Protein AF-A0AAN5BWT9-F1 (afdb_monomer)

Organism: Aspergillus oryzae (NCBI:txid5062)

Secondary structure (DSSP, 8-state):
-----------HHHHHHHHHHHHHHHHHHHHHHTT-EEEEEESS--HHHHTT-SEEEEEETTEEEEEEESTTHHHHHHHTT-PPPTTS-HHHHHHHHHS-----TT-SS-HHHHHHHHHHHHHHHHHHHGGG-PPPP---------TTS-------HHHHHHHHHHHHHHHHHH-HHHHHHHHHHHHHHHHHHHHHTTT--SSHHHHHHHHHHHHHHHHHHHHHHHHHHHHHHHHHHHHHHHHHHTT-S-HHHHHHHHHHHHIIIIITHHHHHHHHHHHHHHT----SSHHHHHHHHHHHHHHHHHHHHHHHHHH-SSHHHHHHHHHHHHHHHHHTSTTTS----SSTT---SPBPTTT--B-S-HHHHHHHHTT--TTTTHHHHHHHHHHHHHHHHHHHHHHHSPPTTS--------------------------S-PPP--EEEEEEEEEEEEPPTT-SS-PPEEEEEEEEEEEEEPTT-EEEEE-STTSSHHHHHHHHTT---TTEEEEEEEEETTB---HHHHHHHEEEE-SS----TTSBHHHHHHHHHHHHS-TTS-HHHHHHHHHHHHHHTT-GGGTTSB---SSS--S-HHHHHHHHHHHHHTT--SEEEEESTTTTT--

Solvent-accessible surface area (backbone atoms only — not comparable to full-atom values): 34954 Å² total; per-residue (Å²): 143,80,82,83,83,83,76,85,76,76,55,77,61,47,60,52,28,40,52,39,34,42,51,53,52,49,53,46,37,53,51,4,62,76,32,18,17,28,42,34,31,42,65,67,62,54,65,83,50,52,74,65,40,49,31,36,38,34,29,38,82,14,36,63,52,46,75,46,49,53,86,55,46,55,67,49,35,38,76,73,75,52,69,68,58,91,91,50,52,64,46,52,56,51,36,63,63,55,35,75,70,86,82,65,96,81,66,97,65,54,52,67,58,55,44,52,50,45,40,50,55,32,56,54,53,45,64,73,50,44,76,78,56,67,73,63,73,81,67,82,64,64,69,72,73,60,83,80,72,50,60,67,70,69,59,50,62,68,55,44,25,55,48,46,17,52,50,48,37,49,41,39,75,61,26,70,71,51,50,54,48,56,40,52,52,32,42,52,46,16,47,55,58,13,58,77,42,52,57,55,52,91,47,77,66,22,52,54,52,51,54,50,47,56,52,47,47,57,56,63,55,27,49,58,52,20,55,53,46,33,57,56,44,41,60,55,49,58,40,47,54,52,39,36,76,71,60,52,51,53,70,66,34,56,60,50,15,52,53,64,34,33,39,81,70,44,60,47,52,27,40,46,54,16,42,55,48,22,43,62,39,25,55,58,77,92,55,85,63,54,59,57,52,50,39,51,51,46,37,50,47,44,48,35,26,47,22,41,18,48,30,20,44,46,75,30,65,49,50,70,63,15,47,53,48,33,49,51,54,51,50,54,55,59,63,70,34,68,85,77,55,76,76,85,62,75,76,77,80,65,75,91,45,71,53,43,87,92,73,70,47,70,60,66,72,60,70,60,55,44,40,47,38,67,70,46,63,96,77,66,64,59,59,61,52,54,51,49,50,49,52,30,51,48,31,43,49,53,21,48,54,50,60,65,44,62,53,101,53,42,61,72,90,66,83,80,67,97,68,92,73,87,75,82,78,81,85,85,83,79,82,77,86,73,96,58,99,70,75,83,52,47,32,40,35,36,42,51,29,24,33,31,38,52,47,77,55,92,88,41,94,84,60,84,71,50,76,45,77,46,30,45,67,36,70,52,71,50,48,40,43,34,29,32,38,38,33,33,44,92,83,15,36,63,69,61,49,53,29,50,74,49,55,50,50,27,77,51,48,50,79,41,64,46,64,29,49,71,76,27,60,71,55,56,70,51,46,48,55,38,39,30,77,40,64,67,71,78,75,69,67,32,60,34,25,46,48,53,51,42,50,51,48,43,62,40,68,48,56,86,87,60,48,71,68,56,50,52,51,53,46,53,51,42,34,55,76,56,70,34,67,92,47,30,83,40,34,38,30,76,82,86,44,89,45,56,52,73,57,53,47,46,40,49,52,49,42,56,48,51,70,73,68,45,45,29,44,36,34,36,36,82,40,71,92,24,73,105

Mean predicted aligned error: 11.62 Å

Foldseek 3Di:
DDDDPPDPCPDPQLVVLLVLLLLVLVLLLVLLQLFFFEEEAAAFDDQSSLVSFQWEFEFALQATLDTGGSVCVQVLVVVVVQHDDPPDRPRVSSQVLRDQDPDDPDDPDHSVRSNVSSRVSVVVVVVVVVVVCPQLPPPVPQDDPPCPLPQQPFDDLVLLLVLLLVVLLLLQVLVCCRQCVLQVQLQVLLQVLLQVQFAQDPDPVSVLSVVVSLLCSLLVLLLVLLLSLLVVCLQVVVVVLVCVLLVLDALVSNVVSNCNNCVVRRLQPSLLNSLVSNCVRNVHDPDDVVSVLSSLVSSLSNLLSNLLSLLLCLVPSDSVSSSVSSVVVSVVVSCPDCSNVQDFDDDQQDQPADQDVPPRDRDDPSVVVNCVRSVHDPPPSVVVVVVSVVSSCVSNVSSSVSVVPSPQQFDDPDPPDDDDDPPPDPDDDDDDDDPDPRDHFKKKWFFQKWKWFWDDDPPDPPDDIDIDTQHGGDTHMRGRSGHYYYYYHPSSCSVVVLCVQLVGGGPRMDIDGAMDIVSHGDDSSSSSSQEFEQEPDLSFSQSAFLLSRLLSLLSSRPHPPQDSVNSSVLSVVLCVSLVNPVRRRWGCHDVVDDTDDPSSSLSSSVSSRCSSVHSHYYYYNSSVPSND

Radius of gyration: 32.23 Å; Cα contacts (8 Å, |Δi|>4): 867; chains: 1; bounding box: 92×81×97 Å

InterPro domains:
  IPR003439 ABC transporter-like, ATP-binding domain [PF00005] (471-624)
  IPR013525 ABC-2 type transporter, transmembrane domain [PF01061] (159-344)
  IPR017871 ABC transporter-like, conserved site [PS00211] (596-610)
  IPR027417 P-loop containing nucleoside triphosphate hydrolase [G3DSA:3.40.50.300] (10-96)
  IPR027417 P-loop containing nucleoside triphosphate hydrolase [G3DSA:3.40.50.300] (453-628)
  IPR027417 P-loop containing nucleoside triphosphate hydrolase [SSF52540] (12-86)
  IPR027417 P-loop containing nucleoside triphosphate hydrolase [SSF52540] (449-628)
  IPR050352 ATP-binding cassette subfamily G transporters [PTHR48041] (447-627)

pLDDT: mean 79.35, std 19.19, range [21.7, 97.19]

Nearest PDB structures (foldseek):
  8bht-assembly1_A  TM=7.676E-01  e=1.285E-12  Homo sapiens
  6hco-assembly1_A  TM=7.602E-01  e=4.049E-12  Homo sapiens
  7r8b-assembly1_B  TM=8.237E-01  e=5.290E-11  Homo sapiens
  7oj8-assembly1_A  TM=7.650E-01  e=1.463E-11  Homo sapiens
  5njg-assembly1_B  TM=8.476E-01  e=8.961E-08  Homo sapiens

Structure (mmCIF, N/CA/C/O backbone):
data_AF-A0AAN5BWT9-F1
#
_entry.id   AF-A0AAN5BWT9-F1
#
loop_
_atom_site.group_PDB
_atom_site.id
_atom_site.type_symbol
_atom_site.label_atom_id
_atom_site.label_alt_id
_atom_site.label_comp_id
_atom_site.label_asym_id
_atom_site.label_entity_id
_atom_site.label_seq_id
_atom_site.pdbx_PDB_ins_code
_atom_site.Cartn_x
_atom_site.Cartn_y
_atom_site.Cartn_z
_atom_site.occupancy
_atom_site.B_iso_or_equiv
_atom_site.auth_seq_id
_atom_site.auth_comp_id
_atom_site.auth_asym_id
_atom_site.auth_atom_id
_atom_site.pdbx_PDB_model_num
ATOM 1 N N . MET A 1 1 ? 8.743 43.867 40.076 1.00 33.56 1 MET A N 1
ATOM 2 C CA . MET A 1 1 ? 7.552 43.634 39.231 1.00 33.56 1 MET A CA 1
ATOM 3 C C . MET A 1 1 ? 7.987 42.878 37.981 1.00 33.56 1 MET A C 1
ATOM 5 O O . MET A 1 1 ? 8.521 43.485 37.066 1.00 33.56 1 MET A O 1
ATOM 9 N N . ARG A 1 2 ? 7.869 41.547 37.976 1.00 27.92 2 ARG A N 1
ATOM 10 C CA . ARG A 1 2 ? 8.066 40.711 36.782 1.00 27.92 2 ARG A CA 1
ATOM 11 C C . ARG A 1 2 ? 6.755 39.970 36.554 1.00 27.92 2 ARG A C 1
ATOM 13 O O . ARG A 1 2 ? 6.377 39.143 37.373 1.00 27.92 2 ARG A O 1
ATOM 20 N N . ILE A 1 3 ? 6.051 40.350 35.499 1.00 26.86 3 ILE A N 1
ATOM 21 C CA . ILE A 1 3 ? 4.854 39.666 35.010 1.00 26.86 3 ILE A CA 1
ATOM 22 C C . ILE A 1 3 ? 5.344 38.429 34.242 1.00 26.86 3 ILE A C 1
ATOM 24 O O . ILE A 1 3 ? 6.186 38.598 33.356 1.00 26.86 3 ILE A O 1
ATOM 28 N N . PRO A 1 4 ? 4.879 37.204 34.538 1.00 32.72 4 PRO A N 1
ATOM 29 C CA . PRO A 1 4 ? 5.143 36.068 33.673 1.00 32.72 4 PRO A CA 1
ATOM 30 C C . PRO A 1 4 ? 4.146 36.092 32.507 1.00 32.72 4 PRO A C 1
ATOM 32 O O . PRO A 1 4 ? 2.936 35.977 32.689 1.00 32.72 4 PRO A O 1
ATOM 35 N N . LEU A 1 5 ? 4.673 36.262 31.297 1.00 28.33 5 LEU A N 1
ATOM 36 C CA . LEU A 1 5 ? 3.964 36.017 30.044 1.00 28.33 5 LEU A CA 1
ATOM 37 C C . LEU A 1 5 ? 3.773 34.503 29.880 1.00 28.33 5 LEU A C 1
ATOM 39 O O . LEU A 1 5 ? 4.679 33.804 29.434 1.00 28.33 5 LEU A O 1
ATOM 43 N N . VAL A 1 6 ? 2.592 33.998 30.237 1.00 30.28 6 VAL A N 1
ATOM 44 C CA . VAL A 1 6 ? 2.121 32.677 29.802 1.00 30.28 6 VAL A CA 1
ATOM 45 C C . VAL A 1 6 ? 1.559 32.843 28.391 1.00 30.28 6 VAL A C 1
ATOM 47 O O . VAL A 1 6 ? 0.384 33.144 28.209 1.00 30.28 6 VAL A O 1
ATOM 50 N N . TYR A 1 7 ? 2.412 32.688 27.381 1.00 28.83 7 TYR A N 1
ATOM 51 C CA . TYR A 1 7 ? 1.963 32.405 26.019 1.00 28.83 7 TYR A CA 1
ATOM 52 C C . TYR A 1 7 ? 1.895 30.883 25.864 1.00 28.83 7 TYR A C 1
ATOM 54 O O . TYR A 1 7 ? 2.902 30.231 25.594 1.00 28.83 7 TYR A O 1
ATOM 62 N N . SER A 1 8 ? 0.704 30.310 26.054 1.00 30.12 8 SER A N 1
ATOM 63 C CA . SER A 1 8 ? 0.393 28.984 25.515 1.00 30.12 8 SER A CA 1
ATOM 64 C C . SER A 1 8 ? 0.243 29.135 24.003 1.00 30.12 8 SER A C 1
ATOM 66 O O . SER A 1 8 ? -0.807 29.528 23.501 1.00 30.12 8 SER A O 1
ATOM 68 N N . ALA A 1 9 ? 1.334 28.917 23.275 1.00 32.78 9 ALA A N 1
ATOM 69 C CA . ALA A 1 9 ? 1.323 28.800 21.826 1.00 32.78 9 ALA A CA 1
ATOM 70 C C . ALA A 1 9 ? 1.115 27.324 21.454 1.00 32.78 9 ALA A C 1
ATOM 72 O O . ALA A 1 9 ? 2.050 26.644 21.040 1.00 32.78 9 ALA A O 1
ATOM 73 N N . THR A 1 10 ? -0.108 26.808 21.600 1.00 37.56 10 THR A N 1
ATOM 74 C CA . THR A 1 10 ? -0.513 25.642 20.803 1.00 37.56 10 THR A CA 1
ATOM 75 C C . THR A 1 10 ? -0.574 26.116 19.356 1.00 37.56 10 THR A C 1
ATOM 77 O O . THR A 1 10 ? -1.352 27.013 19.027 1.00 37.56 10 THR A O 1
ATOM 80 N N . SER A 1 11 ? 0.314 25.605 18.508 1.00 37.47 11 SER A N 1
ATOM 81 C CA . SER A 1 11 ? 0.383 25.980 17.098 1.00 37.47 11 SER A CA 1
ATOM 82 C C . SER A 1 11 ? -0.997 25.818 16.433 1.00 37.47 11 SER A C 1
ATOM 84 O O . SER A 1 11 ? -1.694 24.846 16.706 1.00 37.47 11 SER A O 1
ATOM 86 N N . PRO A 1 12 ? -1.421 26.716 15.524 1.00 46.03 12 PRO A N 1
ATOM 87 C CA . PRO A 1 12 ? -2.726 26.612 14.851 1.00 46.03 12 PRO A CA 1
ATOM 88 C C . PRO A 1 12 ? -2.928 25.286 14.090 1.00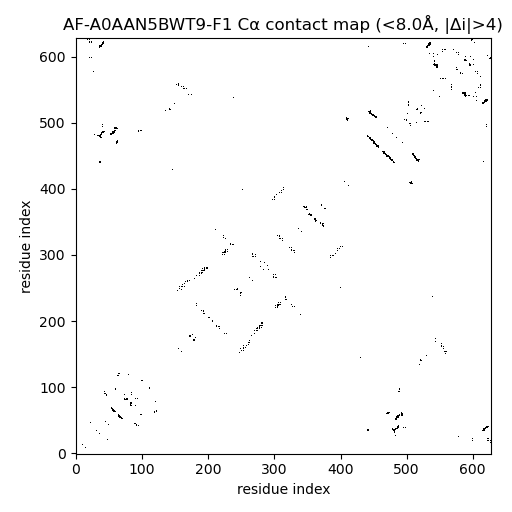 46.03 12 PRO A C 1
ATOM 90 O O . PRO A 1 12 ? -4.054 24.925 13.759 1.00 46.03 12 PRO A O 1
ATOM 93 N N . GLN A 1 13 ? -1.845 24.543 13.841 1.00 51.53 13 GLN A N 1
ATOM 94 C CA . GLN A 1 13 ? -1.867 23.203 13.262 1.00 51.53 13 GLN A CA 1
ATOM 95 C C . GLN A 1 13 ? -2.448 22.151 14.224 1.00 51.53 13 GLN A C 1
ATOM 97 O O . GLN A 1 13 ? -3.268 21.356 13.782 1.00 51.53 13 GLN A O 1
ATOM 102 N N . THR A 1 14 ? -2.155 22.191 15.532 1.00 55.03 14 THR A N 1
ATOM 103 C CA . THR A 1 14 ? -2.670 21.178 16.479 1.00 55.03 14 THR A CA 1
ATOM 104 C C . THR A 1 14 ? -4.180 21.284 16.686 1.00 55.03 14 THR A C 1
ATOM 106 O O . THR A 1 14 ? -4.860 20.271 16.828 1.00 55.03 14 THR A O 1
ATOM 109 N N . GLY A 1 15 ? -4.735 22.501 16.642 1.00 58.69 15 GLY A N 1
ATOM 110 C CA . GLY A 1 15 ? -6.187 22.714 16.676 1.00 58.69 15 GLY A CA 1
ATOM 111 C C . GLY A 1 15 ? -6.896 22.205 15.414 1.00 58.69 15 GLY A C 1
ATOM 112 O O . GLY A 1 15 ? -7.984 21.637 15.497 1.00 58.69 15 GLY A O 1
ATOM 113 N N . LEU A 1 16 ? -6.265 22.356 14.245 1.00 65.31 16 LEU A N 1
ATOM 114 C CA . LEU A 1 16 ? -6.791 21.849 12.976 1.00 65.31 16 LEU A CA 1
ATOM 115 C C . LEU A 1 16 ? -6.715 20.316 12.894 1.00 65.31 16 LEU A C 1
ATOM 117 O O . LEU A 1 16 ? -7.634 19.674 12.383 1.00 65.31 16 LEU A O 1
ATOM 121 N N . ASP A 1 17 ? -5.637 19.728 13.405 1.00 72.38 17 ASP A N 1
ATOM 122 C CA . ASP A 1 17 ? -5.434 18.281 13.436 1.00 72.38 17 ASP A CA 1
ATOM 123 C C . ASP A 1 17 ? -6.424 17.597 14.392 1.00 72.38 17 ASP A C 1
ATOM 125 O O . ASP A 1 17 ? -7.071 16.620 14.004 1.00 72.38 17 ASP A O 1
ATOM 129 N N . ALA A 1 18 ? -6.681 18.198 15.558 1.00 74.19 18 ALA A N 1
ATOM 130 C CA . ALA A 1 18 ? -7.713 17.751 16.493 1.00 74.19 18 ALA A CA 1
ATOM 131 C C . ALA A 1 18 ? -9.121 17.771 15.875 1.00 74.19 18 ALA A C 1
ATOM 133 O O . ALA A 1 18 ? -9.859 16.786 15.952 1.00 74.19 18 ALA A O 1
ATOM 134 N N . ALA A 1 19 ? -9.477 18.867 15.194 1.00 81.44 19 ALA A N 1
ATOM 135 C CA . ALA A 1 19 ? -10.759 18.984 14.501 1.00 81.44 19 ALA A CA 1
ATOM 136 C C . ALA A 1 19 ? -10.901 17.939 13.378 1.00 81.44 19 ALA A C 1
ATOM 138 O O . ALA A 1 19 ? -11.972 17.359 13.182 1.00 81.44 19 ALA A O 1
ATOM 139 N N . ASN A 1 20 ? -9.813 17.650 12.656 1.00 84.88 20 ASN A N 1
ATOM 140 C CA . ASN A 1 20 ? -9.789 16.601 11.639 1.00 84.88 20 ASN A CA 1
ATOM 141 C C . ASN A 1 20 ? -9.977 15.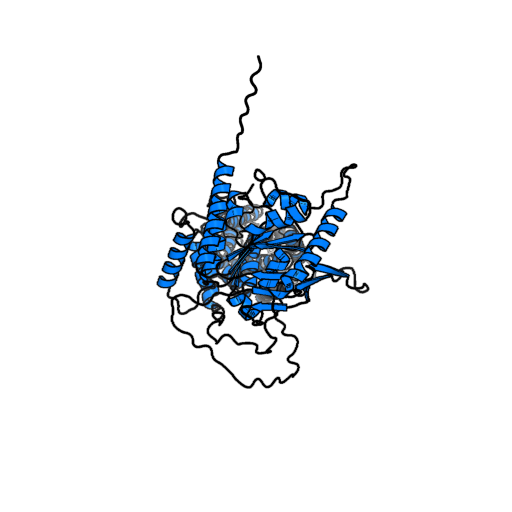201 12.236 1.00 84.88 20 ASN A C 1
ATOM 143 O O . ASN A 1 20 ? -10.707 14.397 11.652 1.00 84.88 20 ASN A O 1
ATOM 147 N N . ALA A 1 21 ? -9.341 14.904 13.371 1.00 86.75 21 ALA A N 1
ATOM 148 C CA . ALA A 1 21 ? -9.493 13.628 14.062 1.00 86.75 21 ALA A CA 1
ATOM 149 C C . ALA A 1 21 ? -10.931 13.418 14.555 1.00 86.75 21 ALA A C 1
ATOM 151 O O . ALA A 1 21 ? -11.524 12.373 14.276 1.00 86.75 21 ALA A O 1
ATOM 152 N N . HIS A 1 22 ? -11.524 14.435 15.188 1.00 90.62 22 HIS A N 1
ATOM 153 C CA . HIS A 1 22 ? -12.923 14.402 15.613 1.00 90.62 22 HIS A CA 1
ATOM 154 C C . HIS A 1 22 ? -13.865 14.159 14.426 1.00 90.62 22 HIS A C 1
ATOM 156 O O . HIS A 1 22 ? -14.687 13.245 14.465 1.00 90.62 22 HIS A O 1
ATOM 162 N N . HIS A 1 23 ? -13.683 14.888 13.321 1.00 90.12 23 HIS A N 1
ATOM 163 C CA . HIS A 1 23 ? -14.482 14.700 12.110 1.00 90.12 23 HIS A CA 1
ATOM 164 C C . HIS A 1 23 ? -14.353 13.276 11.536 1.00 90.12 23 HIS A C 1
ATOM 166 O O . HIS A 1 23 ? -15.349 12.684 11.128 1.00 90.12 23 HIS A O 1
ATOM 172 N N . ILE A 1 24 ? -13.156 12.680 11.532 1.00 92.00 24 ILE A N 1
ATOM 173 C CA . ILE A 1 24 ? -12.979 11.288 11.086 1.00 92.00 24 ILE A CA 1
ATOM 174 C C . ILE A 1 24 ? -13.796 10.331 11.956 1.00 92.00 24 ILE A C 1
ATOM 176 O O . ILE A 1 24 ? -14.477 9.463 11.414 1.00 92.00 24 ILE A O 1
ATOM 180 N N . VAL A 1 25 ? -13.746 10.470 13.281 1.00 94.06 25 VAL A N 1
ATOM 181 C CA . VAL A 1 25 ? -14.483 9.574 14.184 1.00 94.06 25 VAL A CA 1
ATOM 182 C C . VAL A 1 25 ? -15.992 9.813 14.102 1.00 94.06 25 VAL A C 1
ATOM 184 O O . VAL A 1 25 ? -16.747 8.843 14.107 1.00 94.06 25 VAL A O 1
ATOM 187 N N . GLN A 1 26 ? -16.435 11.057 13.908 1.00 94.38 26 GLN A N 1
ATOM 188 C CA . GLN A 1 26 ? -17.839 11.372 13.643 1.00 94.38 26 GLN A CA 1
ATOM 189 C C . GLN A 1 26 ? -18.343 10.674 12.371 1.00 94.38 26 GLN A C 1
ATOM 191 O O . GLN A 1 26 ? -19.369 10.004 12.404 1.00 94.38 26 GLN A O 1
ATOM 196 N N . LEU A 1 27 ? -17.575 10.711 11.277 1.00 93.06 27 LEU A N 1
ATOM 197 C CA . LEU A 1 27 ? -17.919 9.972 10.055 1.00 93.06 27 LEU A CA 1
ATOM 198 C C . LEU A 1 27 ? -18.018 8.460 10.307 1.00 93.06 27 LEU A C 1
ATOM 200 O O . LEU A 1 27 ? -18.882 7.787 9.752 1.00 93.06 27 LEU A O 1
ATOM 204 N N . LEU A 1 28 ? -17.140 7.901 11.145 1.00 94.81 28 LEU A N 1
ATOM 205 C CA . LEU A 1 28 ? -17.207 6.488 11.528 1.00 94.81 28 LEU A CA 1
ATOM 206 C C . LEU A 1 28 ? -18.451 6.171 12.365 1.00 94.81 28 LEU A C 1
ATOM 208 O O . LEU A 1 28 ? -19.023 5.093 12.194 1.00 94.81 28 LEU A O 1
ATOM 212 N N . LYS A 1 29 ? -18.877 7.098 13.230 1.00 95.50 29 LYS A N 1
ATOM 213 C CA . LYS A 1 29 ? -20.121 6.997 13.997 1.00 95.50 29 LYS A CA 1
ATOM 214 C C . LYS A 1 29 ? -21.339 7.004 13.079 1.00 95.50 29 LYS A C 1
ATOM 216 O O . LYS A 1 29 ? -22.192 6.130 13.210 1.00 95.50 29 LYS A O 1
ATOM 221 N N . ASP A 1 30 ? -21.379 7.911 12.109 1.00 93.62 30 ASP A N 1
ATOM 222 C CA . ASP A 1 30 ? -22.467 7.995 11.130 1.00 93.62 30 ASP A CA 1
ATOM 223 C C . ASP A 1 30 ? -22.537 6.712 10.280 1.00 93.62 30 ASP A C 1
ATOM 225 O O . ASP A 1 30 ? -23.599 6.110 10.113 1.00 93.62 30 ASP A O 1
ATOM 229 N N . LEU A 1 31 ? -21.380 6.206 9.828 1.00 91.38 31 LEU A N 1
ATOM 230 C CA . LEU A 1 31 ? -21.284 4.940 9.094 1.00 91.38 31 LEU A CA 1
ATOM 231 C C . LEU A 1 31 ? -21.726 3.729 9.922 1.00 91.38 31 LEU A C 1
ATOM 233 O O . LEU A 1 31 ? -22.259 2.779 9.338 1.00 91.38 31 LEU A O 1
ATOM 237 N N . ALA A 1 32 ? -21.482 3.739 11.238 1.00 92.50 32 ALA A N 1
ATOM 238 C CA . ALA A 1 32 ? -22.005 2.737 12.161 1.00 92.50 32 ALA A CA 1
ATOM 239 C C . ALA A 1 32 ? -23.532 2.855 12.262 1.00 92.50 32 ALA A C 1
ATOM 241 O O . ALA A 1 32 ? -24.213 1.852 12.066 1.00 92.50 32 ALA A O 1
ATOM 242 N N . GLY A 1 33 ? -24.065 4.071 12.437 1.00 90.50 33 GLY A N 1
ATOM 243 C CA . GLY A 1 33 ? -25.504 4.366 12.501 1.00 90.50 33 GLY A CA 1
ATOM 244 C C . GLY A 1 33 ? -26.302 3.929 11.265 1.00 90.50 33 GLY A C 1
ATOM 245 O O . GLY A 1 33 ? -27.462 3.545 11.382 1.00 90.50 33 GLY A O 1
ATOM 246 N N . GLU A 1 34 ? -25.668 3.865 10.092 1.00 88.31 34 GLU A N 1
ATOM 247 C CA . GLU A 1 34 ? -26.236 3.257 8.875 1.00 88.31 34 GLU A CA 1
ATOM 248 C C . GLU A 1 34 ? -26.379 1.713 8.939 1.00 88.31 34 GLU A C 1
ATOM 250 O O . GLU A 1 34 ? -26.817 1.085 7.972 1.00 88.31 34 GLU A O 1
ATOM 255 N N . GLY A 1 35 ? -26.013 1.076 10.056 1.00 83.88 35 GLY A N 1
ATOM 256 C CA . GLY A 1 35 ? -26.151 -0.365 10.297 1.00 83.88 35 GLY A CA 1
ATOM 257 C C . GLY A 1 35 ? -24.879 -1.185 10.052 1.00 83.88 35 GLY A C 1
ATOM 258 O O . GLY A 1 35 ? -24.954 -2.412 9.934 1.00 83.88 35 GLY A O 1
ATOM 259 N N . ARG A 1 36 ? -23.706 -0.542 9.962 1.00 88.69 36 ARG A N 1
ATOM 260 C CA . ARG A 1 36 ? -22.410 -1.237 9.839 1.00 88.69 36 ARG A CA 1
ATOM 261 C C . ARG A 1 36 ? -21.825 -1.553 11.207 1.00 88.69 36 ARG A C 1
ATOM 263 O O . ARG A 1 36 ? -22.110 -0.888 12.196 1.00 88.69 36 ARG A O 1
ATOM 270 N N . THR A 1 37 ? -20.939 -2.538 11.236 1.00 93.12 37 THR A N 1
ATOM 271 C CA . THR A 1 37 ? -20.122 -2.844 12.415 1.00 93.12 37 THR A CA 1
ATOM 272 C C . THR A 1 37 ? -18.783 -2.150 12.264 1.00 93.12 37 THR A C 1
ATOM 274 O O . THR A 1 37 ? -18.013 -2.497 11.361 1.00 93.12 37 THR A O 1
ATOM 277 N N . VAL A 1 38 ? -18.506 -1.163 13.116 1.00 95.94 38 VAL A N 1
ATOM 278 C CA . VAL A 1 38 ? -17.289 -0.350 13.031 1.00 95.94 38 VAL A CA 1
ATOM 279 C C . VAL A 1 38 ? -16.423 -0.586 14.261 1.00 95.94 38 VAL A C 1
ATOM 281 O O . VAL A 1 38 ? -16.838 -0.329 15.389 1.00 95.94 38 VAL A O 1
ATOM 284 N N . ILE A 1 39 ? -15.208 -1.093 14.040 1.00 96.56 39 ILE A N 1
ATOM 285 C CA . ILE A 1 39 ? -14.243 -1.381 15.105 1.00 96.56 39 ILE A CA 1
ATOM 286 C C . ILE A 1 39 ? -12.982 -0.569 14.857 1.00 96.56 39 ILE A C 1
ATOM 288 O O . ILE A 1 39 ? -12.365 -0.659 13.793 1.00 96.56 39 ILE A O 1
ATOM 292 N N . VAL A 1 40 ? -12.573 0.180 15.868 1.00 95.50 40 VAL A N 1
ATOM 293 C CA . VAL A 1 40 ? -11.410 1.053 15.814 1.00 95.50 40 VAL A CA 1
ATOM 294 C C . VAL A 1 40 ? -10.417 0.653 16.896 1.00 95.50 40 VAL A C 1
ATOM 296 O O . VAL A 1 40 ? -10.807 0.471 18.040 1.00 95.50 40 VAL A O 1
ATOM 299 N N . ALA A 1 41 ? -9.133 0.526 16.572 1.00 94.75 41 ALA A N 1
ATOM 300 C CA . ALA A 1 41 ? -8.081 0.501 17.589 1.00 94.75 41 ALA A CA 1
ATOM 301 C C . ALA A 1 41 ? -7.473 1.899 17.731 1.00 94.75 41 ALA A C 1
ATOM 303 O O . ALA A 1 41 ? -7.041 2.458 16.728 1.00 94.75 41 ALA A O 1
ATOM 304 N N . ILE A 1 42 ? -7.444 2.447 18.948 1.00 90.62 42 ILE A N 1
ATOM 305 C CA . ILE A 1 42 ? -6.788 3.729 19.262 1.00 90.62 42 ILE A CA 1
ATOM 306 C C . ILE A 1 42 ? -5.928 3.541 20.510 1.00 90.62 42 ILE A C 1
ATOM 308 O O . ILE A 1 42 ? -6.341 2.855 21.451 1.00 90.62 42 ILE A O 1
ATOM 312 N N . HIS A 1 43 ? -4.739 4.143 20.531 1.00 85.62 43 HIS A N 1
ATOM 313 C CA . HIS A 1 43 ? -3.903 4.187 21.727 1.00 85.62 43 HIS A CA 1
ATOM 314 C C . HIS A 1 43 ? -4.541 5.034 22.837 1.00 85.62 43 HIS A C 1
ATOM 316 O O . HIS A 1 43 ? -4.933 4.474 23.856 1.00 85.62 43 HIS A O 1
ATOM 322 N N . THR A 1 44 ? -4.691 6.346 22.624 1.00 86.75 44 THR A N 1
ATOM 323 C CA . THR A 1 44 ? -5.273 7.282 23.602 1.00 86.75 44 THR A CA 1
ATOM 324 C C . THR A 1 44 ? -6.132 8.333 22.881 1.00 86.75 44 THR A C 1
ATOM 326 O O . THR A 1 44 ? -5.573 9.279 22.334 1.00 86.75 44 THR A O 1
ATOM 329 N N . PRO A 1 45 ? -7.469 8.189 22.822 1.00 88.38 45 PRO A N 1
ATOM 330 C CA . PRO A 1 45 ? -8.344 9.205 22.241 1.00 88.38 45 PRO A CA 1
ATOM 331 C C . PRO A 1 45 ? -8.446 10.463 23.116 1.00 88.38 45 PRO A C 1
ATOM 333 O O . PRO A 1 45 ? -8.353 10.410 24.347 1.00 88.38 45 PRO A O 1
ATOM 336 N N . ARG A 1 46 ? -8.719 11.595 22.461 1.00 86.94 46 ARG A N 1
ATOM 337 C CA . ARG A 1 46 ? -9.064 12.864 23.119 1.00 86.94 46 ARG A CA 1
ATOM 338 C C . ARG A 1 46 ? -10.452 12.800 23.781 1.00 86.94 46 ARG A C 1
ATOM 340 O O . ARG A 1 46 ? -11.287 12.020 23.319 1.00 86.94 46 ARG A O 1
ATOM 347 N N . PRO A 1 47 ? -10.744 13.648 24.787 1.00 88.00 47 PRO A N 1
ATOM 348 C CA . PRO A 1 47 ? -12.040 13.655 25.476 1.00 88.00 47 PRO A CA 1
ATOM 349 C C . PRO A 1 47 ? -13.247 13.791 24.535 1.00 88.00 47 PRO A C 1
ATOM 351 O O . PRO A 1 47 ? -14.194 13.022 24.634 1.00 88.00 47 PRO A O 1
ATOM 354 N N . GLU A 1 48 ? -13.177 14.691 23.553 1.00 87.12 48 GLU A N 1
ATOM 355 C CA . GLU A 1 48 ? -14.253 14.908 22.568 1.00 87.12 48 GLU A CA 1
ATOM 356 C C . GLU A 1 48 ? -14.495 13.687 21.664 1.00 87.12 48 GLU A C 1
ATOM 358 O O . GLU A 1 48 ? -15.599 13.454 21.184 1.00 87.12 48 GLU A O 1
ATOM 363 N N . ILE A 1 49 ? -13.446 12.903 21.402 1.00 91.06 49 ILE A N 1
ATOM 364 C CA . ILE A 1 49 ? -13.509 11.682 20.590 1.00 91.06 49 ILE A CA 1
ATOM 365 C C . ILE A 1 49 ? -14.013 10.505 21.434 1.00 91.06 49 ILE A C 1
ATOM 367 O O . ILE A 1 49 ? -14.722 9.634 20.931 1.00 91.06 49 ILE A O 1
ATOM 371 N N . TRP A 1 50 ? -13.657 10.476 22.719 1.00 91.00 50 TRP A N 1
ATOM 372 C CA . TRP A 1 50 ? -14.071 9.447 23.668 1.00 91.00 50 TRP A CA 1
ATOM 373 C C . TRP A 1 50 ? -15.597 9.326 23.770 1.00 91.00 50 TRP A C 1
ATOM 375 O O . TRP A 1 50 ? -16.121 8.212 23.797 1.00 91.00 50 TRP A O 1
ATOM 385 N N . GLU A 1 51 ? -16.306 10.455 23.763 1.00 90.94 51 GLU A N 1
ATOM 386 C CA . GLU A 1 51 ? -17.769 10.509 23.889 1.00 90.94 51 GLU A CA 1
ATOM 387 C C . GLU A 1 51 ? -18.523 9.872 22.708 1.00 90.94 51 GLU A C 1
ATOM 389 O O . GLU A 1 51 ? -19.690 9.511 22.846 1.00 90.94 51 GLU A O 1
ATOM 394 N N . LEU A 1 52 ? -17.866 9.675 21.559 1.00 94.12 52 LEU A N 1
ATOM 395 C CA . LEU A 1 52 ? -18.492 9.098 20.365 1.00 94.12 52 LEU A CA 1
ATOM 396 C C . LEU A 1 52 ? -18.609 7.564 20.416 1.00 94.12 52 LEU A C 1
ATOM 398 O O . LEU A 1 52 ? -19.408 6.980 19.673 1.00 94.12 52 LEU A O 1
ATOM 402 N N . PHE A 1 53 ? -17.821 6.897 21.265 1.00 95.44 53 PHE A N 1
ATOM 403 C CA . PHE A 1 53 ? -17.759 5.436 21.337 1.00 95.44 53 PHE A CA 1
ATOM 404 C C . PHE A 1 53 ? -18.863 4.845 22.215 1.00 95.44 53 PHE A C 1
ATOM 406 O O . PHE A 1 53 ? -19.076 5.279 23.344 1.00 95.44 53 PHE A O 1
ATOM 413 N N . ASP A 1 54 ? -19.508 3.783 21.729 1.00 94.75 54 ASP A N 1
ATOM 414 C CA . ASP A 1 54 ? -20.566 3.073 22.464 1.00 94.75 54 ASP A CA 1
ATOM 415 C C . ASP A 1 54 ? -19.995 1.942 23.327 1.00 94.75 54 ASP A C 1
ATOM 417 O O . ASP A 1 54 ? -20.439 1.694 24.448 1.00 94.75 54 ASP A O 1
ATOM 421 N N . HIS A 1 55 ? -18.977 1.253 22.808 1.00 94.44 55 HIS A N 1
ATOM 422 C CA . HIS A 1 55 ? -18.432 0.038 23.403 1.00 94.44 55 HIS A CA 1
ATOM 423 C C . HIS A 1 55 ? -16.901 0.054 23.403 1.00 94.44 55 HIS A C 1
ATOM 425 O O . HIS A 1 55 ? -16.273 0.436 22.416 1.00 94.44 55 HIS A O 1
ATOM 431 N N . ILE A 1 56 ? -16.285 -0.417 24.490 1.00 94.44 56 ILE A N 1
ATOM 432 C CA . ILE A 1 56 ? -14.829 -0.460 24.670 1.00 94.44 56 ILE A CA 1
ATOM 433 C C . ILE A 1 56 ? -14.334 -1.849 25.065 1.00 94.44 56 ILE A C 1
ATOM 435 O O . ILE A 1 56 ? -14.862 -2.492 25.972 1.00 94.44 56 ILE A O 1
ATOM 439 N N . LEU A 1 57 ? -13.244 -2.265 24.420 1.00 94.75 57 LEU A N 1
ATOM 440 C CA . LEU A 1 57 ? -12.415 -3.402 24.799 1.00 94.75 57 LEU A CA 1
ATOM 441 C C . LEU A 1 57 ? -11.031 -2.903 25.238 1.00 94.75 57 LEU A C 1
ATOM 443 O O . LEU A 1 57 ? -10.217 -2.500 24.406 1.00 94.75 57 LEU A O 1
ATOM 447 N N . LEU A 1 58 ? -10.743 -2.967 26.538 1.00 94.56 58 LEU A N 1
ATOM 448 C CA . LEU A 1 58 ? -9.461 -2.547 27.107 1.00 94.56 58 LEU A CA 1
ATOM 449 C C . LEU A 1 58 ? -8.511 -3.743 27.250 1.00 94.56 58 LEU A C 1
ATOM 451 O O . LEU A 1 58 ? -8.828 -4.728 27.927 1.00 94.56 58 LEU A O 1
ATOM 455 N N . LEU A 1 59 ? -7.334 -3.651 26.628 1.00 92.75 59 LEU A N 1
ATOM 456 C CA . LEU A 1 59 ? -6.327 -4.711 26.572 1.00 92.75 59 LEU A CA 1
ATOM 457 C C . LEU A 1 59 ? -5.012 -4.291 27.235 1.00 92.75 59 LEU A C 1
ATOM 459 O O . LEU A 1 59 ? -4.472 -3.234 26.933 1.00 92.75 59 LEU A O 1
ATOM 463 N N . SER A 1 60 ? -4.408 -5.179 28.028 1.00 91.44 60 SER A N 1
ATOM 464 C CA . SER A 1 60 ? -3.018 -5.033 28.492 1.00 91.44 60 SER A CA 1
ATOM 465 C C . SER A 1 60 ? -2.298 -6.379 28.516 1.00 91.44 60 SER A C 1
ATOM 467 O O . SER A 1 60 ? -2.823 -7.380 29.011 1.00 91.44 60 SER A O 1
ATOM 469 N N . GLN A 1 61 ? -1.091 -6.428 27.939 1.00 87.75 61 GLN A N 1
ATOM 470 C CA . GLN A 1 61 ? -0.289 -7.653 27.781 1.00 87.75 61 GLN A CA 1
ATOM 471 C C . GLN A 1 61 ? -1.087 -8.865 27.242 1.00 87.75 61 GLN A C 1
ATOM 473 O O . GLN A 1 61 ? -0.931 -9.996 27.720 1.00 87.75 61 GLN A O 1
ATOM 478 N N . GLY A 1 62 ? -1.989 -8.631 26.285 1.00 87.56 62 GLY A N 1
ATOM 479 C CA . GLY A 1 62 ? -2.834 -9.665 25.690 1.00 87.56 62 GLY A CA 1
ATOM 480 C C . GLY A 1 62 ? -4.010 -10.143 26.545 1.00 87.56 62 GLY A C 1
ATOM 481 O O . GLY A 1 62 ? -4.705 -11.065 26.123 1.00 87.56 62 GLY A O 1
ATOM 482 N N . HIS A 1 63 ? -4.243 -9.570 27.728 1.00 90.81 63 HIS A N 1
ATOM 483 C CA . HIS A 1 63 ? -5.427 -9.837 28.552 1.00 90.81 63 HIS A CA 1
ATOM 484 C C . HIS A 1 63 ? -6.470 -8.737 28.394 1.00 90.81 63 HIS A C 1
ATOM 486 O O . HIS A 1 63 ? -6.118 -7.573 28.224 1.00 90.81 63 HIS A O 1
ATOM 492 N N . VAL A 1 64 ? -7.739 -9.114 28.533 1.00 92.00 64 VAL A N 1
ATOM 493 C CA . VAL A 1 64 ? -8.847 -8.168 28.688 1.00 92.00 64 VAL A CA 1
ATOM 494 C C . VAL A 1 64 ? -8.881 -7.677 30.129 1.00 92.00 64 VAL A C 1
ATOM 496 O O . VAL A 1 64 ? -8.810 -8.492 31.049 1.00 92.00 64 VAL A O 1
ATOM 499 N N . LEU A 1 65 ? -8.987 -6.363 30.302 1.00 92.00 65 LEU A N 1
ATOM 500 C CA . LEU A 1 65 ? -9.170 -5.714 31.603 1.00 92.00 65 LEU A CA 1
ATOM 501 C C . LEU A 1 65 ? -10.576 -5.139 31.773 1.00 92.00 65 LEU A C 1
ATOM 503 O O . LEU A 1 65 ? -11.057 -5.022 32.895 1.00 92.00 65 LEU A O 1
ATOM 507 N N . TYR A 1 66 ? -11.228 -4.797 30.663 1.00 92.81 66 TYR A N 1
ATOM 508 C CA . TYR A 1 66 ? -12.615 -4.356 30.627 1.00 92.81 66 TYR A CA 1
ATOM 509 C C . TYR A 1 66 ? -13.212 -4.611 29.239 1.00 92.81 66 TYR A C 1
ATOM 511 O O . TYR A 1 66 ? -12.512 -4.499 28.229 1.00 92.81 66 TYR A O 1
ATOM 519 N N . ASN A 1 67 ? -14.493 -4.967 29.192 1.00 92.00 67 ASN A N 1
ATOM 520 C CA . ASN A 1 67 ? -15.263 -5.138 27.963 1.00 92.00 67 ASN A CA 1
ATOM 521 C C . ASN A 1 67 ? -16.734 -4.793 28.220 1.00 92.00 67 ASN A C 1
ATOM 523 O O . ASN A 1 67 ? -17.418 -5.534 28.929 1.00 92.00 67 ASN A O 1
ATOM 527 N N . GLY A 1 68 ? -17.224 -3.697 27.651 1.00 90.75 68 GLY A N 1
ATOM 528 C CA . GLY A 1 68 ? -18.607 -3.267 27.846 1.00 90.75 68 GLY A CA 1
ATOM 529 C C . GLY A 1 68 ? -18.869 -1.852 27.348 1.00 90.75 68 GLY A C 1
ATOM 530 O O . GLY A 1 68 ? -18.074 -1.292 26.596 1.00 90.75 68 GLY A O 1
ATOM 531 N N . SER A 1 69 ? -19.988 -1.272 27.786 1.00 91.75 69 SER A N 1
ATOM 532 C CA . SER A 1 69 ? -20.361 0.106 27.444 1.00 91.75 69 SER A CA 1
ATOM 533 C C . SER A 1 69 ? -19.342 1.115 27.977 1.00 91.75 69 SER A C 1
ATOM 535 O O . SER A 1 69 ? -18.832 0.961 29.097 1.00 91.75 69 SER A O 1
ATOM 537 N N . THR A 1 70 ? -19.092 2.176 27.211 1.00 90.31 70 THR A N 1
ATOM 538 C CA . THR A 1 70 ? -18.296 3.336 27.645 1.00 90.31 70 THR A CA 1
ATOM 539 C C . THR A 1 70 ? -18.940 4.069 28.822 1.00 90.31 70 THR A C 1
ATOM 541 O O . THR A 1 70 ? -18.229 4.566 29.690 1.00 90.31 70 THR A O 1
ATOM 544 N N . SER A 1 71 ? -20.271 4.056 28.943 1.00 89.44 71 SER A N 1
ATOM 545 C CA . SER A 1 71 ? -20.981 4.702 30.058 1.00 89.44 71 SER A CA 1
ATOM 546 C C . SER A 1 71 ? -20.757 4.015 31.411 1.00 89.44 71 SER A C 1
ATOM 548 O O . SER A 1 71 ? -20.749 4.668 32.452 1.00 89.44 71 SER A O 1
ATOM 550 N N . SER A 1 72 ? -20.540 2.696 31.422 1.00 90.19 72 SER A N 1
ATOM 551 C CA . SER A 1 72 ? -20.407 1.904 32.656 1.00 90.19 72 SER A CA 1
ATOM 552 C C . SER A 1 72 ? -18.970 1.794 33.176 1.00 90.19 72 SER A C 1
ATOM 554 O O . SER A 1 72 ? -18.746 1.259 34.264 1.00 90.19 72 SER A O 1
ATOM 556 N N . ILE A 1 73 ? -17.986 2.293 32.422 1.00 90.38 73 ILE A N 1
ATOM 557 C CA . ILE A 1 73 ? -16.569 2.071 32.724 1.00 90.38 73 ILE A CA 1
ATOM 558 C C . ILE A 1 73 ? -16.107 2.797 33.990 1.00 90.38 73 ILE A C 1
ATOM 560 O O . ILE A 1 73 ? -15.382 2.207 34.788 1.00 90.38 73 ILE A O 1
ATOM 564 N N . ARG A 1 74 ? -16.580 4.032 34.226 1.00 90.69 74 ARG A N 1
ATOM 565 C CA . ARG A 1 74 ? -16.225 4.824 35.418 1.00 90.69 74 ARG A CA 1
ATOM 566 C C . ARG A 1 74 ? -16.607 4.074 36.698 1.00 90.69 74 ARG A C 1
ATOM 568 O O . ARG A 1 74 ? -15.751 3.834 37.540 1.00 90.69 74 ARG A O 1
ATOM 575 N N . GLY A 1 75 ? -17.848 3.587 36.777 1.00 89.88 75 GLY A N 1
ATOM 576 C CA . GLY A 1 75 ? -18.324 2.808 37.925 1.00 89.88 75 GLY A CA 1
ATOM 577 C C . GLY A 1 75 ? -17.677 1.421 38.058 1.00 89.88 75 GLY A C 1
ATOM 578 O O . GLY A 1 75 ? -17.677 0.834 39.139 1.00 89.88 75 GLY A O 1
ATOM 579 N N . TYR A 1 76 ? -17.115 0.850 36.985 1.00 91.06 76 TYR A N 1
ATOM 580 C CA . TYR A 1 76 ? -16.305 -0.366 37.096 1.00 91.06 76 TYR A CA 1
ATOM 581 C C . TYR A 1 76 ? -14.961 -0.074 37.770 1.00 91.06 76 TYR A C 1
ATOM 583 O O . TYR A 1 76 ? -14.666 -0.693 38.788 1.00 91.06 76 TYR A O 1
ATOM 591 N N . PHE A 1 77 ? -14.191 0.890 37.262 1.00 91.31 77 PHE A N 1
ATOM 592 C CA . PHE A 1 77 ? -12.868 1.195 37.815 1.00 91.31 77 PHE A CA 1
ATOM 593 C C . PHE A 1 77 ? -12.929 1.827 39.211 1.00 91.31 77 PHE A C 1
ATOM 595 O O . PHE A 1 77 ? -12.069 1.537 40.039 1.00 91.31 77 PHE A O 1
ATOM 602 N N . GLU A 1 78 ? -13.994 2.560 39.537 1.00 91.62 78 GLU A N 1
ATOM 603 C CA . GLU A 1 78 ? -14.257 3.024 40.903 1.00 91.62 78 GLU A CA 1
ATOM 604 C C . GLU A 1 78 ? -14.398 1.851 41.891 1.00 91.62 78 GLU A C 1
ATOM 606 O O . GLU A 1 78 ? -13.752 1.842 42.937 1.00 91.62 78 GLU A O 1
ATOM 611 N N . ARG A 1 79 ? -15.136 0.791 41.522 1.00 89.75 79 ARG A N 1
ATOM 612 C CA . ARG A 1 79 ? -15.233 -0.447 42.327 1.00 89.75 79 ARG A CA 1
ATOM 613 C C . ARG A 1 79 ? -13.913 -1.209 42.423 1.00 89.75 79 ARG A C 1
ATOM 615 O O . ARG A 1 79 ? -13.692 -1.918 43.400 1.00 89.75 79 ARG A O 1
ATOM 622 N N . CYS A 1 80 ? -13.044 -1.065 41.427 1.00 87.50 80 CYS A N 1
ATOM 623 C CA . CYS A 1 80 ? -11.696 -1.627 41.434 1.00 87.50 80 CYS A CA 1
ATOM 624 C C . CYS A 1 80 ? -10.720 -0.856 42.345 1.00 87.50 80 CYS A C 1
ATOM 626 O O . CYS A 1 80 ? -9.591 -1.311 42.517 1.00 87.50 80 CYS A O 1
ATOM 628 N N . GLY A 1 81 ? -11.129 0.286 42.917 1.00 87.38 81 GLY A N 1
ATOM 629 C CA . GLY A 1 81 ? -10.273 1.165 43.724 1.00 87.38 81 GLY A CA 1
ATOM 630 C C . GLY A 1 81 ? -9.515 2.224 42.913 1.00 87.38 81 GLY A C 1
ATOM 631 O O . GLY A 1 81 ? -8.597 2.851 43.433 1.00 87.38 81 GLY A O 1
ATOM 632 N N . HIS A 1 82 ? -9.890 2.428 41.649 1.00 87.50 82 HIS A N 1
ATOM 633 C CA . HIS A 1 82 ? -9.273 3.373 40.717 1.00 87.50 82 HIS A CA 1
ATOM 634 C C . HIS A 1 82 ? -10.334 4.342 40.175 1.00 87.50 82 HIS A C 1
ATOM 636 O O . HIS A 1 82 ? -10.813 4.211 39.050 1.00 87.50 82 HIS A O 1
ATOM 642 N N . ALA A 1 83 ? -10.760 5.290 41.011 1.00 87.19 83 ALA A N 1
ATOM 643 C CA . ALA A 1 83 ? -11.757 6.282 40.622 1.00 87.19 83 ALA A CA 1
ATOM 644 C C . ALA A 1 83 ? -11.184 7.262 39.585 1.00 87.19 83 ALA A C 1
ATOM 646 O O . ALA A 1 83 ? -10.144 7.876 39.808 1.00 87.19 83 ALA A O 1
ATOM 647 N N . ILE A 1 84 ? -11.896 7.427 38.469 1.00 87.56 84 ILE A N 1
ATOM 648 C CA . ILE A 1 84 ? -11.542 8.372 37.404 1.00 87.56 84 ILE A CA 1
ATOM 649 C C . ILE A 1 84 ? -12.194 9.715 37.732 1.00 87.56 84 ILE A C 1
ATOM 651 O O . ILE A 1 84 ? -13.428 9.799 37.770 1.00 87.56 84 ILE A O 1
ATOM 655 N N . SER A 1 85 ? -11.392 10.765 37.929 1.00 85.69 85 SER A N 1
ATOM 656 C CA . SER A 1 85 ? -11.918 12.104 38.215 1.00 85.69 85 SER A CA 1
ATOM 657 C C . SER A 1 85 ? -12.842 12.595 37.092 1.00 85.69 85 SER A C 1
ATOM 659 O O . SER A 1 85 ? -12.677 12.264 35.914 1.00 85.69 85 SER A O 1
ATOM 661 N N . ALA A 1 86 ? -13.847 13.402 37.435 1.00 80.38 86 ALA A N 1
ATOM 662 C CA . ALA A 1 86 ? -14.752 13.990 36.447 1.00 80.38 86 ALA A CA 1
ATOM 663 C C . ALA A 1 86 ? -14.027 14.961 35.496 1.00 80.38 86 ALA A C 1
ATOM 665 O O . ALA A 1 86 ? -14.418 15.078 34.340 1.00 80.38 86 ALA A O 1
ATOM 666 N N . SER A 1 87 ? -12.962 15.616 35.972 1.00 81.69 87 SER A N 1
ATOM 667 C CA . SER A 1 87 ? -12.171 16.596 35.216 1.00 81.69 87 SER A CA 1
ATOM 668 C C . SER A 1 87 ? -11.044 15.985 34.379 1.00 81.69 87 SER A C 1
ATOM 670 O O . SER A 1 87 ? -10.348 16.712 33.678 1.00 81.69 87 SER A O 1
ATOM 672 N N . GLU A 1 88 ? -10.810 14.680 34.500 1.00 85.25 88 GLU A N 1
ATOM 673 C CA . GLU A 1 88 ? -9.703 13.980 33.852 1.00 85.25 88 GLU A CA 1
ATOM 674 C C . GLU A 1 88 ? -10.189 13.244 32.603 1.00 85.25 88 GLU A C 1
ATOM 676 O O . GLU A 1 88 ? -11.317 12.739 32.567 1.00 85.25 88 GLU A O 1
ATOM 681 N N . ASN A 1 89 ? -9.333 13.164 31.580 1.00 87.81 89 ASN A N 1
ATOM 682 C CA . ASN A 1 89 ? -9.602 12.361 30.395 1.00 87.81 89 ASN A CA 1
ATOM 683 C C . ASN A 1 89 ? -9.634 10.870 30.784 1.00 87.81 89 ASN A C 1
ATOM 685 O O . ASN A 1 89 ? -8.587 10.315 31.129 1.00 87.81 89 ASN A O 1
ATOM 689 N N . PRO A 1 90 ? -10.788 10.179 30.680 1.00 89.81 90 PRO A N 1
A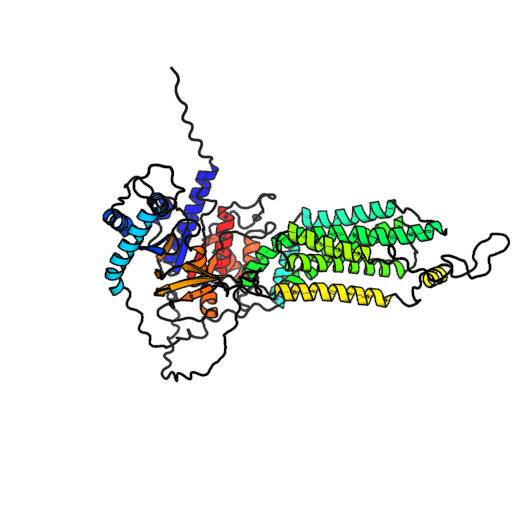TOM 690 C CA . PRO A 1 90 ? -10.874 8.774 31.064 1.00 89.81 90 PRO A CA 1
ATOM 691 C C . PRO A 1 90 ? -9.917 7.890 30.274 1.00 89.81 90 PRO A C 1
ATOM 693 O O . PRO A 1 90 ? -9.373 6.938 30.820 1.00 89.81 90 PRO A O 1
ATOM 696 N N . ALA A 1 91 ? -9.701 8.192 28.994 1.00 89.56 91 ALA A N 1
ATOM 697 C CA . ALA A 1 91 ? -8.840 7.389 28.142 1.00 89.56 91 ALA A CA 1
ATOM 698 C C . ALA A 1 91 ? -7.372 7.433 28.585 1.00 89.56 91 ALA A C 1
ATOM 700 O O . ALA A 1 91 ? -6.708 6.400 28.609 1.00 89.56 91 ALA A O 1
ATOM 701 N N . GLU A 1 92 ? -6.885 8.617 28.949 1.00 89.00 92 GLU A N 1
ATOM 702 C CA . GLU A 1 92 ? -5.514 8.839 29.410 1.00 89.00 92 GLU A CA 1
ATOM 703 C C . GLU A 1 92 ? -5.282 8.149 30.754 1.00 89.00 92 GLU A C 1
ATOM 705 O O . GLU A 1 92 ? -4.420 7.276 30.849 1.00 89.00 92 GLU A O 1
ATOM 710 N N . HIS A 1 93 ? -6.179 8.386 31.717 1.00 90.44 93 HIS A N 1
ATOM 711 C CA . HIS A 1 93 ? -6.155 7.717 33.017 1.00 90.44 93 HIS A CA 1
ATOM 712 C C . HIS A 1 93 ? -6.131 6.187 32.890 1.00 90.44 93 HIS A C 1
ATOM 714 O O . HIS A 1 93 ? -5.380 5.491 33.575 1.00 90.44 93 HIS A O 1
ATOM 720 N N . LEU A 1 94 ? -6.961 5.631 32.000 1.00 91.06 94 LEU A N 1
ATOM 721 C CA . LEU A 1 94 ? -7.019 4.189 31.776 1.00 91.06 94 LEU A CA 1
ATOM 722 C C . LEU A 1 94 ? -5.727 3.656 31.165 1.00 91.06 94 LEU A C 1
ATOM 724 O O . LEU A 1 94 ? -5.274 2.587 31.568 1.00 91.06 94 LEU A O 1
ATOM 728 N N . ILE A 1 95 ? -5.135 4.363 30.203 1.00 89.50 95 ILE A N 1
ATOM 729 C CA . ILE A 1 95 ? -3.869 3.952 29.597 1.00 89.50 95 ILE A CA 1
ATOM 730 C C . ILE A 1 95 ? -2.741 3.962 30.624 1.00 89.50 95 ILE A C 1
ATOM 732 O O . ILE A 1 95 ? -2.017 2.968 30.694 1.00 89.50 95 ILE A O 1
ATOM 736 N N . ASP A 1 96 ? -2.647 4.991 31.461 1.00 87.31 96 ASP A N 1
ATOM 737 C CA . ASP A 1 96 ? -1.646 5.081 32.530 1.00 87.31 96 ASP A CA 1
ATOM 738 C C . ASP A 1 96 ? -1.845 3.984 33.581 1.00 87.31 96 ASP A C 1
ATOM 740 O O . ASP A 1 96 ? -0.903 3.317 34.021 1.00 87.31 96 ASP A O 1
ATOM 744 N N . LEU A 1 97 ? -3.102 3.684 33.912 1.00 87.81 97 LEU A N 1
ATOM 745 C CA . LEU A 1 97 ? -3.433 2.602 34.828 1.00 87.81 97 LEU A CA 1
ATOM 746 C C . LEU A 1 97 ? -2.969 1.234 34.298 1.00 87.81 97 LEU A C 1
ATOM 748 O O . LEU A 1 97 ? -2.501 0.393 35.081 1.00 87.81 97 LEU A O 1
ATOM 752 N N . VAL A 1 98 ? -3.089 1.001 32.985 1.00 87.56 98 VAL A N 1
ATOM 753 C CA . VAL A 1 98 ? -2.834 -0.304 32.348 1.00 87.56 98 VAL A CA 1
ATOM 754 C C . VAL A 1 98 ? -1.465 -0.441 31.675 1.00 87.56 98 VAL A C 1
ATOM 756 O O . VAL A 1 98 ? -1.146 -1.529 31.166 1.00 87.56 98 VAL A O 1
ATOM 759 N N . SER A 1 99 ? -0.670 0.629 31.662 1.00 85.81 99 SER A N 1
ATOM 760 C CA . SER A 1 99 ? 0.703 0.663 31.166 1.00 85.81 99 SER A CA 1
ATOM 761 C C . SER A 1 99 ? 1.689 0.142 32.221 1.00 85.81 99 SER A C 1
ATOM 763 O O . SER A 1 99 ? 1.412 0.092 33.421 1.00 85.81 99 SER A O 1
ATOM 765 N N . ILE A 1 100 ? 2.845 -0.329 31.753 1.00 77.31 100 ILE A N 1
ATOM 766 C CA . ILE A 1 100 ? 3.952 -0.746 32.617 1.00 77.31 100 ILE A CA 1
ATOM 767 C C . ILE A 1 100 ? 5.044 0.288 32.440 1.00 77.31 100 ILE A C 1
ATOM 769 O O . ILE A 1 100 ? 5.721 0.298 31.413 1.00 77.31 100 ILE A O 1
ATOM 773 N N . GLU A 1 101 ? 5.194 1.150 33.431 1.00 64.81 101 GLU A N 1
ATOM 774 C CA . GLU A 1 101 ? 6.317 2.076 33.508 1.00 64.81 101 GLU A CA 1
ATOM 775 C C . GLU A 1 101 ? 7.580 1.339 33.969 1.00 64.81 101 GLU A C 1
ATOM 777 O O . GLU A 1 101 ? 7.506 0.375 34.739 1.00 64.81 101 GLU A O 1
ATOM 782 N N . ALA A 1 102 ? 8.743 1.776 33.478 1.00 49.56 102 ALA A N 1
ATOM 783 C CA . ALA A 1 102 ? 10.020 1.378 34.054 1.00 49.56 102 ALA A CA 1
ATOM 784 C C . ALA A 1 102 ? 10.095 1.997 35.456 1.00 49.56 102 ALA A C 1
ATOM 786 O O . ALA A 1 102 ? 10.064 3.216 35.586 1.00 49.56 102 ALA A O 1
ATOM 787 N N . GLU A 1 103 ? 10.094 1.152 36.485 1.00 49.59 103 GLU A N 1
ATOM 788 C CA . GLU A 1 103 ? 9.947 1.573 37.879 1.00 49.59 103 GLU A CA 1
ATOM 789 C C . GLU A 1 103 ? 11.010 2.613 38.271 1.00 49.59 103 GLU A C 1
ATOM 791 O O . GLU A 1 103 ? 12.210 2.354 38.178 1.00 49.59 103 GLU A O 1
ATOM 796 N N . ALA A 1 104 ? 10.563 3.780 38.738 1.00 45.66 104 ALA A N 1
ATOM 797 C CA . ALA A 1 104 ? 11.367 4.631 39.604 1.00 45.66 104 ALA A CA 1
ATOM 798 C C . ALA A 1 104 ? 11.298 4.060 41.031 1.00 45.66 104 ALA A C 1
ATOM 800 O O . ALA A 1 104 ? 10.225 3.659 41.492 1.00 45.66 104 ALA A O 1
ATOM 801 N N . GLU A 1 105 ? 12.436 4.006 41.724 1.00 36.97 105 GLU A N 1
ATOM 802 C CA . GLU A 1 105 ? 12.535 3.531 43.109 1.00 36.97 105 GLU A CA 1
ATOM 803 C C . GLU A 1 105 ? 11.561 4.310 44.018 1.00 36.97 105 GLU A C 1
ATOM 805 O O . GLU A 1 105 ? 11.784 5.484 44.303 1.00 36.97 105 GLU A O 1
ATOM 810 N N . GLY A 1 106 ? 10.463 3.678 44.468 1.00 47.81 106 GLY A N 1
ATOM 811 C CA . GLY A 1 106 ? 9.577 4.258 45.493 1.00 47.81 106 GLY A CA 1
ATOM 812 C C . GLY A 1 106 ? 8.061 4.048 45.366 1.00 47.81 106 GLY A C 1
ATOM 813 O O . GLY A 1 106 ? 7.343 4.438 46.285 1.00 47.81 106 GLY A O 1
ATOM 814 N N . SER A 1 107 ? 7.523 3.439 44.299 1.00 48.91 107 SER A N 1
ATOM 815 C CA . SER A 1 107 ? 6.068 3.189 44.221 1.00 48.91 107 SER A CA 1
ATOM 816 C C . SER A 1 107 ? 5.635 1.972 45.073 1.00 48.91 107 SER A C 1
ATOM 818 O O . SER A 1 107 ? 6.211 0.896 44.902 1.00 48.91 107 SER A O 1
ATOM 820 N N . PRO A 1 108 ? 4.603 2.078 45.938 1.00 49.00 108 PRO A N 1
ATOM 821 C CA . PRO A 1 108 ? 4.268 1.069 46.960 1.00 49.00 108 PRO A CA 1
ATOM 822 C C . PRO A 1 108 ? 3.656 -0.244 46.428 1.00 49.00 108 PRO A C 1
ATOM 824 O O . PRO A 1 108 ? 3.544 -1.219 47.168 1.00 49.00 108 PRO A O 1
ATOM 827 N N . MET A 1 109 ? 3.291 -0.310 45.145 1.00 57.03 109 MET A N 1
ATOM 828 C CA . MET A 1 109 ? 2.926 -1.538 44.434 1.00 57.03 109 MET A CA 1
ATOM 829 C C . MET A 1 109 ? 3.475 -1.439 43.013 1.00 57.03 109 MET A C 1
ATOM 831 O O . MET A 1 109 ? 3.052 -0.565 42.260 1.00 57.03 109 MET A O 1
ATOM 835 N N . GLY A 1 110 ? 4.393 -2.332 42.635 1.00 69.31 110 GLY A N 1
ATOM 836 C CA . GLY A 1 110 ? 4.942 -2.350 41.278 1.00 69.31 110 GLY A CA 1
ATOM 837 C C . GLY A 1 110 ? 3.833 -2.445 40.224 1.00 69.31 110 GLY A C 1
ATOM 838 O O . GLY A 1 110 ? 2.837 -3.156 40.416 1.00 69.31 110 GLY A O 1
ATOM 839 N N . SER A 1 111 ? 3.996 -1.748 39.096 1.00 75.06 111 SER A N 1
ATOM 840 C CA . SER A 1 111 ? 2.996 -1.636 38.016 1.00 75.06 111 SER A CA 1
ATOM 841 C C . SER A 1 111 ? 2.460 -2.999 37.548 1.00 75.06 111 SER A C 1
ATOM 843 O O . SER A 1 111 ? 1.298 -3.143 37.170 1.00 75.06 111 SER A O 1
ATOM 845 N N . VAL A 1 112 ? 3.273 -4.054 37.656 1.00 81.19 112 VAL A N 1
ATOM 846 C CA . VAL A 1 112 ? 2.886 -5.436 37.335 1.00 81.19 112 VAL A CA 1
ATOM 847 C C . VAL A 1 112 ? 1.849 -6.010 38.312 1.00 81.19 112 VAL A C 1
ATOM 849 O O . VAL A 1 112 ? 0.916 -6.690 37.876 1.00 81.19 112 VAL A O 1
ATOM 852 N N . ALA A 1 113 ? 1.985 -5.749 39.616 1.00 84.69 113 ALA A N 1
ATOM 853 C CA . ALA A 1 113 ? 1.064 -6.246 40.639 1.00 84.69 113 ALA A CA 1
ATOM 854 C C . ALA A 1 113 ? -0.329 -5.623 40.478 1.00 84.69 113 ALA A C 1
ATOM 856 O O . ALA A 1 113 ? -1.328 -6.344 40.499 1.00 84.69 113 ALA A O 1
ATOM 857 N N . ARG A 1 114 ? -0.383 -4.313 40.202 1.00 87.06 114 ARG A N 1
ATOM 858 C CA . ARG A 1 114 ? -1.620 -3.575 39.898 1.00 87.06 114 ARG A CA 1
ATOM 859 C C . ARG A 1 114 ? -2.375 -4.193 38.723 1.00 87.06 114 ARG A C 1
ATOM 861 O O . ARG A 1 114 ? -3.540 -4.561 38.850 1.00 87.06 114 ARG A O 1
ATOM 868 N N . ILE A 1 115 ? -1.696 -4.390 37.591 1.00 87.38 115 ILE A N 1
ATOM 869 C CA . ILE A 1 115 ? -2.321 -4.977 36.395 1.00 87.38 115 ILE A CA 1
ATOM 870 C C . ILE A 1 115 ? -2.752 -6.429 36.669 1.00 87.38 115 ILE A C 1
ATOM 872 O O . ILE A 1 115 ? -3.786 -6.868 36.171 1.00 87.38 115 ILE A O 1
ATOM 876 N N . ASN A 1 116 ? -2.004 -7.201 37.462 1.00 88.94 116 ASN A N 1
ATOM 877 C CA . ASN A 1 116 ? -2.422 -8.556 37.836 1.00 88.94 116 ASN A CA 1
ATOM 878 C C . ASN A 1 116 ? -3.684 -8.570 38.706 1.00 88.94 116 ASN A C 1
ATOM 880 O O . ASN A 1 116 ? -4.569 -9.381 38.436 1.00 88.94 116 ASN A O 1
ATOM 884 N N . ASN A 1 117 ? -3.815 -7.638 39.649 1.00 90.56 117 ASN A N 1
ATOM 885 C CA . ASN A 1 117 ? -5.033 -7.469 40.436 1.00 90.56 117 ASN A CA 1
ATOM 886 C C . ASN A 1 117 ? -6.237 -7.126 39.535 1.00 90.56 117 ASN A C 1
ATOM 888 O O . ASN A 1 117 ? -7.248 -7.827 39.560 1.00 90.56 117 ASN A O 1
ATOM 892 N N . LEU A 1 118 ? -6.084 -6.152 38.630 1.00 90.19 118 LEU A N 1
ATOM 893 C CA . LEU A 1 118 ? -7.122 -5.787 37.655 1.00 90.19 118 LEU A CA 1
ATOM 894 C C . LEU A 1 118 ? -7.542 -6.970 36.764 1.00 90.19 118 LEU A C 1
ATOM 896 O O . LEU A 1 118 ? -8.727 -7.154 36.484 1.00 90.19 118 LEU A O 1
ATOM 900 N N . LYS A 1 119 ? -6.589 -7.815 36.341 1.00 90.00 119 LYS A N 1
ATOM 901 C CA . LYS A 1 119 ? -6.887 -9.041 35.575 1.00 90.00 119 LYS A CA 1
ATOM 902 C C . LYS A 1 119 ? -7.749 -10.018 36.378 1.00 90.00 119 LYS A C 1
ATOM 904 O O . LYS A 1 119 ? -8.602 -10.687 35.798 1.00 90.00 119 LYS A O 1
ATOM 909 N N . GLU A 1 120 ? -7.496 -10.169 37.675 1.00 89.69 120 GLU A N 1
ATOM 910 C CA . GLU A 1 120 ? -8.259 -11.074 38.542 1.00 89.69 120 GLU A CA 1
ATOM 911 C C . GLU A 1 120 ? -9.663 -10.543 38.821 1.00 89.69 120 GLU A C 1
ATOM 913 O O . GLU A 1 120 ? -10.631 -11.294 38.675 1.00 89.69 120 GLU A O 1
ATOM 918 N N . GLN A 1 121 ? -9.785 -9.246 39.107 1.00 89.94 121 GLN A N 1
ATOM 919 C CA . GLN A 1 121 ? -11.075 -8.580 39.280 1.00 89.94 121 GLN A CA 1
ATOM 920 C C . GLN A 1 121 ? -11.937 -8.682 38.016 1.00 89.94 121 GLN A C 1
ATOM 922 O O . GLN A 1 121 ? -13.108 -9.059 38.099 1.00 89.94 121 GLN A O 1
ATOM 927 N N . TRP A 1 122 ? -11.352 -8.465 36.831 1.00 89.38 122 TRP A N 1
ATOM 928 C CA . TRP A 1 122 ? -12.077 -8.635 35.571 1.00 89.38 122 TRP A CA 1
ATOM 929 C C . TRP A 1 122 ? -12.518 -10.084 35.351 1.00 89.38 122 TRP A C 1
ATOM 931 O O . TRP A 1 122 ? -13.662 -10.332 34.983 1.00 89.38 122 TRP A O 1
ATOM 941 N N . LYS A 1 123 ? -11.651 -11.071 35.619 1.00 85.62 123 LYS A N 1
ATOM 942 C CA . LYS A 1 123 ? -12.032 -12.494 35.529 1.00 85.62 123 LYS A CA 1
ATOM 943 C C . LYS A 1 123 ? -13.194 -12.842 36.459 1.00 85.62 123 LYS A C 1
ATOM 945 O O . LYS A 1 123 ? -14.018 -13.675 36.086 1.00 85.62 123 LYS A O 1
ATOM 950 N N . ALA A 1 124 ? -13.251 -12.246 37.650 1.00 84.12 124 ALA A N 1
ATOM 951 C CA . ALA A 1 124 ? -14.361 -12.425 38.579 1.00 84.12 124 ALA A CA 1
ATOM 952 C C . ALA A 1 124 ? -15.647 -11.774 38.040 1.00 84.12 124 ALA A C 1
ATOM 954 O O . ALA A 1 124 ? -16.666 -12.453 37.950 1.00 84.12 124 ALA A O 1
ATOM 955 N N . ALA A 1 125 ? -15.579 -10.520 37.581 1.00 80.50 125 ALA A N 1
ATOM 956 C CA . ALA A 1 125 ? -16.711 -9.804 36.984 1.00 80.50 125 ALA A CA 1
ATOM 957 C C . ALA A 1 125 ? -17.244 -10.487 35.710 1.00 80.50 125 ALA A C 1
ATOM 959 O O . ALA A 1 125 ? -18.447 -10.537 35.463 1.00 80.50 125 ALA A O 1
ATOM 960 N N . GLN A 1 126 ? -16.352 -11.077 34.915 1.00 73.44 126 GLN A N 1
ATOM 961 C CA . GLN A 1 126 ? -16.698 -11.786 33.690 1.00 73.44 126 GLN A CA 1
ATOM 962 C C . GLN A 1 126 ? -17.513 -13.058 33.956 1.00 73.44 126 GLN A C 1
ATOM 964 O O . GLN A 1 126 ? -18.305 -13.441 33.101 1.00 73.44 126 GLN A O 1
ATOM 969 N N . ARG A 1 127 ? -17.359 -13.706 35.123 1.00 61.97 127 ARG A N 1
ATOM 970 C CA . ARG A 1 127 ? -18.187 -14.865 35.506 1.00 61.97 127 ARG A CA 1
ATOM 971 C C . ARG A 1 127 ? -19.643 -14.469 35.739 1.00 61.97 127 ARG A C 1
ATOM 973 O O . ARG A 1 127 ? -20.518 -15.247 35.395 1.00 61.97 127 ARG A O 1
ATOM 980 N N . THR A 1 128 ? -19.891 -13.261 36.235 1.00 55.66 128 THR A N 1
ATOM 981 C CA . THR A 1 128 ? -21.237 -12.706 36.448 1.00 55.66 128 THR A CA 1
ATOM 982 C C . THR A 1 128 ? -21.891 -12.239 35.143 1.00 55.66 128 THR A C 1
ATOM 984 O O . THR A 1 128 ? -23.107 -12.253 35.018 1.00 55.66 128 THR A O 1
ATOM 987 N N . VAL A 1 129 ? -21.089 -11.832 34.152 1.00 53.53 129 VAL A N 1
ATOM 988 C CA . VAL A 1 129 ? -21.557 -11.384 32.823 1.00 53.53 129 VAL A CA 1
ATOM 989 C C . VAL A 1 129 ? -21.651 -12.546 31.816 1.00 53.53 129 VAL A C 1
ATOM 991 O O . VAL A 1 129 ? -22.275 -12.407 30.764 1.00 53.53 129 VAL A O 1
ATOM 994 N N . ALA A 1 130 ? -21.059 -13.707 32.121 1.00 50.09 130 ALA A N 1
ATOM 995 C CA . ALA A 1 130 ? -21.053 -14.885 31.251 1.00 50.09 130 ALA A CA 1
ATOM 996 C C . ALA A 1 130 ? -22.463 -15.394 30.897 1.00 50.09 130 ALA A C 1
ATOM 998 O O . ALA A 1 130 ? -22.630 -15.952 29.814 1.00 50.09 130 ALA A O 1
ATOM 999 N N . ASP A 1 131 ? -23.468 -15.118 31.734 1.00 43.91 131 ASP A N 1
ATOM 1000 C CA . ASP A 1 131 ? -24.870 -15.478 31.485 1.00 43.91 131 ASP A CA 1
ATOM 1001 C C . ASP A 1 131 ? -25.507 -14.681 30.325 1.00 43.91 131 ASP A C 1
ATOM 1003 O O . ASP A 1 131 ? -26.422 -15.174 29.671 1.00 43.91 131 ASP A O 1
ATOM 1007 N N . ASN A 1 132 ? -24.973 -13.499 29.980 1.00 46.84 132 ASN A N 1
ATOM 1008 C CA . ASN A 1 132 ? -25.429 -12.705 28.825 1.00 46.84 132 ASN A CA 1
ATOM 1009 C C . ASN A 1 132 ? -24.762 -13.109 27.501 1.00 46.84 132 ASN A C 1
ATOM 1011 O O . ASN A 1 132 ? -25.213 -12.712 26.427 1.00 46.84 132 ASN A O 1
ATOM 1015 N N . TYR A 1 133 ? -23.689 -13.900 27.558 1.00 51.53 133 TYR A N 1
ATOM 1016 C CA . TYR A 1 133 ? -23.044 -14.485 26.387 1.00 51.53 133 TYR A CA 1
ATOM 1017 C C . TYR A 1 133 ? -23.499 -15.934 26.248 1.00 51.53 133 TYR A C 1
ATOM 1019 O O . TYR A 1 133 ? -22.680 -16.853 26.324 1.00 51.53 133 TYR A O 1
ATOM 1027 N N . ALA A 1 134 ? -24.800 -16.151 26.034 1.00 49.44 134 ALA A N 1
ATOM 1028 C CA . ALA A 1 134 ? -25.272 -17.462 25.618 1.00 49.44 134 ALA A CA 1
ATOM 1029 C C . ALA A 1 134 ? -24.476 -17.858 24.358 1.00 49.44 134 ALA A C 1
ATOM 1031 O O . ALA A 1 134 ? -24.508 -17.126 23.361 1.00 49.44 134 ALA A O 1
ATOM 1032 N N . PRO A 1 135 ? -23.686 -18.948 24.384 1.00 48.38 135 PRO A N 1
ATOM 1033 C CA . PRO A 1 135 ? -23.037 -19.411 23.175 1.00 48.38 135 PRO A CA 1
ATOM 1034 C C . PRO A 1 135 ? -24.154 -19.733 22.189 1.00 48.38 135 PRO A C 1
ATOM 1036 O O . PRO A 1 135 ? -25.027 -20.544 22.503 1.00 48.38 135 PRO A O 1
ATOM 1039 N N . TYR A 1 136 ? -24.150 -19.086 21.019 1.00 49.09 136 TYR A N 1
ATOM 1040 C CA . TYR A 1 136 ? -25.054 -19.473 19.943 1.00 49.09 136 TYR A CA 1
ATOM 1041 C C . TYR A 1 136 ? -24.989 -20.989 19.798 1.00 49.09 136 TYR A C 1
ATOM 1043 O O . TYR A 1 136 ? -23.891 -21.553 19.708 1.00 49.09 136 TYR A O 1
ATOM 1051 N N . SER A 1 137 ? -26.157 -21.641 19.884 1.00 44.38 137 SER A N 1
ATOM 1052 C CA . SER A 1 137 ? -26.218 -23.097 19.906 1.00 44.38 137 SER A CA 1
ATOM 1053 C C . SER A 1 137 ? -25.414 -23.625 18.725 1.00 44.38 137 SER A C 1
ATOM 1055 O O . SER A 1 137 ? -25.531 -23.137 17.598 1.00 44.38 137 SER A O 1
ATOM 1057 N N . ASN A 1 138 ? -24.544 -24.588 19.004 1.00 44.25 138 ASN A N 1
ATOM 1058 C CA . ASN A 1 138 ? -23.636 -25.182 18.038 1.00 44.25 138 ASN A CA 1
ATOM 1059 C C . ASN A 1 138 ? -24.425 -26.139 17.119 1.00 44.25 138 ASN A C 1
ATOM 1061 O O . ASN A 1 138 ? -24.001 -27.269 16.890 1.00 44.25 138 ASN A O 1
ATOM 1065 N N . ASN A 1 139 ? -25.582 -25.710 16.603 1.00 42.59 139 ASN A N 1
ATOM 1066 C CA . ASN A 1 139 ? -26.213 -26.334 15.454 1.00 42.59 139 ASN A CA 1
ATOM 1067 C C . ASN A 1 139 ? -25.237 -26.106 14.307 1.00 42.59 139 ASN A C 1
ATOM 1069 O O . ASN A 1 139 ? -25.236 -25.041 13.692 1.00 42.59 139 ASN A O 1
ATOM 1073 N N . GLY A 1 140 ? -24.352 -27.081 14.077 1.00 42.22 140 GLY A N 1
ATOM 1074 C CA . GLY A 1 140 ? -23.211 -27.069 13.151 1.00 42.22 140 GLY A CA 1
ATOM 1075 C C . GLY A 1 140 ? -23.531 -26.784 11.678 1.00 42.22 140 GLY A C 1
ATOM 1076 O O . GLY A 1 140 ? -22.716 -27.071 10.805 1.00 42.22 140 GLY A O 1
ATOM 1077 N N . SER A 1 141 ? -24.691 -26.203 11.388 1.00 39.66 141 SER A N 1
ATOM 1078 C CA . SER A 1 141 ? -25.021 -25.521 10.152 1.00 39.66 141 SER A CA 1
ATOM 1079 C C . SER A 1 141 ? -24.023 -24.385 9.891 1.00 39.66 141 SER A C 1
ATOM 1081 O O . SER A 1 141 ? -24.116 -23.256 10.377 1.00 39.66 141 SER A O 1
ATOM 1083 N N . VAL A 1 142 ? -23.015 -24.693 9.078 1.00 43.38 142 VAL A N 1
ATOM 1084 C CA . VAL A 1 142 ? -22.311 -23.671 8.309 1.00 43.38 142 VAL A CA 1
ATOM 1085 C C . VAL A 1 142 ? -23.345 -23.102 7.346 1.00 43.38 142 VAL A C 1
ATOM 1087 O O . VAL A 1 142 ? -23.547 -23.644 6.260 1.00 43.38 142 VAL A O 1
ATOM 1090 N N . VAL A 1 143 ? -24.039 -22.039 7.752 1.00 41.06 143 VAL A N 1
ATOM 1091 C CA . VAL A 1 143 ? -24.929 -21.324 6.842 1.00 41.06 143 VAL A CA 1
ATOM 1092 C C . VAL A 1 143 ? -24.054 -20.743 5.744 1.00 41.06 143 VAL A C 1
ATOM 1094 O O . VAL A 1 143 ? -23.246 -19.831 5.942 1.00 41.06 143 VAL A O 1
ATOM 1097 N N . ARG A 1 144 ? -24.184 -21.324 4.550 1.00 36.84 144 ARG A N 1
ATOM 1098 C CA . ARG A 1 144 ? -23.830 -20.619 3.331 1.00 36.84 144 ARG A CA 1
ATOM 1099 C C . ARG A 1 144 ? -24.808 -19.460 3.260 1.00 36.84 144 ARG A C 1
ATOM 1101 O O . ARG A 1 144 ? -25.954 -19.661 2.873 1.00 36.84 144 ARG A O 1
ATOM 1108 N N . TYR A 1 145 ? -24.351 -18.253 3.599 1.00 41.69 145 TYR A N 1
ATOM 1109 C CA . TYR A 1 145 ? -24.963 -17.073 3.003 1.00 41.69 145 TYR A CA 1
ATOM 1110 C C . TYR A 1 145 ? -25.088 -17.384 1.514 1.00 41.69 145 TYR A C 1
ATOM 1112 O O . TYR A 1 145 ? -24.104 -17.823 0.900 1.00 41.69 145 TYR A O 1
ATOM 1120 N N . GLY A 1 146 ? -26.306 -17.264 0.978 1.00 34.06 146 GLY A N 1
ATOM 1121 C CA . GLY A 1 146 ? -26.558 -17.480 -0.438 1.00 34.06 146 GLY A CA 1
ATOM 1122 C C . GLY A 1 146 ? -25.487 -16.765 -1.255 1.00 34.06 146 GLY A C 1
ATOM 1123 O O . GLY A 1 146 ? -24.899 -15.776 -0.806 1.00 34.06 146 GLY A O 1
ATOM 1124 N N . SER A 1 147 ? -25.223 -17.276 -2.449 1.00 36.66 147 SER A N 1
ATOM 1125 C CA . SER A 1 147 ? -24.267 -16.802 -3.461 1.00 36.66 147 SER A CA 1
ATOM 1126 C C . SER A 1 147 ? -24.261 -15.286 -3.766 1.00 36.66 147 SER A C 1
ATOM 1128 O O . SER A 1 147 ? -23.546 -14.857 -4.661 1.00 36.66 147 SER A O 1
ATOM 1130 N N . ALA A 1 148 ? -25.014 -14.464 -3.037 1.00 36.91 148 ALA A N 1
ATOM 1131 C CA . ALA A 1 148 ? -25.011 -13.010 -3.030 1.00 36.91 148 ALA A CA 1
ATOM 1132 C C . ALA A 1 148 ? -23.856 -12.373 -2.229 1.00 36.91 148 ALA A C 1
ATOM 1134 O O . ALA A 1 148 ? -23.438 -11.277 -2.584 1.00 36.91 148 ALA A O 1
ATOM 1135 N N . ILE A 1 149 ? -23.255 -13.045 -1.232 1.00 43.06 149 ILE A N 1
ATOM 1136 C CA . ILE A 1 149 ? -21.953 -12.609 -0.660 1.00 43.06 149 ILE A CA 1
ATOM 1137 C C . ILE A 1 149 ? -20.817 -13.263 -1.453 1.00 43.06 149 ILE A C 1
ATOM 1139 O O . ILE A 1 149 ? -19.842 -13.803 -0.922 1.00 43.06 149 ILE A O 1
ATOM 1143 N N . SER A 1 150 ? -20.983 -13.301 -2.772 1.00 37.22 150 SER A N 1
ATOM 1144 C CA . SER A 1 150 ? -19.894 -13.656 -3.658 1.00 37.22 150 SER A CA 1
ATOM 1145 C C . SER A 1 150 ? -18.944 -12.474 -3.646 1.00 37.22 150 SER A C 1
ATOM 1147 O O . SER A 1 150 ? -19.348 -11.349 -3.945 1.00 37.22 150 SER A O 1
ATOM 1149 N N . ARG A 1 151 ? -17.665 -12.721 -3.332 1.00 45.78 151 ARG A N 1
ATOM 1150 C CA . ARG A 1 151 ? -16.601 -11.858 -3.851 1.00 45.78 151 ARG A CA 1
ATOM 1151 C C . ARG A 1 151 ? -16.976 -11.550 -5.291 1.00 45.78 151 ARG A C 1
ATOM 1153 O O . ARG A 1 151 ? -17.157 -12.485 -6.073 1.00 45.78 151 ARG A O 1
ATOM 1160 N N . HIS A 1 152 ? -17.070 -10.274 -5.649 1.00 51.12 152 HIS A N 1
ATOM 1161 C CA . HIS A 1 152 ? -17.021 -9.955 -7.062 1.00 51.12 152 HIS A CA 1
ATOM 1162 C C . HIS A 1 152 ? -15.778 -10.663 -7.615 1.00 51.12 152 HIS A C 1
ATOM 1164 O O . HIS A 1 152 ? -14.704 -10.551 -7.009 1.00 51.12 152 HIS A O 1
ATOM 1170 N N . PRO A 1 153 ? -15.930 -11.502 -8.656 1.00 54.34 153 PRO A N 1
ATOM 1171 C CA . PRO A 1 153 ? -14.811 -12.256 -9.189 1.00 54.34 153 PRO A CA 1
ATOM 1172 C C . PRO A 1 153 ? -13.690 -11.269 -9.477 1.00 54.34 153 PRO A C 1
ATOM 1174 O O . PRO A 1 153 ? -13.961 -10.169 -9.972 1.00 54.34 153 PRO A O 1
ATOM 1177 N N . ALA A 1 154 ? -12.460 -11.650 -9.118 1.00 63.94 154 ALA A N 1
ATOM 1178 C CA . ALA A 1 154 ? -11.298 -10.795 -9.293 1.00 63.94 154 ALA A CA 1
ATOM 1179 C C . ALA A 1 154 ? -11.352 -10.144 -10.681 1.00 63.94 154 ALA A C 1
ATOM 1181 O O . ALA A 1 154 ? -11.619 -10.804 -11.696 1.00 63.94 154 ALA A O 1
ATOM 1182 N N . VAL A 1 155 ? -11.170 -8.824 -10.704 1.00 80.44 155 VAL A N 1
ATOM 1183 C CA . VAL A 1 155 ? -11.174 -8.034 -11.935 1.00 80.44 155 VAL A CA 1
ATOM 1184 C C . VAL A 1 155 ? -10.219 -8.707 -12.935 1.00 80.44 155 VAL A C 1
ATOM 1186 O O . VAL A 1 155 ? -9.151 -9.162 -12.525 1.00 80.44 155 VAL A O 1
ATOM 1189 N N . PRO A 1 156 ? -10.589 -8.847 -14.224 1.00 87.31 156 PRO A N 1
ATOM 1190 C CA . PRO A 1 156 ? -9.784 -9.581 -15.194 1.00 87.31 156 PRO A CA 1
ATOM 1191 C C . PRO A 1 156 ? -8.407 -8.959 -15.282 1.00 87.31 156 PRO A C 1
ATOM 1193 O O . PRO A 1 156 ? -8.276 -7.738 -15.159 1.00 87.31 156 PRO A O 1
ATOM 1196 N N . LEU A 1 157 ? -7.417 -9.781 -15.626 1.00 89.44 157 LEU A N 1
ATOM 1197 C CA . LEU A 1 157 ? -6.062 -9.303 -15.865 1.00 89.44 157 LEU A CA 1
ATOM 1198 C C . LEU A 1 157 ? -6.043 -8.134 -16.863 1.00 89.44 157 LEU A C 1
ATOM 1200 O O . LEU A 1 157 ? -5.358 -7.156 -16.615 1.00 89.44 157 LEU A O 1
ATOM 1204 N N . SER A 1 158 ? -6.859 -8.160 -17.921 1.00 90.88 158 SER A N 1
ATOM 1205 C CA . SER A 1 158 ? -6.937 -7.066 -18.901 1.00 90.88 158 SER A CA 1
ATOM 1206 C C . SER A 1 158 ? -7.361 -5.725 -18.295 1.00 90.88 158 SER A C 1
ATOM 1208 O O . SER A 1 158 ? -6.753 -4.696 -18.582 1.00 90.88 158 SER A O 1
ATOM 1210 N N . ARG A 1 159 ? -8.371 -5.717 -17.415 1.00 90.06 159 ARG A N 1
ATOM 1211 C CA . ARG A 1 159 ? -8.806 -4.494 -16.726 1.00 90.06 159 ARG A CA 1
ATOM 1212 C C . ARG A 1 159 ? -7.799 -4.079 -15.656 1.00 90.06 159 ARG A C 1
ATOM 1214 O O . ARG A 1 159 ? -7.557 -2.884 -15.534 1.00 90.06 159 ARG A O 1
ATOM 1221 N N . GLN A 1 160 ? -7.177 -5.023 -14.940 1.00 93.00 160 GLN A N 1
ATOM 1222 C CA . GLN A 1 160 ? -6.067 -4.705 -14.030 1.00 93.00 160 GLN A CA 1
ATOM 1223 C C . GLN A 1 160 ? -4.927 -4.018 -14.794 1.00 93.00 160 GLN A C 1
ATOM 1225 O O . GLN A 1 160 ? -4.509 -2.934 -14.407 1.00 93.00 160 GLN A O 1
ATOM 1230 N N . LEU A 1 161 ? -4.490 -4.594 -15.917 1.00 94.25 161 LEU A N 1
ATOM 1231 C CA . LEU A 1 161 ? -3.445 -4.041 -16.778 1.00 94.25 161 LEU A CA 1
ATOM 1232 C C . LEU A 1 161 ? -3.816 -2.649 -17.288 1.00 94.25 161 LEU A C 1
ATOM 1234 O O . LEU A 1 161 ? -3.040 -1.724 -17.104 1.00 94.25 161 LEU A O 1
ATOM 1238 N N . ALA A 1 162 ? -5.014 -2.458 -17.846 1.00 94.31 162 ALA A N 1
ATOM 1239 C CA . ALA A 1 162 ? -5.436 -1.153 -18.356 1.00 94.31 162 ALA A CA 1
ATOM 1240 C C . ALA A 1 162 ? -5.443 -0.066 -17.266 1.00 94.31 162 ALA A C 1
ATOM 1242 O O . ALA A 1 162 ? -4.966 1.049 -17.485 1.00 94.31 162 ALA A O 1
ATOM 1243 N N . VAL A 1 163 ? -5.967 -0.391 -16.079 1.00 94.12 163 VAL A N 1
ATOM 1244 C CA . VAL A 1 163 ? -6.052 0.544 -14.950 1.00 94.12 163 VAL A CA 1
ATOM 1245 C C . VAL A 1 163 ? -4.659 0.858 -14.403 1.00 94.12 163 VAL A C 1
ATOM 1247 O O . VAL A 1 163 ? -4.323 2.030 -14.253 1.00 94.12 163 VAL A O 1
ATOM 1250 N N . LEU A 1 164 ? -3.831 -0.162 -14.163 1.00 94.19 164 LEU A N 1
ATOM 1251 C CA . LEU A 1 164 ? -2.481 0.000 -13.625 1.00 94.19 164 LEU A CA 1
ATOM 1252 C C . LEU A 1 164 ? -1.538 0.684 -14.618 1.00 94.19 164 LEU A C 1
ATOM 1254 O O . LEU A 1 164 ? -0.792 1.567 -14.219 1.00 94.19 164 LEU A O 1
ATOM 1258 N N . THR A 1 165 ? -1.593 0.344 -15.908 1.00 95.00 165 THR A N 1
ATOM 1259 C CA . THR A 1 165 ? -0.778 0.995 -16.944 1.00 95.00 165 THR A CA 1
ATOM 1260 C C . THR A 1 165 ? -1.138 2.468 -17.046 1.00 95.00 165 THR A C 1
ATOM 1262 O O . THR A 1 165 ? -0.249 3.314 -16.999 1.00 95.00 165 THR A O 1
ATOM 1265 N N . ARG A 1 166 ? -2.435 2.806 -17.093 1.00 95.06 166 ARG A N 1
ATOM 1266 C CA . ARG A 1 166 ? -2.875 4.208 -17.090 1.00 95.06 166 ARG A CA 1
ATOM 1267 C C . ARG A 1 166 ? -2.407 4.938 -15.831 1.00 95.06 166 ARG A C 1
ATOM 1269 O O . ARG A 1 166 ? -1.914 6.056 -15.936 1.00 95.06 166 ARG A O 1
ATOM 1276 N N . ARG A 1 167 ? -2.537 4.307 -14.663 1.00 94.00 167 ARG A N 1
ATOM 1277 C CA . ARG A 1 167 ? -2.062 4.841 -13.381 1.00 94.00 167 ARG A CA 1
ATOM 1278 C C . ARG A 1 167 ? -0.567 5.148 -13.433 1.00 94.00 167 ARG A C 1
ATOM 1280 O O . ARG A 1 167 ? -0.174 6.272 -13.147 1.00 94.00 167 ARG A O 1
ATOM 1287 N N . THR A 1 168 ? 0.242 4.187 -13.879 1.00 91.88 168 THR A N 1
ATOM 1288 C CA . THR A 1 168 ? 1.697 4.335 -14.000 1.00 91.88 168 THR A CA 1
ATOM 1289 C C . THR A 1 168 ? 2.092 5.413 -15.013 1.00 91.88 168 THR A C 1
ATOM 1291 O O . THR A 1 168 ? 3.031 6.158 -14.741 1.00 91.88 168 THR A O 1
ATOM 1294 N N . ILE A 1 169 ? 1.383 5.550 -16.140 1.00 92.25 169 ILE A N 1
ATOM 1295 C CA . ILE A 1 169 ? 1.619 6.631 -17.115 1.00 92.25 169 ILE A CA 1
ATOM 1296 C C . ILE A 1 169 ? 1.437 7.995 -16.442 1.00 92.25 169 ILE A C 1
ATOM 1298 O O . ILE A 1 169 ? 2.346 8.820 -16.484 1.00 92.25 169 ILE A O 1
ATOM 1302 N N . TRP A 1 170 ? 0.308 8.221 -15.764 1.00 91.31 170 TRP A N 1
ATOM 1303 C CA . TRP A 1 170 ? 0.030 9.509 -15.119 1.00 91.31 170 TRP A CA 1
ATOM 1304 C C . TRP A 1 170 ? 1.005 9.832 -13.991 1.00 91.31 170 TRP A C 1
ATOM 1306 O O . TRP A 1 170 ? 1.504 10.954 -13.928 1.00 91.31 170 TRP A O 1
ATOM 1316 N N . THR A 1 171 ? 1.347 8.854 -13.149 1.00 88.94 171 THR A N 1
ATOM 1317 C CA . THR A 1 171 ? 2.355 9.067 -12.101 1.00 88.94 171 THR A CA 1
ATOM 1318 C C . THR A 1 171 ? 3.739 9.356 -12.673 1.00 88.94 171 THR A C 1
ATOM 1320 O O . THR A 1 171 ? 4.503 10.095 -12.064 1.00 88.94 171 THR A O 1
ATOM 1323 N N . THR A 1 172 ? 4.069 8.788 -13.837 1.00 88.38 172 THR A N 1
ATOM 1324 C CA . THR A 1 172 ? 5.365 9.008 -14.493 1.00 88.38 172 THR A CA 1
ATOM 1325 C C . THR A 1 172 ? 5.423 10.386 -15.150 1.00 88.38 172 THR A C 1
ATOM 1327 O O . THR A 1 172 ? 6.400 11.102 -14.963 1.00 88.38 172 THR A O 1
ATOM 1330 N N . LEU A 1 173 ? 4.362 10.790 -15.858 1.00 88.44 173 LEU A N 1
ATOM 1331 C CA . LEU A 1 173 ? 4.283 12.092 -16.528 1.00 88.44 173 LEU A CA 1
ATOM 1332 C C . LEU A 1 173 ? 4.223 13.266 -15.541 1.00 88.44 173 LEU A C 1
ATOM 1334 O O . LEU A 1 173 ? 4.817 14.307 -15.799 1.00 88.44 173 LEU A O 1
ATOM 1338 N N . ARG A 1 174 ? 3.514 13.114 -14.415 1.00 88.75 174 ARG A N 1
ATOM 1339 C CA . ARG A 1 174 ? 3.379 14.176 -13.400 1.00 88.75 174 ARG A CA 1
ATOM 1340 C C . ARG A 1 174 ? 4.491 14.185 -12.354 1.00 88.75 174 ARG A C 1
ATOM 1342 O O . ARG A 1 174 ? 4.555 15.121 -11.566 1.00 88.75 174 ARG A O 1
ATOM 1349 N N . GLY A 1 175 ? 5.345 13.164 -12.323 1.00 82.19 175 GLY A N 1
ATOM 1350 C CA . GLY A 1 175 ? 6.488 13.098 -11.418 1.00 82.19 175 GLY A CA 1
ATOM 1351 C C . GLY A 1 175 ? 7.701 13.818 -12.016 1.00 82.19 175 GLY A C 1
ATOM 1352 O O . GLY A 1 175 ? 8.383 13.210 -12.844 1.00 82.19 175 GLY A O 1
ATOM 1353 N N . PRO A 1 176 ? 8.041 15.055 -11.595 1.00 67.94 176 PRO A N 1
ATOM 1354 C CA . PRO A 1 176 ? 9.116 15.835 -12.218 1.00 67.94 176 PRO A CA 1
ATOM 1355 C C . PRO A 1 176 ? 10.479 15.150 -12.074 1.00 67.94 176 PRO A C 1
ATOM 1357 O O . PRO A 1 176 ? 11.266 15.126 -13.010 1.00 67.94 176 PRO A O 1
ATOM 1360 N N . MET A 1 177 ? 10.730 14.493 -10.938 1.00 69.88 177 MET A N 1
ATOM 1361 C CA . MET A 1 177 ? 11.960 13.728 -10.714 1.00 69.88 177 MET A CA 1
ATOM 1362 C C . MET A 1 177 ? 11.988 12.398 -11.492 1.00 69.88 177 MET A C 1
ATOM 1364 O O . MET A 1 177 ? 13.053 11.800 -11.643 1.00 69.88 177 MET A O 1
ATOM 1368 N N . SER A 1 178 ? 10.828 11.915 -11.963 1.00 73.50 178 SER A N 1
ATOM 1369 C CA . SER A 1 178 ? 10.680 10.598 -12.591 1.00 73.50 178 SER A CA 1
ATOM 1370 C C . SER A 1 178 ? 11.189 10.591 -14.037 1.00 73.50 178 SER A C 1
ATOM 1372 O O . SER A 1 178 ? 12.174 9.944 -14.392 1.00 73.50 178 SER A O 1
ATOM 1374 N N . LEU A 1 179 ? 10.491 11.332 -14.894 1.00 82.38 179 LEU A N 1
ATOM 1375 C CA . LEU A 1 179 ? 10.757 11.320 -16.328 1.00 82.38 179 LEU A CA 1
ATOM 1376 C C . LEU A 1 179 ? 11.984 12.167 -16.678 1.00 82.38 179 LEU A C 1
ATOM 1378 O O . LEU A 1 179 ? 12.875 11.708 -17.386 1.00 82.38 179 LEU A O 1
ATOM 1382 N N . PHE A 1 180 ? 12.064 13.386 -16.137 1.00 84.38 180 PHE A N 1
ATOM 1383 C CA . PHE A 1 180 ? 13.196 14.273 -16.399 1.00 84.38 180 PHE A CA 1
ATOM 1384 C C . PHE A 1 180 ? 14.493 13.683 -15.840 1.00 84.38 180 PHE A C 1
ATOM 1386 O O . PHE A 1 180 ? 15.473 13.580 -16.562 1.00 84.38 180 PHE A O 1
ATOM 1393 N N . GLY A 1 181 ? 14.481 13.200 -14.592 1.00 81.31 181 GLY A N 1
ATOM 1394 C CA . GLY A 1 181 ? 15.667 12.607 -13.969 1.00 81.31 181 GLY A CA 1
ATOM 1395 C C . GLY A 1 181 ? 16.227 11.409 -14.744 1.00 81.31 181 GLY A C 1
ATOM 1396 O O . GLY A 1 181 ? 17.437 11.336 -14.953 1.00 81.31 181 GLY A O 1
ATOM 1397 N N . SER A 1 182 ? 15.359 10.503 -15.212 1.00 82.12 182 SER A N 1
ATOM 1398 C CA . SER A 1 182 ? 15.775 9.324 -15.985 1.00 82.12 182 SER A CA 1
ATOM 1399 C C . SER A 1 182 ? 16.264 9.665 -17.395 1.00 82.12 182 SER A C 1
ATOM 1401 O O . SER A 1 182 ? 17.262 9.104 -17.838 1.00 82.12 182 SER A O 1
ATOM 1403 N N . LEU A 1 183 ? 15.640 10.613 -18.096 1.00 86.62 183 LEU A N 1
ATOM 1404 C CA . LEU A 1 183 ? 16.121 11.026 -19.417 1.00 86.62 183 LEU A CA 1
ATOM 1405 C C . LEU A 1 183 ? 17.408 11.853 -19.313 1.00 86.62 183 LEU A C 1
ATOM 1407 O O . LEU A 1 183 ? 18.383 11.550 -19.998 1.00 86.62 183 LEU A O 1
ATOM 1411 N N . SER A 1 184 ? 17.476 12.833 -18.409 1.00 87.12 184 SER A N 1
ATOM 1412 C CA . SER A 1 184 ? 18.666 13.673 -18.228 1.00 87.12 184 SER A CA 1
ATOM 1413 C C . SER A 1 184 ? 19.907 12.853 -17.890 1.00 87.12 184 SER A C 1
ATOM 1415 O O . SER A 1 184 ? 20.957 13.085 -18.488 1.00 87.12 184 SER A O 1
ATOM 1417 N N . ILE A 1 185 ? 19.799 11.859 -16.998 1.00 87.00 185 ILE A N 1
ATOM 1418 C CA . ILE A 1 185 ? 20.949 11.012 -16.659 1.00 87.00 185 ILE A CA 1
ATOM 1419 C C . ILE A 1 185 ? 21.434 10.204 -17.869 1.00 87.00 185 ILE A C 1
ATOM 1421 O O . ILE A 1 185 ? 22.639 10.127 -18.085 1.00 87.00 185 ILE A O 1
ATOM 1425 N N . THR A 1 186 ? 20.533 9.675 -18.709 1.00 86.12 186 THR A N 1
ATOM 1426 C CA . THR A 1 186 ? 20.930 8.933 -19.924 1.00 86.12 186 THR A CA 1
ATOM 1427 C C . THR A 1 186 ? 21.630 9.815 -20.952 1.00 86.12 186 THR A C 1
ATOM 1429 O O . THR A 1 186 ? 22.608 9.385 -21.564 1.00 86.12 186 THR A O 1
ATOM 1432 N N . ILE A 1 187 ? 21.169 11.058 -21.112 1.00 88.94 187 ILE A N 1
ATOM 1433 C CA . ILE A 1 187 ? 21.739 12.024 -22.054 1.00 88.94 187 ILE A CA 1
ATOM 1434 C C . ILE A 1 187 ? 23.129 12.453 -21.593 1.00 88.94 187 ILE A C 1
ATOM 1436 O O . ILE A 1 187 ? 24.084 12.359 -22.363 1.00 88.94 187 ILE A O 1
ATOM 1440 N N . ILE A 1 188 ? 23.253 12.881 -20.332 1.00 90.88 188 ILE A N 1
ATOM 1441 C CA . ILE A 1 188 ? 24.534 13.297 -19.744 1.00 90.88 188 ILE A CA 1
ATOM 1442 C C . ILE A 1 188 ? 25.548 12.169 -19.880 1.00 90.88 188 ILE A C 1
ATOM 1444 O O . ILE A 1 188 ? 26.686 12.405 -20.274 1.00 90.88 188 ILE A O 1
ATOM 1448 N N . LEU A 1 189 ? 25.123 10.936 -19.620 1.00 87.75 189 LEU A N 1
ATOM 1449 C CA . LEU A 1 189 ? 25.999 9.790 -19.725 1.00 87.75 189 LEU A CA 1
ATOM 1450 C C . LEU A 1 189 ? 26.469 9.518 -21.153 1.00 87.75 189 LEU A C 1
ATOM 1452 O O . LEU A 1 189 ? 27.662 9.325 -21.374 1.00 87.75 189 LEU A O 1
ATOM 1456 N N . GLY A 1 190 ? 25.556 9.560 -22.127 1.00 89.62 190 GLY A N 1
ATOM 1457 C CA . GLY A 1 190 ? 25.911 9.421 -23.539 1.00 89.62 190 GLY A CA 1
ATOM 1458 C C . GLY A 1 190 ? 26.919 10.482 -23.990 1.00 89.62 190 GLY A C 1
ATOM 1459 O O . GLY A 1 190 ? 27.878 10.152 -24.685 1.00 89.62 190 GLY A O 1
ATOM 1460 N N . ILE A 1 191 ? 26.748 11.734 -23.544 1.00 92.94 191 ILE A N 1
ATOM 1461 C CA . ILE A 1 191 ? 27.666 12.843 -23.847 1.00 92.94 191 ILE A CA 1
ATOM 1462 C C . ILE A 1 191 ? 29.023 12.629 -23.176 1.00 92.94 191 ILE A C 1
ATOM 1464 O O . ILE A 1 191 ? 30.041 12.679 -23.856 1.00 92.94 191 ILE A O 1
ATOM 1468 N N . VAL A 1 192 ? 29.059 12.388 -21.862 1.00 92.50 192 VAL A N 1
ATOM 1469 C CA . VAL A 1 192 ? 30.311 12.277 -21.097 1.00 92.50 192 VAL A CA 1
ATOM 1470 C C . VAL A 1 192 ? 31.126 11.075 -21.564 1.00 92.50 192 VAL A C 1
ATOM 1472 O O . VAL A 1 192 ? 32.314 11.212 -21.849 1.00 92.50 192 VAL A O 1
ATOM 1475 N N . THR A 1 193 ? 30.496 9.904 -21.695 1.00 90.38 193 THR A N 1
ATOM 1476 C CA . THR A 1 193 ? 31.192 8.706 -22.177 1.00 90.38 193 THR A CA 1
ATOM 1477 C C . THR A 1 193 ? 31.561 8.842 -23.656 1.00 90.38 193 THR A C 1
ATOM 1479 O O . THR A 1 193 ? 32.648 8.429 -24.038 1.00 90.38 193 THR A O 1
ATOM 1482 N N . GLY A 1 194 ? 30.719 9.461 -24.490 1.00 92.00 194 GLY A N 1
ATOM 1483 C CA . GLY A 1 194 ? 31.037 9.697 -25.902 1.00 92.00 194 GLY A CA 1
ATOM 1484 C C . GLY A 1 194 ? 32.190 10.685 -26.105 1.00 92.00 194 GLY A C 1
ATOM 1485 O O . GLY A 1 194 ? 33.062 10.448 -26.934 1.00 92.00 194 GLY A O 1
ATOM 1486 N N . ALA A 1 195 ? 32.236 11.762 -25.318 1.00 93.12 195 ALA A N 1
ATOM 1487 C CA . ALA A 1 195 ? 33.295 12.769 -25.364 1.00 93.12 195 ALA A CA 1
ATOM 1488 C C . ALA A 1 195 ? 34.643 12.226 -24.868 1.00 93.12 195 ALA A C 1
ATOM 1490 O O . ALA A 1 195 ? 35.681 12.584 -25.419 1.00 93.12 195 ALA A O 1
ATOM 1491 N N . ALA A 1 196 ? 34.638 11.328 -23.875 1.00 92.19 196 ALA A N 1
ATOM 1492 C CA . ALA A 1 196 ? 35.854 10.665 -23.397 1.00 92.19 196 ALA A CA 1
ATOM 1493 C C . ALA A 1 196 ? 36.552 9.831 -24.488 1.00 92.19 196 ALA A C 1
ATOM 1495 O O . ALA A 1 196 ? 37.765 9.648 -24.442 1.00 92.19 196 ALA A O 1
ATOM 1496 N N . PHE A 1 197 ? 35.793 9.355 -25.478 1.00 92.25 197 PHE A N 1
ATOM 1497 C CA . PHE A 1 197 ? 36.282 8.573 -26.614 1.00 92.25 197 PHE A CA 1
ATOM 1498 C C . PHE A 1 197 ? 35.991 9.283 -27.944 1.00 92.25 197 PHE A C 1
ATOM 1500 O O . PHE A 1 197 ? 35.596 8.643 -28.917 1.00 92.25 197 PHE A O 1
ATOM 1507 N N . TYR A 1 198 ? 36.138 10.610 -27.984 1.00 93.06 198 TYR A N 1
ATOM 1508 C CA . TYR A 1 198 ? 35.818 11.408 -29.167 1.00 93.06 198 TYR A CA 1
ATOM 1509 C C . TYR A 1 198 ? 36.640 10.974 -30.391 1.00 93.06 198 TYR A C 1
ATOM 1511 O O . TYR A 1 198 ? 37.866 10.968 -30.342 1.00 93.06 198 TYR A O 1
ATOM 1519 N N . GLN A 1 199 ? 35.945 10.639 -31.485 1.00 89.38 199 GLN A N 1
ATOM 1520 C CA . GLN A 1 199 ? 36.509 10.253 -32.789 1.00 89.38 199 GLN A CA 1
ATOM 1521 C C . GLN A 1 199 ? 37.715 9.303 -32.714 1.00 89.38 199 GLN A C 1
ATOM 1523 O O . GLN A 1 199 ? 38.840 9.664 -33.061 1.00 89.38 199 GLN A O 1
ATOM 1528 N N . VAL A 1 200 ? 37.470 8.057 -32.306 1.00 88.25 200 VAL A N 1
ATOM 1529 C CA . VAL A 1 200 ? 38.544 7.068 -32.163 1.00 88.25 200 VAL A CA 1
ATOM 1530 C C . VAL A 1 200 ? 39.148 6.694 -33.518 1.00 88.25 200 VAL A C 1
ATOM 1532 O O . VAL A 1 200 ? 38.454 6.244 -34.441 1.00 88.25 200 VAL A O 1
ATOM 1535 N N . ASP A 1 201 ? 40.467 6.814 -33.597 1.00 81.19 201 ASP A N 1
ATOM 1536 C CA . ASP A 1 201 ? 41.287 6.512 -34.759 1.00 81.19 201 ASP A CA 1
ATOM 1537 C C . ASP A 1 201 ? 41.259 5.019 -35.136 1.00 81.19 201 ASP A C 1
ATOM 1539 O O . ASP A 1 201 ? 40.782 4.152 -34.402 1.00 81.19 201 ASP A O 1
ATOM 1543 N N . SER A 1 202 ? 41.725 4.700 -36.343 1.00 75.50 202 SER A N 1
ATOM 1544 C CA . SER A 1 202 ? 41.712 3.326 -36.874 1.00 75.50 202 SER A CA 1
ATOM 1545 C C . SER A 1 202 ? 43.005 2.549 -36.600 1.00 75.50 202 SER A C 1
ATOM 1547 O O . SER A 1 202 ? 43.188 1.473 -37.165 1.00 75.50 202 SER A O 1
ATOM 1549 N N . SER A 1 203 ? 43.889 3.073 -35.744 1.00 78.56 203 SER A N 1
ATOM 1550 C CA . SER A 1 203 ? 45.123 2.395 -35.339 1.00 78.56 203 SER A CA 1
ATOM 1551 C C . SER A 1 203 ? 44.849 1.189 -34.427 1.00 78.56 203 SER A C 1
ATOM 1553 O O . SER A 1 203 ? 43.737 0.994 -33.926 1.00 78.56 203 SER A O 1
ATOM 1555 N N . ALA A 1 204 ? 45.886 0.388 -34.156 1.00 71.81 204 ALA A N 1
ATOM 1556 C CA . ALA A 1 204 ? 45.816 -0.688 -33.166 1.00 71.81 204 ALA A CA 1
ATOM 1557 C C . ALA A 1 204 ? 45.384 -0.164 -31.784 1.00 71.81 204 ALA A C 1
ATOM 1559 O O . ALA A 1 204 ? 44.533 -0.768 -31.134 1.00 71.81 204 ALA A O 1
ATOM 1560 N N . GLN A 1 205 ? 45.900 0.996 -31.365 1.00 75.62 205 GLN A N 1
ATOM 1561 C CA . GLN A 1 205 ? 45.486 1.661 -30.127 1.00 75.62 205 GLN A CA 1
ATOM 1562 C C . GLN A 1 205 ? 44.027 2.131 -30.199 1.00 75.62 205 GLN A C 1
ATOM 1564 O O . GLN A 1 205 ? 43.278 1.967 -29.237 1.00 75.62 205 GLN A O 1
ATOM 1569 N N . GLY A 1 206 ? 43.589 2.621 -31.358 1.00 81.19 206 GLY A N 1
ATOM 1570 C CA . GLY A 1 206 ? 42.195 2.965 -31.613 1.00 81.19 206 GLY A CA 1
ATOM 1571 C C . GLY A 1 206 ? 41.234 1.778 -31.466 1.00 81.19 206 GLY A C 1
ATOM 1572 O O . GLY A 1 206 ? 40.128 1.923 -30.948 1.00 81.19 206 GLY A O 1
ATOM 1573 N N . ILE A 1 207 ? 41.649 0.559 -31.824 1.00 79.00 207 ILE A N 1
ATOM 1574 C CA . ILE A 1 207 ? 40.837 -0.655 -31.616 1.00 79.00 207 ILE A CA 1
ATOM 1575 C C . ILE A 1 207 ? 40.642 -0.953 -30.126 1.00 79.00 207 ILE A C 1
ATOM 1577 O O . ILE A 1 207 ? 39.512 -1.211 -29.701 1.00 79.00 207 ILE A O 1
ATOM 1581 N N . TRP A 1 208 ? 41.709 -0.865 -29.327 1.00 81.00 208 TRP A N 1
ATOM 1582 C CA . TRP A 1 208 ? 41.625 -0.993 -27.869 1.00 81.00 208 TRP A CA 1
ATOM 1583 C C . TRP A 1 208 ? 40.714 0.078 -27.265 1.00 81.00 208 TRP A C 1
ATOM 1585 O O . TRP A 1 208 ? 39.832 -0.241 -26.467 1.00 81.00 208 TRP A O 1
ATOM 1595 N N . SER A 1 209 ? 40.857 1.328 -27.708 1.00 87.62 209 SER A N 1
ATOM 1596 C CA . SER A 1 209 ? 40.006 2.442 -27.286 1.00 87.62 209 SER A CA 1
ATOM 1597 C C . SER A 1 209 ? 38.533 2.220 -27.648 1.00 87.62 209 SER A C 1
ATOM 1599 O O . SER A 1 209 ? 37.665 2.479 -26.821 1.00 87.62 209 SER A O 1
ATOM 1601 N N . ARG A 1 210 ? 38.216 1.664 -28.829 1.00 87.25 210 ARG A N 1
ATOM 1602 C CA . ARG A 1 210 ? 36.835 1.296 -29.216 1.00 87.25 210 ARG A CA 1
ATOM 1603 C C . ARG A 1 210 ? 36.267 0.189 -28.330 1.00 87.25 210 ARG A C 1
ATOM 1605 O O . ARG A 1 210 ? 35.115 0.278 -27.909 1.00 87.25 210 ARG A O 1
ATOM 1612 N N . GLN A 1 211 ? 37.056 -0.843 -28.031 1.00 84.56 211 GLN A N 1
ATOM 1613 C CA . GLN A 1 211 ? 36.635 -1.925 -27.139 1.00 84.56 211 GLN A CA 1
ATOM 1614 C C . GLN A 1 211 ? 36.374 -1.402 -25.717 1.00 84.56 211 GLN A C 1
ATOM 1616 O O . GLN A 1 211 ? 35.336 -1.711 -25.127 1.00 84.56 211 GLN A O 1
ATOM 1621 N N . GLY A 1 212 ? 37.275 -0.557 -25.209 1.00 87.06 212 GLY A N 1
ATOM 1622 C CA . GLY A 1 212 ? 37.126 0.131 -23.929 1.00 87.06 212 GLY A CA 1
ATOM 1623 C C . GLY A 1 212 ? 35.903 1.048 -23.894 1.00 87.06 212 GLY A C 1
ATOM 1624 O O . GLY A 1 212 ? 35.162 1.017 -22.917 1.00 87.06 212 GLY A O 1
ATOM 1625 N N . ALA A 1 213 ? 35.624 1.786 -24.972 1.00 90.69 213 ALA A N 1
ATOM 1626 C CA . ALA A 1 213 ? 34.456 2.660 -25.082 1.00 90.69 213 ALA A CA 1
ATOM 1627 C C . ALA A 1 213 ? 33.134 1.878 -24.997 1.00 90.69 213 ALA A C 1
ATOM 1629 O O . ALA A 1 213 ? 32.228 2.269 -24.260 1.00 90.69 213 ALA A O 1
ATOM 1630 N N . LEU A 1 214 ? 33.028 0.749 -25.709 1.00 89.38 214 LEU A N 1
ATOM 1631 C CA . LEU A 1 214 ? 31.842 -0.117 -25.676 1.00 89.38 214 LEU A CA 1
ATOM 1632 C C . LEU A 1 214 ? 31.639 -0.760 -24.297 1.00 89.38 214 LEU A C 1
ATOM 1634 O O . LEU A 1 214 ? 30.516 -0.801 -23.792 1.00 89.38 214 LEU A O 1
ATOM 1638 N N . PHE A 1 215 ? 32.721 -1.230 -23.670 1.00 88.69 215 PHE A N 1
ATOM 1639 C CA . PHE A 1 215 ? 32.674 -1.769 -22.312 1.00 88.69 215 PHE A CA 1
ATOM 1640 C C . PHE A 1 215 ? 32.275 -0.696 -21.291 1.00 88.69 215 PHE A C 1
ATOM 1642 O O . PHE A 1 215 ? 31.391 -0.932 -20.465 1.00 88.69 215 PHE A O 1
ATOM 1649 N N . ALA A 1 216 ? 32.894 0.485 -21.357 1.00 88.62 216 ALA A N 1
ATOM 1650 C CA . ALA A 1 216 ? 32.602 1.600 -20.467 1.00 88.62 216 ALA A CA 1
ATOM 1651 C C . ALA A 1 216 ? 31.137 2.027 -20.592 1.00 88.62 216 ALA A C 1
ATOM 1653 O O . ALA A 1 216 ? 30.454 2.132 -19.578 1.00 88.62 216 ALA A O 1
ATOM 1654 N N . LEU A 1 217 ? 30.618 2.186 -21.813 1.00 88.94 217 LEU A N 1
ATOM 1655 C CA . LEU A 1 217 ? 29.224 2.568 -22.018 1.00 88.94 217 LEU A CA 1
ATOM 1656 C C . LEU A 1 217 ? 28.251 1.564 -21.393 1.00 88.94 217 LEU A C 1
ATOM 1658 O O . LEU A 1 217 ? 27.377 1.973 -20.634 1.00 88.94 217 LEU A O 1
ATOM 1662 N N . LEU A 1 218 ? 28.398 0.265 -21.679 1.00 87.12 218 LEU A N 1
ATOM 1663 C CA . LEU A 1 218 ? 27.478 -0.753 -21.158 1.00 87.12 218 LEU A CA 1
ATOM 1664 C C . LEU A 1 218 ? 27.458 -0.772 -19.623 1.00 87.12 218 LEU A C 1
ATOM 1666 O O . LEU A 1 218 ? 26.386 -0.835 -19.021 1.00 87.12 218 LEU A O 1
ATOM 1670 N N . ASN A 1 219 ? 28.629 -0.660 -18.988 1.00 85.62 219 ASN A N 1
ATOM 1671 C CA . ASN A 1 219 ? 28.747 -0.695 -17.530 1.00 85.62 219 ASN A CA 1
ATOM 1672 C C . ASN A 1 219 ? 28.281 0.592 -16.855 1.00 85.62 219 ASN A C 1
ATOM 1674 O O . ASN A 1 219 ? 27.629 0.540 -15.812 1.00 85.62 219 ASN A O 1
ATOM 1678 N N . ILE A 1 220 ? 28.599 1.744 -17.435 1.00 86.44 220 ILE A N 1
ATOM 1679 C CA . ILE A 1 220 ? 28.227 3.029 -16.859 1.00 86.44 220 ILE A CA 1
ATOM 1680 C C . ILE A 1 220 ? 26.725 3.287 -17.082 1.00 86.44 220 ILE A C 1
ATOM 1682 O O . ILE A 1 220 ? 26.084 3.896 -16.231 1.00 86.44 220 ILE A O 1
ATOM 1686 N N . TYR A 1 221 ? 26.130 2.783 -18.170 1.00 86.38 221 TYR A N 1
ATOM 1687 C CA . TYR A 1 221 ? 24.711 2.989 -18.481 1.00 86.38 221 TYR A CA 1
ATOM 1688 C C . TYR A 1 221 ? 23.769 2.160 -17.604 1.00 86.38 221 TYR A C 1
ATOM 1690 O O . TYR A 1 221 ? 22.773 2.676 -17.091 1.00 86.38 221 TYR A O 1
ATOM 1698 N N . GLY A 1 222 ? 24.068 0.875 -17.406 1.00 87.44 222 GLY A N 1
ATOM 1699 C CA . GLY A 1 222 ? 23.162 -0.027 -16.697 1.00 87.44 222 GLY A CA 1
ATOM 1700 C C . GLY A 1 222 ? 23.053 0.235 -15.189 1.00 87.44 222 GLY A C 1
ATOM 1701 O O . GLY A 1 222 ? 21.993 -0.029 -14.616 1.00 87.44 222 GLY A O 1
ATOM 1702 N N . TYR A 1 223 ? 24.102 0.759 -14.544 1.00 90.69 223 TYR A N 1
ATOM 1703 C CA . TYR A 1 223 ? 24.158 0.910 -13.085 1.00 90.69 223 TYR A CA 1
ATOM 1704 C C . TYR A 1 223 ? 23.222 2.005 -12.542 1.00 90.69 223 TYR A C 1
ATOM 1706 O O . TYR A 1 223 ? 22.416 1.708 -11.652 1.00 90.69 223 TYR A O 1
ATOM 1714 N N . PRO A 1 224 ? 23.229 3.2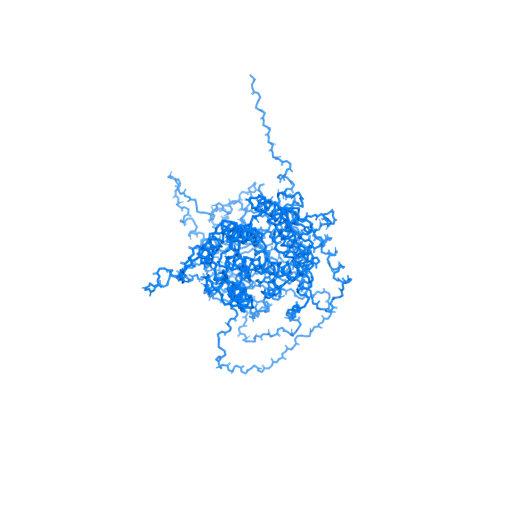47 -13.072 1.00 89.25 224 PRO A N 1
ATOM 1715 C CA . PRO A 1 224 ? 22.302 4.278 -12.619 1.00 89.25 224 PRO A CA 1
ATOM 1716 C C . PRO A 1 224 ? 20.842 3.884 -12.845 1.00 89.25 224 PRO A C 1
ATOM 1718 O O . PRO A 1 224 ? 20.010 4.139 -11.979 1.00 89.25 224 PRO A O 1
ATOM 1721 N N . MET A 1 225 ? 20.534 3.203 -13.957 1.00 88.44 225 MET A N 1
ATOM 1722 C CA . MET A 1 225 ? 19.187 2.683 -14.233 1.00 88.44 225 MET A CA 1
ATOM 1723 C C . MET A 1 225 ? 18.733 1.669 -13.177 1.00 88.44 225 MET A C 1
ATOM 1725 O O . MET A 1 225 ? 17.588 1.718 -12.727 1.00 88.44 225 MET A O 1
ATOM 1729 N N . LEU A 1 226 ? 19.634 0.782 -12.744 1.00 92.44 226 LEU A N 1
ATOM 1730 C CA . LEU A 1 226 ? 19.365 -0.191 -11.688 1.00 92.44 226 LEU A CA 1
ATOM 1731 C C . LEU A 1 226 ? 19.053 0.498 -10.353 1.00 92.44 226 LEU A C 1
ATOM 1733 O O . LEU A 1 226 ? 17.995 0.252 -9.774 1.00 92.44 226 LEU A O 1
ATOM 1737 N N . ILE A 1 227 ? 19.927 1.394 -9.882 1.00 91.88 227 ILE A N 1
ATOM 1738 C CA . ILE A 1 227 ? 19.729 2.105 -8.606 1.00 91.88 227 ILE A CA 1
ATOM 1739 C C . ILE A 1 227 ? 18.453 2.946 -8.632 1.00 91.88 227 ILE A C 1
ATOM 1741 O O . ILE A 1 227 ? 17.677 2.953 -7.673 1.00 91.88 227 ILE A O 1
ATOM 1745 N N . TYR A 1 228 ? 18.212 3.630 -9.746 1.00 89.50 228 TYR A N 1
ATOM 1746 C CA . TYR A 1 228 ? 17.046 4.476 -9.922 1.00 89.50 228 TYR A CA 1
ATOM 1747 C C . TYR A 1 228 ? 15.730 3.684 -9.885 1.00 89.50 228 TYR A C 1
ATOM 1749 O O . TYR A 1 228 ? 14.754 4.099 -9.251 1.00 89.50 228 TYR A O 1
ATOM 1757 N N . GLU A 1 229 ? 15.703 2.507 -10.512 1.00 90.75 229 GLU A N 1
ATOM 1758 C CA . GLU A 1 229 ? 14.540 1.624 -10.478 1.00 90.75 229 GLU A CA 1
ATOM 1759 C C . GLU A 1 229 ? 14.314 1.024 -9.081 1.00 90.75 229 GLU A C 1
ATOM 1761 O O . GLU A 1 229 ? 13.163 0.953 -8.643 1.00 90.75 229 GLU A O 1
ATOM 1766 N N . ILE A 1 230 ? 15.378 0.668 -8.347 1.00 93.62 230 ILE A N 1
ATOM 1767 C CA . ILE A 1 230 ? 15.295 0.219 -6.942 1.00 93.62 230 ILE A CA 1
ATOM 1768 C C . ILE A 1 230 ? 14.681 1.317 -6.064 1.00 93.62 230 ILE A C 1
ATOM 1770 O O . ILE A 1 230 ? 13.752 1.041 -5.300 1.00 93.62 230 ILE A O 1
ATOM 1774 N N . TYR A 1 231 ? 15.142 2.566 -6.206 1.00 90.38 231 TYR A N 1
ATOM 1775 C CA . TYR A 1 231 ? 14.591 3.715 -5.483 1.00 90.38 231 TYR A CA 1
ATOM 1776 C C . TYR A 1 231 ? 13.081 3.847 -5.712 1.00 90.38 231 TYR A C 1
ATOM 1778 O O . TYR A 1 231 ? 12.303 3.830 -4.759 1.00 90.38 231 TYR A O 1
ATOM 1786 N N . ARG A 1 232 ? 12.636 3.883 -6.973 1.00 87.75 232 ARG A N 1
ATOM 1787 C CA . ARG A 1 232 ? 11.205 4.007 -7.311 1.00 87.75 232 ARG A CA 1
ATOM 1788 C C . ARG A 1 232 ? 10.380 2.824 -6.806 1.00 87.75 232 ARG A C 1
ATOM 1790 O O . ARG A 1 232 ? 9.304 3.010 -6.238 1.00 87.75 232 ARG A O 1
ATOM 1797 N N . LEU A 1 233 ? 10.873 1.602 -7.009 1.00 89.75 233 LEU A N 1
ATOM 1798 C CA . LEU A 1 233 ? 10.177 0.386 -6.590 1.00 89.75 233 LEU A CA 1
ATOM 1799 C C . LEU A 1 233 ? 10.018 0.289 -5.071 1.00 89.75 233 LEU A C 1
ATOM 1801 O O . LEU A 1 233 ? 9.008 -0.248 -4.631 1.00 89.75 233 LEU A O 1
ATOM 1805 N N . SER A 1 234 ? 10.953 0.819 -4.277 1.00 88.88 234 SER A N 1
ATOM 1806 C CA . SER A 1 234 ? 10.882 0.758 -2.808 1.00 88.88 234 SER A CA 1
ATOM 1807 C C . SER A 1 234 ? 9.638 1.442 -2.216 1.00 88.88 234 SER A C 1
ATOM 1809 O O . SER A 1 234 ? 9.120 0.997 -1.189 1.00 88.88 234 SER A O 1
ATOM 1811 N N . TYR A 1 235 ? 9.102 2.459 -2.899 1.00 85.06 235 TYR A N 1
ATOM 1812 C CA . TYR A 1 235 ? 7.847 3.117 -2.525 1.00 85.06 235 TYR A CA 1
ATOM 1813 C C . TYR A 1 235 ? 6.629 2.404 -3.120 1.00 85.06 235 TYR A C 1
ATOM 1815 O O . TYR A 1 235 ? 5.687 2.064 -2.405 1.00 85.06 235 TYR A O 1
ATOM 1823 N N . GLU A 1 236 ? 6.645 2.126 -4.428 1.00 88.31 236 GLU A N 1
ATOM 1824 C CA . GLU A 1 236 ? 5.491 1.536 -5.123 1.00 88.31 236 GLU A CA 1
ATOM 1825 C C . GLU A 1 236 ? 5.143 0.127 -4.620 1.00 88.31 236 GLU A C 1
AT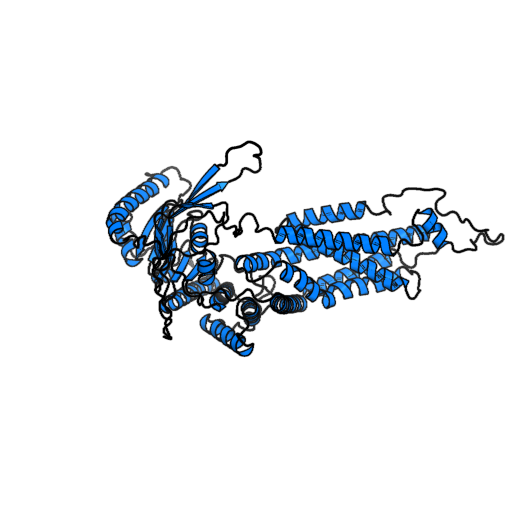OM 1827 O O . GLU A 1 236 ? 3.972 -0.261 -4.591 1.00 88.31 236 GLU A O 1
ATOM 1832 N N . ILE A 1 237 ? 6.148 -0.638 -4.188 1.00 88.62 237 ILE A N 1
ATOM 1833 C CA . ILE A 1 237 ? 5.953 -2.012 -3.729 1.00 88.62 237 ILE A CA 1
ATOM 1834 C C . ILE A 1 237 ? 5.129 -2.096 -2.438 1.00 88.62 237 ILE A C 1
ATOM 1836 O O . ILE A 1 237 ? 4.436 -3.087 -2.229 1.00 88.62 237 ILE A O 1
ATOM 1840 N N . GLN A 1 238 ? 5.147 -1.056 -1.598 1.00 86.38 238 GLN A N 1
ATOM 1841 C CA . GLN A 1 238 ? 4.365 -1.022 -0.358 1.00 86.38 238 GLN A CA 1
ATOM 1842 C C . GLN A 1 238 ? 2.865 -0.911 -0.648 1.00 86.38 238 GLN A C 1
ATOM 1844 O O . GLN A 1 238 ? 2.049 -1.578 -0.012 1.00 86.38 238 GLN A O 1
ATOM 1849 N N . MET A 1 239 ? 2.502 -0.097 -1.644 1.00 86.88 239 MET A N 1
ATOM 1850 C CA . MET A 1 239 ? 1.127 -0.011 -2.135 1.00 86.88 239 MET A CA 1
ATOM 1851 C C . MET A 1 239 ? 0.704 -1.332 -2.786 1.00 86.88 239 MET A C 1
ATOM 1853 O O . MET A 1 239 ? -0.379 -1.837 -2.498 1.00 86.88 239 MET A O 1
ATOM 1857 N N . PHE A 1 240 ? 1.570 -1.920 -3.618 1.00 90.19 240 PHE A N 1
ATOM 1858 C CA . PHE A 1 240 ? 1.305 -3.214 -4.248 1.00 90.19 240 PHE A CA 1
ATOM 1859 C C . PHE A 1 240 ? 1.069 -4.327 -3.220 1.00 90.19 240 PHE A C 1
ATOM 1861 O O . PHE A 1 240 ? 0.112 -5.086 -3.364 1.00 90.19 240 PHE A O 1
ATOM 1868 N N . ASP A 1 241 ? 1.909 -4.427 -2.185 1.00 85.75 241 ASP A N 1
ATOM 1869 C CA . ASP A 1 241 ? 1.769 -5.449 -1.145 1.00 85.75 241 ASP A CA 1
ATOM 1870 C C . ASP A 1 241 ? 0.393 -5.321 -0.452 1.00 85.75 241 ASP A C 1
ATOM 1872 O O . ASP A 1 241 ? -0.303 -6.326 -0.295 1.00 85.75 241 ASP A O 1
ATOM 1876 N N . ARG A 1 242 ? -0.076 -4.093 -0.176 1.00 81.25 242 ARG A N 1
ATOM 1877 C CA . ARG A 1 242 ? -1.428 -3.831 0.357 1.00 81.25 242 ARG A CA 1
ATOM 1878 C C . ARG A 1 242 ? -2.544 -4.241 -0.613 1.00 81.25 242 ARG A C 1
ATOM 1880 O O . ARG A 1 242 ? -3.447 -4.985 -0.233 1.00 81.25 242 ARG A O 1
ATOM 1887 N N . GLU A 1 243 ? -2.493 -3.783 -1.866 1.00 86.38 243 GLU A N 1
ATOM 1888 C CA . GLU A 1 243 ? -3.501 -4.119 -2.889 1.00 86.38 243 GLU A CA 1
ATOM 1889 C C . GLU A 1 243 ? -3.564 -5.636 -3.150 1.00 86.38 243 GLU A C 1
ATOM 1891 O O . GLU A 1 243 ? -4.618 -6.202 -3.462 1.00 86.38 243 GLU A O 1
ATOM 1896 N N . ARG A 1 244 ? -2.429 -6.322 -2.996 1.00 84.62 244 ARG A N 1
ATOM 1897 C CA . ARG A 1 244 ? -2.324 -7.772 -3.117 1.00 84.62 244 ARG A CA 1
ATOM 1898 C C . ARG A 1 244 ? -2.905 -8.505 -1.911 1.00 84.62 244 ARG A C 1
ATOM 1900 O O . ARG A 1 244 ? -3.585 -9.513 -2.104 1.00 84.62 244 ARG A O 1
ATOM 1907 N N . GLU A 1 245 ? -2.673 -8.029 -0.689 1.00 76.88 245 GLU A N 1
ATOM 1908 C CA . GLU A 1 245 ? -3.287 -8.587 0.527 1.00 76.88 245 GLU A CA 1
ATOM 1909 C C . GLU A 1 245 ? -4.819 -8.515 0.487 1.00 76.88 245 GLU A C 1
ATOM 1911 O O . GLU A 1 245 ? -5.512 -9.414 0.969 1.00 76.88 245 GLU A O 1
ATOM 1916 N N . GLU A 1 246 ? -5.356 -7.486 -0.165 1.00 77.38 246 GLU A N 1
ATOM 1917 C CA . GLU A 1 246 ? -6.789 -7.321 -0.421 1.00 77.38 246 GLU A CA 1
ATOM 1918 C C . GLU A 1 246 ? -7.295 -8.166 -1.607 1.00 77.38 246 GLU A C 1
ATOM 1920 O O . GLU A 1 246 ? -8.495 -8.210 -1.872 1.00 77.38 246 GLU A O 1
ATOM 1925 N N . ALA A 1 247 ? -6.403 -8.892 -2.291 1.00 78.06 247 ALA A N 1
ATOM 1926 C CA . ALA A 1 247 ? -6.675 -9.687 -3.490 1.00 78.06 247 ALA A CA 1
ATOM 1927 C C . ALA A 1 247 ? -7.250 -8.869 -4.665 1.00 78.06 247 ALA A C 1
ATOM 1929 O O . ALA A 1 247 ? -8.030 -9.388 -5.466 1.00 78.06 247 ALA A O 1
ATOM 1930 N N . VAL A 1 248 ? -6.845 -7.601 -4.768 1.00 82.19 248 VAL A N 1
ATOM 1931 C CA . VAL A 1 248 ? -7.293 -6.649 -5.794 1.00 82.19 248 VAL A CA 1
ATOM 1932 C C . VAL A 1 248 ? -6.343 -6.641 -7.000 1.00 82.19 248 VAL A C 1
ATOM 1934 O O . VAL A 1 248 ? -6.785 -6.496 -8.140 1.00 82.19 248 VAL A O 1
ATOM 1937 N N . VAL A 1 249 ? -5.042 -6.854 -6.765 1.00 88.25 249 VAL A N 1
ATOM 1938 C CA . VAL A 1 249 ? -3.993 -6.828 -7.800 1.00 88.25 249 VAL A CA 1
ATOM 1939 C C . VAL A 1 249 ? -3.193 -8.132 -7.830 1.00 88.25 249 VAL A C 1
ATOM 1941 O O . VAL A 1 249 ? -2.821 -8.689 -6.796 1.00 88.25 249 VAL A O 1
ATOM 1944 N N . SER A 1 250 ? -2.908 -8.621 -9.040 1.00 89.94 250 SER A N 1
ATOM 1945 C CA . SER A 1 250 ? -2.039 -9.780 -9.280 1.00 89.94 250 SER A CA 1
ATOM 1946 C C . SER A 1 250 ? -0.579 -9.383 -9.548 1.00 89.94 250 SER A C 1
ATOM 1948 O O . SER A 1 250 ? -0.295 -8.293 -10.044 1.00 89.94 250 SER A O 1
ATOM 1950 N N . VAL A 1 251 ? 0.358 -10.297 -9.265 1.00 91.19 251 VAL A N 1
ATOM 1951 C CA . VAL A 1 251 ? 1.803 -10.097 -9.517 1.00 91.19 251 VAL A CA 1
ATOM 1952 C C . VAL A 1 251 ? 2.071 -9.858 -11.006 1.00 91.19 251 VAL A C 1
ATOM 1954 O O . VAL A 1 251 ? 2.791 -8.929 -11.361 1.00 91.19 251 VAL A O 1
ATOM 1957 N N . ALA A 1 252 ? 1.447 -10.656 -11.879 1.00 92.06 252 ALA A N 1
ATOM 1958 C CA . ALA A 1 252 ? 1.579 -10.505 -13.325 1.00 92.06 252 ALA A CA 1
ATOM 1959 C C . ALA A 1 252 ? 1.067 -9.139 -13.805 1.00 92.06 252 ALA A C 1
ATOM 1961 O O . ALA A 1 252 ? 1.748 -8.484 -14.591 1.00 92.06 252 ALA A O 1
ATOM 1962 N N . ALA A 1 253 ? -0.086 -8.677 -13.295 1.00 92.75 253 ALA A N 1
ATOM 1963 C CA . ALA A 1 253 ? -0.602 -7.356 -13.643 1.00 92.75 253 ALA A CA 1
ATOM 1964 C C . ALA A 1 253 ? 0.385 -6.253 -13.257 1.00 92.75 253 ALA A C 1
ATOM 1966 O O . ALA A 1 253 ? 0.681 -5.413 -14.093 1.00 92.75 253 ALA A O 1
ATOM 1967 N N . PHE A 1 254 ? 0.932 -6.298 -12.039 1.00 92.75 254 PHE A N 1
ATOM 1968 C CA . PHE A 1 254 ? 1.894 -5.311 -11.548 1.00 92.75 254 PHE A CA 1
ATOM 1969 C C . PHE A 1 254 ? 3.182 -5.252 -12.384 1.00 92.75 254 PHE A C 1
ATOM 1971 O O . PHE A 1 254 ? 3.613 -4.167 -12.778 1.00 92.75 254 PHE A O 1
ATOM 1978 N N . LEU A 1 255 ? 3.787 -6.406 -12.687 1.00 92.31 255 LEU A N 1
ATOM 1979 C CA . LEU A 1 255 ? 5.040 -6.457 -13.448 1.00 92.31 255 LEU A CA 1
ATOM 1980 C C . LEU A 1 255 ? 4.845 -6.006 -14.904 1.00 92.31 255 LEU A C 1
ATOM 1982 O O . LEU A 1 255 ? 5.626 -5.200 -15.411 1.00 92.31 255 LEU A O 1
ATOM 1986 N N . ILE A 1 256 ? 3.791 -6.492 -15.568 1.00 93.25 256 ILE A N 1
ATOM 1987 C CA . ILE A 1 256 ? 3.534 -6.203 -16.985 1.00 93.25 256 ILE A CA 1
ATOM 1988 C C . ILE A 1 256 ? 3.045 -4.763 -17.167 1.00 93.25 256 ILE A C 1
ATOM 1990 O O . ILE A 1 256 ? 3.523 -4.071 -18.065 1.00 93.25 256 ILE A O 1
ATOM 1994 N N . SER A 1 257 ? 2.131 -4.276 -16.318 1.00 93.56 257 SER A N 1
ATOM 1995 C CA . SER A 1 257 ? 1.555 -2.936 -16.480 1.00 93.56 257 SER A CA 1
ATOM 1996 C C . SER A 1 257 ? 2.611 -1.840 -16.400 1.00 93.56 257 SER A C 1
ATOM 1998 O O . SER A 1 257 ? 2.530 -0.858 -17.139 1.00 93.56 257 SER A O 1
ATOM 2000 N N . ARG A 1 258 ? 3.605 -2.024 -15.519 1.00 90.75 258 ARG A N 1
ATOM 2001 C CA . ARG A 1 258 ? 4.725 -1.100 -15.323 1.00 90.75 258 ARG A CA 1
ATOM 2002 C C . ARG A 1 258 ? 5.618 -1.044 -16.556 1.00 90.75 258 ARG A C 1
ATOM 2004 O O . ARG A 1 258 ? 5.957 0.048 -17.001 1.00 90.75 258 ARG A O 1
ATOM 2011 N N . ARG A 1 259 ? 5.959 -2.207 -17.122 1.00 90.50 259 ARG A N 1
ATOM 2012 C CA . ARG A 1 259 ? 6.772 -2.289 -18.344 1.00 90.50 259 ARG A CA 1
ATOM 2013 C C . ARG A 1 259 ? 6.034 -1.672 -19.528 1.00 90.50 259 ARG A C 1
ATOM 2015 O O . ARG A 1 259 ? 6.600 -0.836 -20.215 1.00 90.50 259 ARG A O 1
ATOM 2022 N N . LEU A 1 260 ? 4.744 -1.970 -19.689 1.00 92.06 260 LEU A N 1
ATOM 2023 C CA . LEU A 1 260 ? 3.933 -1.392 -20.762 1.00 92.06 260 LEU A CA 1
ATOM 2024 C C . LEU A 1 260 ? 3.812 0.139 -20.658 1.00 92.06 260 LEU A C 1
ATOM 2026 O O . LEU A 1 260 ? 3.892 0.829 -21.667 1.00 92.06 260 LEU A O 1
ATOM 2030 N N . ALA A 1 261 ? 3.643 0.674 -19.445 1.00 91.50 261 ALA A N 1
ATOM 2031 C CA . ALA A 1 261 ? 3.510 2.114 -19.221 1.00 91.50 261 ALA A CA 1
ATOM 2032 C C . ALA A 1 261 ? 4.789 2.898 -19.545 1.00 91.50 261 ALA A C 1
ATOM 2034 O O . ALA A 1 261 ? 4.712 4.024 -20.029 1.00 91.50 261 ALA A O 1
ATOM 2035 N N . ARG A 1 262 ? 5.957 2.321 -19.248 1.00 89.69 262 ARG A N 1
ATOM 2036 C CA . ARG A 1 262 ? 7.250 3.013 -19.360 1.00 89.69 262 ARG A CA 1
ATOM 2037 C C . ARG A 1 262 ? 7.974 2.759 -20.667 1.00 89.69 262 ARG A C 1
ATOM 2039 O O . ARG A 1 262 ? 8.848 3.547 -21.010 1.00 89.69 262 ARG A O 1
ATOM 2046 N N . LEU A 1 263 ? 7.552 1.744 -21.420 1.00 90.12 263 LEU A N 1
ATOM 2047 C CA . LEU A 1 263 ? 8.106 1.400 -22.724 1.00 90.12 263 LEU A CA 1
ATOM 2048 C C . LEU A 1 263 ? 8.253 2.630 -23.635 1.00 90.12 263 LEU A C 1
ATOM 2050 O O . LEU A 1 263 ? 9.337 2.918 -24.131 1.00 90.12 263 LEU A O 1
ATOM 2054 N N . ALA A 1 264 ? 7.162 3.381 -23.808 1.00 86.94 264 ALA A N 1
ATOM 2055 C CA . ALA A 1 264 ? 7.119 4.534 -24.706 1.00 86.94 264 ALA A CA 1
ATOM 2056 C C . ALA A 1 264 ? 7.705 5.824 -24.104 1.00 86.94 264 ALA A C 1
ATOM 2058 O O . ALA A 1 264 ? 8.022 6.744 -24.851 1.00 86.94 264 ALA A O 1
ATOM 2059 N N . LEU A 1 265 ? 7.820 5.914 -22.775 1.00 86.56 265 LEU A N 1
ATOM 2060 C CA . LEU A 1 265 ? 8.218 7.145 -22.081 1.00 86.56 265 LEU A CA 1
ATOM 2061 C C . LEU A 1 265 ? 9.706 7.166 -21.717 1.00 86.56 265 LEU A C 1
ATOM 2063 O O . LEU A 1 265 ? 10.351 8.200 -21.852 1.00 86.56 265 LEU A O 1
ATOM 2067 N N . GLU A 1 266 ? 10.242 6.039 -21.250 1.00 86.69 266 GLU A N 1
ATOM 2068 C CA . GLU A 1 266 ? 11.588 5.938 -20.674 1.00 86.69 266 GLU A CA 1
ATOM 2069 C C . GLU A 1 266 ? 12.408 4.839 -21.374 1.00 86.69 266 GLU A C 1
ATOM 2071 O O . GLU A 1 266 ? 13.495 5.122 -21.881 1.00 86.69 266 GLU A O 1
ATOM 2076 N N . ASP A 1 267 ? 11.881 3.607 -21.457 1.00 88.44 267 ASP A N 1
ATOM 2077 C CA . ASP A 1 267 ? 12.681 2.423 -21.823 1.00 88.44 267 ASP A CA 1
ATOM 2078 C C . ASP A 1 267 ? 13.179 2.441 -23.283 1.00 88.44 267 ASP A C 1
ATOM 2080 O O . ASP A 1 267 ? 14.240 1.891 -23.563 1.00 88.44 267 ASP A O 1
ATOM 2084 N N . ILE A 1 268 ? 12.434 3.044 -24.220 1.00 90.00 268 ILE A N 1
ATOM 2085 C CA . ILE A 1 268 ? 12.877 3.220 -25.616 1.00 90.00 268 ILE A CA 1
ATOM 2086 C C . ILE A 1 268 ? 13.591 4.567 -25.814 1.00 90.00 268 ILE A C 1
ATOM 2088 O O . ILE A 1 268 ? 14.709 4.559 -26.337 1.00 90.00 268 ILE A O 1
ATOM 2092 N N . PRO A 1 269 ? 13.018 5.725 -25.413 1.00 91.31 269 PRO A N 1
ATOM 2093 C CA . PRO A 1 269 ? 13.634 7.019 -25.704 1.00 91.31 269 PRO A CA 1
ATOM 2094 C C . PRO A 1 269 ? 14.993 7.219 -25.023 1.00 91.31 269 PRO A C 1
ATOM 2096 O O . PRO A 1 269 ? 15.901 7.751 -25.655 1.00 91.31 269 PRO A O 1
ATOM 2099 N N . GLY A 1 270 ? 15.164 6.766 -23.775 1.00 89.50 270 GLY A N 1
ATOM 2100 C CA . GLY A 1 270 ? 16.415 6.932 -23.025 1.00 89.50 270 GLY A CA 1
ATOM 2101 C C . GLY A 1 270 ? 17.614 6.274 -23.721 1.00 89.50 270 GLY A C 1
ATOM 2102 O O . GLY A 1 270 ? 18.551 6.980 -24.108 1.00 89.50 270 GLY A O 1
ATOM 2103 N N . PRO A 1 271 ? 17.576 4.947 -23.968 1.00 90.88 271 PRO A N 1
ATOM 2104 C CA . PRO A 1 271 ? 18.626 4.259 -24.713 1.00 90.88 271 PRO A CA 1
ATOM 2105 C C . PRO A 1 271 ? 18.780 4.768 -26.144 1.00 90.88 271 PRO A C 1
ATOM 2107 O O . PRO A 1 271 ? 19.899 4.800 -26.645 1.00 90.88 271 PRO A O 1
ATOM 2110 N N . ALA A 1 272 ? 17.698 5.176 -26.816 1.00 92.25 272 ALA A N 1
ATOM 2111 C CA . ALA A 1 272 ? 17.780 5.707 -28.175 1.00 92.25 272 ALA A CA 1
ATOM 2112 C C . ALA A 1 272 ? 18.584 7.008 -28.239 1.00 92.25 272 ALA A C 1
ATOM 2114 O O . ALA A 1 272 ? 19.506 7.117 -29.047 1.00 92.25 272 ALA A O 1
ATOM 2115 N N . ILE A 1 273 ? 18.284 7.968 -27.362 1.00 91.12 273 ILE A N 1
ATOM 2116 C CA . ILE A 1 273 ? 18.977 9.259 -27.339 1.00 91.12 273 ILE A CA 1
ATOM 2117 C C . ILE A 1 273 ? 20.444 9.068 -26.943 1.00 91.12 273 ILE A C 1
ATOM 2119 O O . ILE A 1 273 ? 21.330 9.581 -27.629 1.00 91.12 273 ILE A O 1
ATOM 2123 N N . SER A 1 274 ? 20.719 8.297 -25.884 1.00 90.31 274 SER A N 1
ATOM 2124 C CA . SER A 1 274 ? 22.097 8.032 -25.452 1.00 90.31 274 SER A CA 1
ATOM 2125 C C . SER A 1 274 ? 22.899 7.300 -26.528 1.00 90.31 274 SER A C 1
ATOM 2127 O O . SER A 1 274 ? 24.057 7.643 -26.766 1.00 90.31 274 SER A O 1
ATOM 2129 N N . SER A 1 275 ? 22.269 6.350 -27.230 1.00 91.75 275 SER A N 1
ATOM 2130 C CA . SER A 1 275 ? 22.903 5.600 -28.310 1.00 91.75 275 SER A CA 1
ATOM 2131 C C . SER A 1 275 ? 23.248 6.494 -29.485 1.00 91.75 275 SER A C 1
ATOM 2133 O O . SER A 1 275 ? 24.373 6.434 -29.962 1.00 91.75 275 SER A O 1
ATOM 2135 N N . ILE A 1 276 ? 22.320 7.344 -29.931 1.00 91.88 276 ILE A N 1
ATOM 2136 C CA . ILE A 1 276 ? 22.561 8.288 -31.029 1.00 91.88 276 ILE A CA 1
ATOM 2137 C C . ILE A 1 276 ? 23.745 9.194 -30.678 1.00 91.88 276 ILE A C 1
ATOM 2139 O O . ILE A 1 276 ? 24.711 9.264 -31.435 1.00 91.88 276 ILE A O 1
ATOM 2143 N N . VAL A 1 277 ? 23.712 9.834 -29.507 1.00 92.12 277 VAL A N 1
ATOM 2144 C CA . VAL A 1 277 ? 24.771 10.755 -29.070 1.00 92.12 277 VAL A CA 1
ATOM 2145 C C . VAL A 1 277 ? 26.126 10.051 -29.004 1.00 92.12 277 VAL A C 1
ATOM 2147 O O . VAL A 1 277 ? 27.090 10.508 -29.618 1.00 92.12 277 VAL A O 1
ATOM 2150 N N . PHE A 1 278 ? 26.201 8.914 -28.313 1.00 93.06 278 PHE A N 1
ATOM 2151 C CA . PHE A 1 278 ? 27.447 8.171 -28.154 1.00 93.06 278 PHE A CA 1
ATOM 2152 C C . PHE A 1 278 ? 27.999 7.675 -29.496 1.00 93.06 278 PHE A C 1
ATOM 2154 O O . PHE A 1 278 ? 29.184 7.838 -29.784 1.00 93.06 278 PHE A O 1
ATOM 2161 N N . TYR A 1 279 ? 27.142 7.095 -30.340 1.00 92.06 279 TYR A N 1
ATOM 2162 C CA . TYR A 1 279 ? 27.546 6.472 -31.599 1.00 92.06 279 TYR A CA 1
ATOM 2163 C C . TYR A 1 279 ? 28.203 7.470 -32.556 1.00 92.06 279 TYR A C 1
ATOM 2165 O O . TYR A 1 279 ? 29.227 7.163 -33.175 1.00 92.06 279 TYR A O 1
ATOM 2173 N N . PHE A 1 280 ? 27.636 8.677 -32.648 1.00 90.69 280 PHE A N 1
ATOM 2174 C CA . PHE A 1 280 ? 28.172 9.741 -33.491 1.00 90.69 280 PHE A CA 1
ATOM 2175 C C . PHE A 1 280 ? 29.397 10.434 -32.878 1.00 90.69 280 PHE A C 1
ATOM 2177 O O . PHE A 1 280 ? 30.314 10.752 -33.633 1.00 90.69 280 PHE A O 1
ATOM 2184 N N . LEU A 1 281 ? 29.460 10.619 -31.551 1.00 93.19 281 LEU A N 1
ATOM 2185 C CA . LEU A 1 281 ? 30.625 11.221 -30.879 1.00 93.19 281 LEU A CA 1
ATOM 2186 C C . LEU A 1 281 ? 31.884 10.352 -30.985 1.00 93.19 281 LEU A C 1
ATOM 2188 O O . LEU A 1 281 ? 32.964 10.861 -31.282 1.00 93.19 281 LEU A O 1
ATOM 2192 N N . VAL A 1 282 ? 31.743 9.039 -30.792 1.00 92.81 282 VAL A N 1
ATOM 2193 C CA . VAL A 1 282 ? 32.870 8.095 -30.870 1.00 92.81 282 VAL A CA 1
ATOM 2194 C C . VAL A 1 282 ? 33.316 7.851 -32.315 1.00 92.81 282 VAL A C 1
ATOM 2196 O O . VAL A 1 282 ? 34.463 7.483 -32.562 1.00 92.81 282 VAL A O 1
ATOM 2199 N N . GLY A 1 283 ? 32.434 8.089 -33.291 1.00 89.12 283 GLY A N 1
ATOM 2200 C CA . GLY A 1 283 ? 32.724 7.867 -34.708 1.00 89.12 283 GLY A CA 1
ATOM 2201 C C . GLY A 1 283 ? 32.632 6.394 -35.114 1.00 89.12 283 GLY A C 1
ATOM 2202 O O . GLY A 1 283 ? 33.459 5.909 -35.885 1.00 89.12 283 GLY A O 1
ATOM 2203 N N . LEU A 1 284 ? 31.635 5.667 -34.594 1.00 88.19 284 LEU A N 1
ATOM 2204 C CA . LEU A 1 284 ? 31.409 4.259 -34.937 1.00 88.19 284 LEU A CA 1
ATOM 2205 C C . LEU A 1 284 ? 30.931 4.078 -36.396 1.00 88.19 284 LEU A C 1
ATOM 2207 O O . LEU A 1 284 ? 30.583 5.026 -37.103 1.00 88.19 284 LEU A O 1
ATOM 2211 N N . ARG A 1 285 ? 30.950 2.826 -36.873 1.00 87.12 285 ARG A N 1
ATOM 2212 C CA . ARG A 1 285 ? 30.754 2.455 -38.286 1.00 87.12 285 ARG A CA 1
ATOM 2213 C C . ARG A 1 285 ? 29.404 2.919 -38.860 1.00 87.12 285 ARG A C 1
ATOM 2215 O O . ARG A 1 285 ? 28.378 2.322 -38.593 1.00 87.12 285 ARG A O 1
ATOM 2222 N N . ARG A 1 286 ? 29.400 3.879 -39.785 1.00 82.50 286 ARG A N 1
ATOM 2223 C CA . ARG A 1 286 ? 28.178 4.482 -40.369 1.00 82.50 286 ARG A CA 1
ATOM 2224 C C . ARG A 1 286 ? 27.478 3.637 -41.449 1.00 82.50 286 ARG A C 1
ATOM 2226 O O . ARG A 1 286 ? 27.292 4.096 -42.571 1.00 82.50 286 ARG A O 1
ATOM 2233 N N . SER A 1 287 ? 27.110 2.403 -41.133 1.00 85.56 287 SER A N 1
ATOM 2234 C CA . SER A 1 287 ? 26.295 1.549 -42.009 1.00 85.56 287 SER A CA 1
ATOM 2235 C C . SER A 1 287 ? 24.838 1.505 -41.526 1.00 85.56 287 SER A C 1
ATOM 2237 O O . SER A 1 287 ? 24.524 2.009 -40.450 1.00 85.56 287 SER A O 1
ATOM 2239 N N . VAL A 1 288 ? 23.923 0.979 -42.345 1.00 83.00 288 VAL A N 1
ATOM 2240 C CA . VAL A 1 288 ? 22.475 1.044 -42.081 1.00 83.00 288 VAL A CA 1
ATOM 2241 C C . VAL A 1 288 ? 22.061 0.124 -40.930 1.00 83.00 288 VAL A C 1
ATOM 2243 O O . VAL A 1 288 ? 21.204 0.508 -40.149 1.00 83.00 288 VAL A O 1
ATOM 2246 N N . ALA A 1 289 ? 22.652 -1.067 -40.786 1.00 86.06 289 ALA A N 1
ATOM 2247 C CA . ALA A 1 289 ? 22.182 -2.083 -39.834 1.00 86.06 289 ALA A CA 1
ATOM 2248 C C . ALA A 1 289 ? 22.803 -1.960 -38.426 1.00 86.06 289 ALA A C 1
ATOM 2250 O O . ALA A 1 289 ? 22.152 -2.234 -37.417 1.00 86.06 289 ALA A O 1
ATOM 2251 N N . GLU A 1 290 ? 24.064 -1.546 -38.340 1.00 87.38 290 GLU A N 1
ATOM 2252 C CA . GLU A 1 290 ? 24.864 -1.531 -37.115 1.00 87.38 290 GLU A CA 1
ATOM 2253 C C . GLU A 1 290 ? 24.343 -0.574 -36.027 1.00 87.38 290 GLU A C 1
ATOM 2255 O O . GLU A 1 290 ? 24.361 -0.974 -34.861 1.00 87.38 290 GLU A O 1
ATOM 2260 N N . PRO A 1 291 ? 23.832 0.635 -36.338 1.00 90.25 291 PRO A N 1
ATOM 2261 C CA . PRO A 1 291 ? 23.208 1.503 -35.341 1.00 90.25 291 PRO A CA 1
ATOM 2262 C C . PRO A 1 291 ? 21.953 0.882 -34.711 1.00 90.25 291 PRO A C 1
ATOM 2264 O O . PRO A 1 291 ? 21.737 1.025 -33.509 1.00 90.25 291 PRO A O 1
ATOM 2267 N N . PHE A 1 292 ? 21.142 0.148 -35.485 1.00 90.69 292 PHE A N 1
ATOM 2268 C CA . PHE A 1 292 ? 19.954 -0.534 -34.953 1.00 90.69 292 PHE A CA 1
ATOM 2269 C C . PHE A 1 292 ? 20.325 -1.731 -34.078 1.00 90.69 292 PHE A C 1
ATOM 2271 O O . PHE A 1 292 ? 19.702 -1.945 -33.039 1.00 90.69 292 PHE A O 1
ATOM 2278 N N . LEU A 1 293 ? 21.362 -2.485 -34.455 1.00 89.56 293 LEU A N 1
ATOM 2279 C CA . LEU A 1 293 ? 21.893 -3.559 -33.614 1.00 89.56 293 LEU A CA 1
ATOM 2280 C C . LEU A 1 293 ? 22.451 -3.003 -32.296 1.00 89.56 293 LEU A C 1
ATOM 2282 O O . LEU A 1 293 ? 22.193 -3.558 -31.231 1.00 89.56 293 LEU A O 1
ATOM 2286 N N . PHE A 1 294 ? 23.174 -1.886 -32.360 1.00 91.81 294 PHE A N 1
ATOM 2287 C CA . PHE A 1 294 ? 23.692 -1.199 -31.181 1.00 91.81 294 PHE A CA 1
ATOM 2288 C C . PHE A 1 294 ? 22.561 -0.731 -30.255 1.00 91.81 294 PHE A C 1
ATOM 2290 O O . PHE A 1 294 ? 22.592 -1.005 -29.055 1.00 91.81 294 PHE A O 1
ATOM 2297 N N . LEU A 1 295 ? 21.517 -0.116 -30.819 1.00 92.06 295 LEU A N 1
ATOM 2298 C CA . LEU A 1 295 ? 20.324 0.279 -30.073 1.00 92.06 295 LEU A CA 1
ATOM 2299 C C . LEU A 1 295 ? 19.638 -0.923 -29.407 1.00 92.06 295 LEU A C 1
ATOM 2301 O O . LEU A 1 295 ? 19.281 -0.850 -28.233 1.00 92.06 295 LEU A O 1
ATOM 2305 N N . LEU A 1 296 ? 19.489 -2.043 -30.122 1.00 92.06 296 LEU A N 1
ATOM 2306 C CA . LEU A 1 296 ? 18.912 -3.272 -29.572 1.00 92.06 296 LEU A CA 1
ATOM 2307 C C . LEU A 1 296 ? 19.706 -3.771 -28.356 1.00 92.06 296 LEU A C 1
ATOM 2309 O O . LEU A 1 296 ? 19.108 -4.116 -27.337 1.00 92.06 296 LEU A O 1
ATOM 2313 N N . VAL A 1 297 ? 21.039 -3.780 -28.436 1.00 91.38 297 VAL A N 1
ATOM 2314 C CA . VAL A 1 297 ? 21.908 -4.190 -27.320 1.00 91.38 297 VAL A CA 1
ATOM 2315 C C . VAL A 1 297 ? 21.758 -3.244 -26.128 1.00 91.38 297 VAL A C 1
ATOM 2317 O O . VAL A 1 297 ? 21.632 -3.715 -24.999 1.00 91.38 297 VAL A O 1
ATOM 2320 N N . MET A 1 298 ? 21.701 -1.931 -26.358 1.00 91.62 298 MET A N 1
ATOM 2321 C CA . MET A 1 298 ? 21.497 -0.945 -25.291 1.00 91.62 298 MET A CA 1
ATOM 2322 C C . MET A 1 298 ? 20.128 -1.099 -24.615 1.00 91.62 298 MET A C 1
ATOM 2324 O O . MET A 1 298 ? 20.033 -1.062 -23.386 1.00 91.62 298 MET A O 1
ATOM 2328 N N . ILE A 1 299 ? 19.068 -1.350 -25.389 1.00 92.44 299 ILE A N 1
ATOM 2329 C CA . ILE A 1 299 ? 17.729 -1.638 -24.856 1.00 92.44 299 ILE A CA 1
ATOM 2330 C C . ILE A 1 299 ? 17.751 -2.925 -24.018 1.00 92.44 299 ILE A C 1
ATOM 2332 O O . ILE A 1 299 ? 17.264 -2.932 -22.887 1.00 92.44 299 ILE A O 1
ATOM 2336 N N . LEU A 1 300 ? 18.357 -4.006 -24.521 1.00 92.06 300 LEU A N 1
ATOM 2337 C CA . LEU A 1 300 ? 18.472 -5.271 -23.785 1.00 92.06 300 LEU A CA 1
ATOM 2338 C C . LEU A 1 300 ? 19.266 -5.112 -22.484 1.00 92.06 300 LEU A C 1
ATOM 2340 O O . LEU A 1 300 ? 18.817 -5.590 -21.442 1.00 92.06 300 LEU A O 1
ATOM 2344 N N . ALA A 1 301 ? 20.398 -4.405 -22.515 1.00 90.44 301 ALA A N 1
ATOM 2345 C CA . ALA A 1 301 ? 21.202 -4.120 -21.328 1.00 90.44 301 ALA A CA 1
ATOM 2346 C C . ALA A 1 301 ? 20.393 -3.348 -20.273 1.00 90.44 301 ALA A C 1
ATOM 2348 O O . ALA A 1 301 ? 20.397 -3.709 -19.095 1.00 90.44 301 ALA A O 1
ATOM 2349 N N . THR A 1 302 ? 19.618 -2.350 -20.713 1.00 90.88 302 THR A N 1
ATOM 2350 C CA . THR A 1 302 ? 18.694 -1.601 -19.849 1.00 90.88 302 THR A CA 1
ATOM 2351 C C . THR A 1 302 ? 17.678 -2.536 -19.197 1.00 90.88 302 THR A C 1
ATOM 2353 O O . THR A 1 302 ? 17.505 -2.518 -17.979 1.00 90.88 302 THR A O 1
ATOM 2356 N N . TYR A 1 303 ? 17.038 -3.407 -19.979 1.00 93.06 303 TYR A N 1
ATOM 2357 C CA . TYR A 1 303 ? 16.046 -4.347 -19.459 1.00 93.06 303 TYR A CA 1
ATOM 2358 C C . TYR A 1 303 ? 16.625 -5.358 -18.470 1.00 93.06 303 TYR A C 1
ATOM 2360 O O . TYR A 1 303 ? 15.958 -5.674 -17.483 1.00 93.06 303 TYR A O 1
ATOM 2368 N N . ILE A 1 304 ? 17.853 -5.833 -18.684 1.00 93.06 304 ILE A N 1
ATOM 2369 C CA . ILE A 1 304 ? 18.534 -6.726 -17.738 1.00 93.06 304 ILE A CA 1
ATOM 2370 C C . ILE A 1 304 ? 18.763 -6.011 -16.400 1.00 93.06 304 ILE A C 1
ATOM 2372 O O . ILE A 1 304 ? 18.401 -6.560 -15.357 1.00 93.06 304 ILE A O 1
ATOM 2376 N N . SER A 1 305 ? 19.266 -4.770 -16.414 1.00 92.38 305 SER A N 1
ATOM 2377 C CA . SER A 1 305 ? 19.419 -3.952 -15.200 1.00 92.38 305 SER A CA 1
ATOM 2378 C C . SER A 1 305 ? 18.091 -3.728 -14.475 1.00 92.38 305 SER A C 1
ATOM 2380 O O . SER A 1 305 ? 18.003 -3.868 -13.254 1.00 92.38 305 SER A O 1
ATOM 2382 N N . LEU A 1 306 ? 17.026 -3.426 -15.219 1.00 92.38 306 LEU A N 1
ATOM 2383 C CA . LEU A 1 306 ? 15.688 -3.228 -14.659 1.00 92.38 306 LEU A CA 1
ATOM 2384 C C . LEU A 1 306 ? 15.107 -4.524 -14.067 1.00 92.38 306 LEU A C 1
ATOM 2386 O O . LEU A 1 306 ? 14.410 -4.487 -13.052 1.00 92.38 306 LEU A O 1
ATOM 2390 N N . ALA A 1 307 ? 15.385 -5.678 -14.672 1.00 94.56 307 ALA A N 1
ATOM 2391 C CA . ALA A 1 307 ? 14.970 -6.976 -14.149 1.00 94.56 307 ALA A CA 1
ATOM 2392 C C . ALA A 1 307 ? 15.743 -7.358 -12.879 1.00 94.56 307 ALA A C 1
ATOM 2394 O O . ALA A 1 307 ? 15.136 -7.833 -11.915 1.00 94.56 307 ALA A O 1
ATOM 2395 N N . ALA A 1 308 ? 17.047 -7.076 -12.836 1.00 94.94 308 ALA A N 1
ATOM 2396 C CA . ALA A 1 308 ? 17.866 -7.231 -11.638 1.00 94.94 308 ALA A CA 1
ATOM 2397 C C . ALA A 1 308 ? 17.376 -6.328 -10.488 1.00 94.94 308 ALA A C 1
ATOM 2399 O O . ALA A 1 308 ? 17.287 -6.783 -9.347 1.00 94.94 308 ALA A O 1
ATOM 2400 N N . ALA A 1 309 ? 16.958 -5.090 -10.780 1.00 95.19 309 ALA A N 1
ATOM 2401 C CA . ALA A 1 309 ? 16.345 -4.192 -9.797 1.00 95.19 309 ALA A CA 1
ATOM 2402 C C . ALA A 1 309 ? 15.037 -4.757 -9.208 1.00 95.19 309 ALA A C 1
ATOM 2404 O O . ALA A 1 309 ? 14.832 -4.721 -7.991 1.00 95.19 309 ALA A O 1
ATOM 2405 N N . ILE A 1 310 ? 14.162 -5.334 -10.045 1.00 94.31 310 ILE A N 1
ATOM 2406 C CA . ILE A 1 310 ? 12.935 -6.000 -9.571 1.00 94.31 310 ILE A CA 1
ATOM 2407 C C . ILE A 1 310 ? 13.286 -7.195 -8.677 1.00 94.31 310 ILE A C 1
ATOM 2409 O O . ILE A 1 310 ? 12.663 -7.373 -7.629 1.00 94.31 310 ILE A O 1
ATOM 2413 N N . LEU A 1 311 ? 14.277 -8.005 -9.059 1.00 95.25 311 LEU A N 1
ATOM 2414 C CA . LEU A 1 311 ? 14.733 -9.140 -8.256 1.00 95.25 311 LEU A CA 1
ATOM 2415 C C . LEU A 1 311 ? 15.266 -8.692 -6.887 1.00 95.25 311 LEU A C 1
ATOM 2417 O O . LEU A 1 311 ? 14.893 -9.272 -5.865 1.00 95.25 311 LEU A O 1
ATOM 2421 N N . ALA A 1 312 ? 16.067 -7.627 -6.851 1.00 95.50 312 ALA A N 1
ATOM 2422 C CA . ALA A 1 312 ? 16.578 -7.053 -5.612 1.00 95.50 312 ALA A CA 1
ATOM 2423 C C . ALA A 1 312 ? 15.442 -6.598 -4.674 1.00 95.50 312 ALA A C 1
ATOM 2425 O O . ALA A 1 312 ? 15.443 -6.947 -3.490 1.00 95.50 312 ALA A O 1
ATOM 2426 N N . ILE A 1 313 ? 14.421 -5.916 -5.211 1.00 94.31 313 ILE A N 1
ATOM 2427 C CA . ILE A 1 313 ? 13.243 -5.484 -4.437 1.00 94.31 313 ILE A CA 1
ATOM 2428 C C . ILE A 1 313 ? 12.331 -6.658 -4.037 1.00 94.31 313 ILE A C 1
ATOM 2430 O O . ILE A 1 313 ? 11.650 -6.629 -3.005 1.00 94.31 313 ILE A O 1
ATOM 2434 N N . ALA A 1 314 ? 12.280 -7.718 -4.845 1.00 92.19 314 ALA A N 1
ATOM 2435 C CA . ALA A 1 314 ? 11.556 -8.937 -4.498 1.00 92.19 314 ALA A CA 1
ATOM 2436 C C . ALA A 1 314 ? 12.169 -9.612 -3.259 1.00 92.19 314 ALA A C 1
ATOM 2438 O O . ALA A 1 314 ? 11.428 -10.084 -2.393 1.00 92.19 314 ALA A O 1
ATOM 2439 N N . LEU A 1 315 ? 13.501 -9.601 -3.141 1.00 91.56 315 LEU A N 1
ATOM 2440 C CA . LEU A 1 315 ? 14.231 -10.129 -1.986 1.00 91.56 315 LEU A CA 1
ATOM 2441 C C . LEU A 1 315 ? 14.074 -9.230 -0.748 1.00 91.56 315 LEU A C 1
ATOM 2443 O O . LEU A 1 315 ? 13.691 -9.712 0.325 1.00 91.56 315 LEU A O 1
ATOM 2447 N N . SER A 1 316 ? 14.293 -7.921 -0.897 1.00 91.06 316 SER A N 1
ATOM 2448 C CA . SER A 1 316 ? 14.138 -6.944 0.184 1.00 91.06 316 SER A CA 1
ATOM 2449 C C . SER A 1 316 ? 13.309 -5.738 -0.240 1.00 91.06 316 SER A C 1
ATOM 2451 O O . SER A 1 316 ? 13.533 -5.162 -1.289 1.00 91.06 316 SER A O 1
ATOM 2453 N N . ARG A 1 317 ? 12.375 -5.307 0.612 1.00 87.44 317 ARG A N 1
ATOM 2454 C CA . ARG A 1 317 ? 11.577 -4.088 0.375 1.00 87.44 317 ARG A CA 1
ATOM 2455 C C . ARG A 1 317 ? 12.299 -2.820 0.822 1.00 87.44 317 ARG A C 1
ATOM 2457 O O . ARG A 1 317 ? 11.876 -1.726 0.474 1.00 87.44 317 ARG A O 1
ATOM 2464 N N . ASP A 1 318 ? 13.352 -2.988 1.613 1.00 89.56 318 ASP A N 1
ATOM 2465 C CA . ASP A 1 318 ? 14.171 -1.894 2.105 1.00 89.56 318 ASP A CA 1
ATOM 2466 C C . ASP A 1 318 ? 15.130 -1.433 1.005 1.00 89.56 318 ASP A C 1
ATOM 2468 O O . ASP A 1 318 ? 15.840 -2.257 0.422 1.00 89.56 318 ASP A O 1
ATOM 2472 N N . PHE A 1 319 ? 15.147 -0.126 0.738 1.00 91.62 319 PHE A N 1
ATOM 2473 C CA . PHE A 1 319 ? 15.976 0.477 -0.302 1.00 91.62 319 PHE A CA 1
ATOM 2474 C C . PHE A 1 319 ? 17.471 0.189 -0.109 1.00 91.62 319 PHE A C 1
ATOM 2476 O O . PHE A 1 319 ? 18.142 -0.149 -1.081 1.00 91.62 319 PHE A O 1
ATOM 2483 N N . ALA A 1 320 ? 17.996 0.272 1.117 1.00 93.44 320 ALA A N 1
ATOM 2484 C CA . ALA A 1 320 ? 19.422 0.092 1.375 1.00 93.44 320 ALA A CA 1
ATOM 2485 C C . ALA A 1 320 ? 19.849 -1.362 1.132 1.00 93.44 320 ALA A C 1
ATOM 2487 O O . ALA A 1 320 ? 20.824 -1.624 0.429 1.00 93.44 320 ALA A O 1
ATOM 2488 N N . ILE A 1 321 ? 19.077 -2.322 1.650 1.00 92.94 321 ILE A N 1
ATOM 2489 C CA . ILE A 1 321 ? 19.369 -3.753 1.469 1.00 92.94 321 ILE A CA 1
ATOM 2490 C C . ILE A 1 321 ? 19.165 -4.167 0.005 1.00 92.94 321 ILE A C 1
ATOM 2492 O O . ILE A 1 321 ? 19.992 -4.890 -0.549 1.00 92.94 321 ILE A O 1
ATOM 2496 N N . ALA A 1 322 ? 18.086 -3.712 -0.642 1.00 94.69 322 ALA A N 1
ATOM 2497 C CA . ALA A 1 322 ? 17.854 -3.983 -2.059 1.00 94.69 322 ALA A CA 1
ATOM 2498 C C . ALA A 1 322 ? 18.947 -3.356 -2.937 1.00 94.69 322 ALA A C 1
ATOM 2500 O O . ALA A 1 322 ? 19.426 -4.005 -3.862 1.00 94.69 322 ALA A O 1
ATOM 2501 N N . GLY A 1 323 ? 19.398 -2.143 -2.612 1.00 95.69 323 GLY A N 1
ATOM 2502 C CA . GLY A 1 323 ? 20.523 -1.482 -3.271 1.00 95.69 323 GLY A CA 1
ATOM 2503 C C . GLY A 1 323 ? 21.810 -2.302 -3.184 1.00 95.69 323 GLY A C 1
ATOM 2504 O O . GLY A 1 323 ? 22.442 -2.544 -4.206 1.00 95.69 323 GLY A O 1
ATOM 2505 N N . LEU A 1 324 ? 22.155 -2.821 -1.999 1.00 96.25 324 LEU A N 1
ATOM 2506 C CA . LEU A 1 324 ? 23.316 -3.705 -1.821 1.00 96.25 324 LEU A CA 1
ATOM 2507 C C . LEU A 1 324 ? 23.220 -4.979 -2.674 1.00 96.25 324 LEU A C 1
ATOM 2509 O O . LEU A 1 324 ? 24.193 -5.357 -3.325 1.00 96.25 324 LEU A O 1
ATOM 2513 N N . ILE A 1 325 ? 22.048 -5.622 -2.707 1.00 95.69 325 ILE A N 1
ATOM 2514 C CA . ILE A 1 325 ? 21.811 -6.816 -3.534 1.00 95.69 325 ILE A CA 1
ATOM 2515 C C . ILE A 1 325 ? 21.952 -6.477 -5.022 1.00 95.69 325 ILE A C 1
ATOM 2517 O O . ILE A 1 325 ? 22.641 -7.188 -5.753 1.00 95.69 325 ILE A O 1
ATOM 2521 N N . GLY A 1 326 ? 21.322 -5.390 -5.471 1.00 95.06 326 GLY A N 1
ATOM 2522 C CA . GLY A 1 326 ? 21.401 -4.928 -6.854 1.00 95.06 326 GLY A CA 1
ATOM 2523 C C . GLY A 1 326 ? 22.838 -4.613 -7.275 1.00 95.06 326 GLY A C 1
ATOM 2524 O O . GLY A 1 326 ? 23.270 -5.049 -8.339 1.00 95.06 326 GLY A O 1
ATOM 2525 N N . ASN A 1 327 ? 23.603 -3.949 -6.407 1.00 94.25 327 ASN A N 1
ATOM 2526 C CA . ASN A 1 327 ? 25.012 -3.629 -6.634 1.00 94.25 327 ASN A CA 1
ATOM 2527 C C . ASN A 1 327 ? 25.883 -4.876 -6.727 1.00 94.25 327 ASN A C 1
ATOM 2529 O O . ASN A 1 327 ? 26.763 -4.935 -7.582 1.00 94.25 327 ASN A O 1
ATOM 2533 N N . LEU A 1 328 ? 25.628 -5.884 -5.889 1.00 94.88 328 LEU A N 1
ATOM 2534 C CA . LEU A 1 328 ? 26.341 -7.155 -5.954 1.00 94.88 328 LEU A CA 1
ATOM 2535 C C . LEU A 1 328 ? 26.066 -7.874 -7.281 1.00 94.88 328 LEU A C 1
ATOM 2537 O O . LEU A 1 328 ? 27.010 -8.291 -7.949 1.00 94.88 328 LEU A O 1
ATOM 2541 N N . ILE A 1 329 ? 24.793 -7.976 -7.686 1.00 93.00 329 ILE A N 1
ATOM 2542 C CA . ILE A 1 329 ? 24.399 -8.589 -8.967 1.00 93.00 329 ILE A CA 1
ATOM 2543 C C . ILE A 1 329 ? 25.078 -7.858 -10.128 1.00 93.00 329 ILE A C 1
ATOM 2545 O O . ILE A 1 329 ? 25.694 -8.496 -10.981 1.00 93.00 329 ILE A O 1
ATOM 2549 N N . TYR A 1 330 ? 25.006 -6.525 -10.135 1.00 92.31 330 TYR A N 1
ATOM 2550 C CA . TYR A 1 330 ? 25.580 -5.716 -11.203 1.00 92.31 330 TYR A CA 1
ATOM 2551 C C . TYR A 1 330 ? 27.106 -5.829 -11.262 1.00 92.31 330 TYR A C 1
ATOM 2553 O O . TYR A 1 330 ? 27.658 -6.014 -12.340 1.00 92.31 330 TYR A O 1
ATOM 2561 N N . THR A 1 331 ? 27.784 -5.798 -10.111 1.00 91.06 331 THR A N 1
ATOM 2562 C CA . THR A 1 331 ? 29.248 -5.942 -10.024 1.00 91.06 331 THR A CA 1
ATOM 2563 C C . THR A 1 331 ? 29.714 -7.306 -10.534 1.00 91.06 331 THR A C 1
ATOM 2565 O O . THR A 1 331 ? 30.677 -7.396 -11.294 1.00 91.06 331 THR A O 1
ATOM 2568 N N . LEU A 1 332 ? 29.026 -8.386 -10.153 1.00 89.88 332 LEU A N 1
ATOM 2569 C CA . LEU A 1 332 ? 29.354 -9.728 -10.644 1.00 89.88 332 LEU A CA 1
ATOM 2570 C C . LEU A 1 332 ? 29.157 -9.825 -12.163 1.00 89.88 332 LEU A C 1
ATOM 2572 O O . LEU A 1 332 ? 30.008 -10.374 -12.864 1.00 89.88 332 LEU A O 1
ATOM 2576 N N . GLN A 1 333 ? 28.073 -9.239 -12.677 1.00 87.62 333 GLN A N 1
ATOM 2577 C CA . GLN A 1 333 ? 27.809 -9.183 -14.111 1.00 87.62 333 GLN A CA 1
ATOM 2578 C C . GLN A 1 333 ? 28.875 -8.360 -14.853 1.00 87.62 333 GLN A C 1
ATOM 2580 O O . GLN A 1 333 ? 29.385 -8.822 -15.873 1.00 87.62 333 GLN A O 1
ATOM 2585 N N . SER A 1 334 ? 29.278 -7.197 -14.332 1.00 85.75 334 SER A N 1
ATOM 2586 C CA . SER A 1 334 ? 30.311 -6.356 -14.950 1.00 85.75 334 SER A CA 1
ATOM 2587 C C . SER A 1 334 ? 31.686 -7.026 -14.972 1.00 85.75 334 SER A C 1
ATOM 2589 O O . SER A 1 334 ? 32.394 -6.942 -15.975 1.00 85.75 334 SER A O 1
ATOM 2591 N N . LEU A 1 335 ? 32.052 -7.732 -13.893 1.00 86.06 335 LEU A N 1
ATOM 2592 C CA . LEU A 1 335 ? 33.329 -8.451 -13.784 1.00 86.06 335 LEU A CA 1
ATOM 2593 C C . LEU A 1 335 ? 33.427 -9.621 -14.768 1.00 86.06 335 LEU A C 1
ATOM 2595 O O . LEU A 1 335 ? 34.512 -9.932 -15.247 1.00 86.06 335 LEU A O 1
ATOM 2599 N N . SER A 1 336 ? 32.294 -10.240 -15.106 1.00 80.50 336 SER A N 1
ATOM 2600 C CA . SER A 1 336 ? 32.231 -11.335 -16.081 1.00 80.50 336 SER A CA 1
ATOM 2601 C C . SER A 1 336 ? 32.380 -10.893 -17.548 1.00 80.50 336 SER A C 1
ATOM 2603 O O . SER A 1 336 ? 32.336 -11.726 -18.452 1.00 80.50 336 SER A O 1
ATOM 2605 N N . GLY A 1 337 ? 32.559 -9.592 -17.812 1.00 78.38 337 GLY A N 1
ATOM 2606 C CA . GLY A 1 337 ? 32.738 -9.061 -19.161 1.00 78.38 337 GLY A CA 1
ATOM 2607 C C . GLY A 1 337 ? 34.074 -9.470 -19.791 1.00 78.38 337 GLY A C 1
ATOM 2608 O O . GLY A 1 337 ? 35.136 -9.281 -19.202 1.00 78.38 337 GLY A O 1
ATOM 2609 N N . GLY A 1 338 ? 34.041 -9.941 -21.043 1.00 73.75 338 GLY A N 1
ATOM 2610 C CA . GLY A 1 338 ? 35.233 -10.384 -21.790 1.00 73.75 338 GLY A CA 1
ATOM 2611 C C . GLY A 1 338 ? 36.288 -9.301 -22.079 1.00 73.75 338 GLY A C 1
ATOM 2612 O O . GLY A 1 338 ? 37.348 -9.616 -22.604 1.00 73.75 338 GLY A O 1
ATOM 2613 N N . TYR A 1 339 ? 36.017 -8.036 -21.737 1.00 77.69 339 TYR A N 1
ATOM 2614 C CA . TYR A 1 339 ? 37.027 -6.971 -21.707 1.00 77.69 339 TYR A CA 1
ATOM 2615 C C . TYR A 1 339 ? 37.979 -7.099 -20.509 1.00 77.69 339 TYR A C 1
ATOM 2617 O O . TYR A 1 339 ? 39.152 -6.785 -20.628 1.00 77.69 339 TYR A O 1
ATOM 2625 N N . LEU A 1 340 ? 37.490 -7.558 -19.352 1.00 74.81 340 LEU A N 1
ATOM 2626 C CA . LEU A 1 340 ? 38.314 -7.738 -18.151 1.00 74.81 340 LEU A CA 1
ATOM 2627 C C . LEU A 1 340 ? 39.008 -9.104 -18.135 1.00 74.81 340 LEU A C 1
ATOM 2629 O O . LEU A 1 340 ? 40.109 -9.240 -17.609 1.00 74.81 340 LEU A O 1
ATOM 2633 N N . ILE A 1 341 ? 38.362 -10.118 -18.715 1.00 68.50 341 ILE A N 1
ATOM 2634 C CA . ILE A 1 341 ? 38.858 -11.495 -18.760 1.00 68.50 341 ILE A CA 1
ATOM 2635 C C . ILE A 1 341 ? 39.278 -11.812 -20.197 1.00 68.50 341 ILE A C 1
ATOM 2637 O O . ILE A 1 341 ? 38.487 -12.310 -21.000 1.00 68.50 341 ILE A O 1
ATOM 2641 N N . HIS A 1 342 ? 40.537 -11.528 -20.529 1.00 62.19 342 HIS A N 1
ATOM 2642 C CA . HIS A 1 342 ? 41.113 -11.908 -21.816 1.00 62.19 342 HIS A CA 1
ATOM 2643 C C . HIS A 1 342 ? 41.588 -13.367 -21.782 1.00 62.19 342 HIS A C 1
ATOM 2645 O O . HIS A 1 342 ? 42.438 -13.731 -20.973 1.00 62.19 342 HIS A O 1
ATOM 2651 N N . THR A 1 343 ? 41.078 -14.205 -22.688 1.00 56.25 343 THR A N 1
ATOM 2652 C CA . THR A 1 343 ? 41.631 -15.546 -22.949 1.00 56.25 343 THR A CA 1
ATOM 2653 C C . THR A 1 343 ? 42.402 -15.511 -24.273 1.00 56.25 343 THR A C 1
ATOM 2655 O O . THR A 1 343 ? 41.796 -15.631 -25.337 1.00 56.25 343 THR A O 1
ATOM 2658 N N . PRO A 1 344 ? 43.727 -15.277 -24.263 1.00 52.28 344 PRO A N 1
ATOM 2659 C CA . PRO A 1 344 ? 44.482 -15.139 -25.502 1.00 52.28 344 PRO A CA 1
ATOM 2660 C C . PRO A 1 344 ? 44.525 -16.468 -26.270 1.00 52.28 344 PRO A C 1
ATOM 2662 O O . PRO A 1 344 ? 44.895 -17.508 -25.726 1.00 52.28 344 PRO A O 1
ATOM 2665 N N . ARG A 1 345 ? 44.184 -16.425 -27.562 1.00 50.31 345 ARG A N 1
ATOM 2666 C CA . ARG A 1 345 ? 44.468 -17.488 -28.537 1.00 50.31 345 ARG A CA 1
ATOM 2667 C C . ARG A 1 345 ? 45.281 -16.889 -29.693 1.00 50.31 345 ARG A C 1
ATOM 2669 O O . ARG A 1 345 ? 44.712 -16.449 -30.683 1.00 50.31 345 ARG A O 1
ATOM 2676 N N . GLY A 1 346 ? 46.611 -16.871 -29.568 1.00 54.84 346 GLY A N 1
ATOM 2677 C CA . GLY A 1 346 ? 47.537 -16.474 -30.645 1.00 54.84 346 GLY A CA 1
ATOM 2678 C C . GLY A 1 346 ? 48.034 -15.018 -30.609 1.00 54.84 346 GLY A C 1
ATOM 2679 O O . GLY A 1 346 ? 47.957 -14.349 -29.580 1.00 54.84 346 GLY A O 1
ATOM 2680 N N . HIS A 1 347 ? 48.593 -14.547 -31.734 1.00 55.12 347 HIS A N 1
ATOM 2681 C CA . HIS A 1 347 ? 49.155 -13.196 -31.882 1.00 55.12 347 HIS A CA 1
ATOM 2682 C C . HIS A 1 347 ? 48.046 -12.145 -32.053 1.00 55.12 347 HIS A C 1
ATOM 2684 O O . HIS A 1 347 ? 47.446 -12.014 -33.120 1.00 55.12 347 HIS A O 1
ATOM 2690 N N . LEU A 1 348 ? 47.780 -11.407 -30.977 1.00 54.88 348 LEU A N 1
ATOM 2691 C CA . LEU A 1 348 ? 46.765 -10.357 -30.884 1.00 54.88 348 LEU A CA 1
ATOM 2692 C C . LEU A 1 348 ? 47.057 -9.218 -31.889 1.00 54.88 348 LEU A C 1
ATOM 2694 O O . LEU A 1 348 ? 48.141 -8.642 -31.861 1.00 54.88 348 LEU A O 1
ATOM 2698 N N . TYR A 1 349 ? 46.086 -8.879 -32.746 1.00 57.12 349 TYR A N 1
ATOM 2699 C CA . TYR A 1 349 ? 46.115 -7.747 -33.699 1.00 57.12 349 TYR A CA 1
ATOM 2700 C C . TYR A 1 349 ? 47.116 -7.813 -34.869 1.00 57.12 349 TYR A C 1
ATOM 2702 O O . TYR A 1 349 ? 47.301 -6.810 -35.563 1.00 57.12 349 TYR A O 1
ATOM 2710 N N . ASN A 1 350 ? 47.716 -8.975 -35.152 1.00 55.09 350 ASN A N 1
ATOM 2711 C CA . ASN A 1 350 ? 48.553 -9.125 -36.344 1.00 55.09 350 ASN A CA 1
ATOM 2712 C C . ASN A 1 350 ? 47.717 -9.193 -37.627 1.00 55.09 350 ASN A C 1
ATOM 2714 O O . ASN A 1 350 ? 46.725 -9.914 -37.726 1.00 55.09 350 ASN A O 1
ATOM 2718 N N . CYS A 1 351 ? 48.168 -8.452 -38.632 1.00 54.91 351 CYS A N 1
ATOM 2719 C CA . CYS A 1 351 ? 47.614 -8.469 -39.972 1.00 54.91 351 CYS A CA 1
ATOM 2720 C C . CYS A 1 351 ? 48.000 -9.765 -40.688 1.00 54.91 351 CYS A C 1
ATOM 2722 O O . CYS A 1 351 ? 49.181 -10.034 -40.888 1.00 54.91 351 CYS A O 1
ATOM 2724 N N . THR A 1 352 ? 47.020 -10.584 -41.059 1.00 53.84 352 THR A N 1
ATOM 2725 C CA . THR A 1 352 ? 47.252 -11.870 -41.738 1.00 53.84 352 THR A CA 1
ATOM 2726 C C . THR A 1 352 ? 47.282 -11.755 -43.267 1.00 53.84 352 THR A C 1
ATOM 2728 O O . THR A 1 352 ? 47.642 -12.721 -43.934 1.00 53.84 352 THR A O 1
ATOM 2731 N N . SER A 1 353 ? 46.927 -10.594 -43.834 1.00 53.25 353 SER A N 1
ATOM 2732 C CA . SER A 1 353 ? 46.973 -10.313 -45.278 1.00 53.25 353 SER A CA 1
ATOM 2733 C C . SER A 1 353 ? 48.135 -9.380 -45.634 1.00 53.25 353 SER A C 1
ATOM 2735 O O . SER A 1 353 ? 48.517 -8.517 -44.846 1.00 53.25 353 SER A O 1
ATOM 2737 N N . VAL A 1 354 ? 48.718 -9.608 -46.815 1.00 51.94 354 VAL A N 1
ATOM 2738 C CA . VAL A 1 354 ? 49.950 -8.981 -47.321 1.00 51.94 354 VAL A CA 1
ATOM 2739 C C . VAL A 1 354 ? 49.900 -7.453 -47.171 1.00 51.94 354 VAL A C 1
ATOM 2741 O O . VAL A 1 354 ? 48.997 -6.785 -47.679 1.00 51.94 354 VAL A O 1
ATOM 2744 N N . ALA A 1 355 ? 50.878 -6.904 -46.448 1.00 50.88 355 ALA A N 1
ATOM 2745 C CA . ALA A 1 355 ? 51.087 -5.466 -46.331 1.00 50.88 355 ALA A CA 1
ATOM 2746 C C . ALA A 1 355 ? 51.463 -4.882 -47.701 1.00 50.88 355 ALA A C 1
ATOM 2748 O O . ALA A 1 355 ? 52.287 -5.461 -48.412 1.00 50.88 355 ALA A O 1
ATOM 2749 N N . ASN A 1 356 ? 50.899 -3.729 -48.065 1.00 48.44 356 ASN A N 1
ATOM 2750 C CA . ASN A 1 356 ? 51.387 -2.985 -49.223 1.00 48.44 356 ASN A CA 1
ATOM 2751 C C . ASN A 1 356 ? 52.820 -2.491 -48.917 1.00 48.44 356 ASN A C 1
ATOM 2753 O O . ASN A 1 356 ? 53.000 -1.736 -47.956 1.00 48.44 356 ASN A O 1
ATOM 2757 N N . PRO A 1 357 ? 53.848 -2.878 -49.700 1.00 51.00 357 PRO A N 1
ATOM 2758 C CA . PRO A 1 357 ? 55.243 -2.601 -49.361 1.00 51.00 357 PRO A CA 1
ATOM 2759 C C . PRO A 1 357 ? 55.646 -1.113 -49.264 1.00 51.00 357 PRO A C 1
ATOM 2761 O O . PRO A 1 357 ? 56.570 -0.840 -48.501 1.00 51.00 357 PRO A O 1
ATOM 2764 N N . PRO A 1 358 ? 55.004 -0.130 -49.937 1.00 52.56 358 PRO A N 1
ATOM 2765 C CA . PRO A 1 358 ? 55.411 1.270 -49.782 1.00 52.56 358 PRO A CA 1
ATOM 2766 C C . PRO A 1 358 ? 54.761 2.009 -48.597 1.00 52.56 358 PRO A C 1
ATOM 2768 O O . PRO A 1 358 ? 55.258 3.068 -48.230 1.00 52.56 358 PRO A O 1
ATOM 2771 N N . THR A 1 359 ? 53.679 1.498 -47.989 1.00 55.72 359 THR A N 1
ATOM 2772 C CA . THR A 1 359 ? 52.946 2.212 -46.915 1.00 55.72 359 THR A CA 1
ATOM 2773 C C . THR A 1 359 ? 52.790 1.426 -45.615 1.00 55.72 359 THR A C 1
ATOM 2775 O O . THR A 1 359 ? 52.412 2.008 -44.603 1.00 55.72 359 THR A O 1
ATOM 2778 N N . GLY A 1 360 ? 53.073 0.118 -45.601 1.00 53.44 360 GLY A N 1
ATOM 2779 C CA . GLY A 1 360 ? 52.875 -0.720 -44.411 1.00 53.44 360 GLY A CA 1
ATOM 2780 C C . GLY A 1 360 ? 51.402 -0.909 -44.023 1.00 53.44 360 GLY A C 1
ATOM 2781 O O . GLY A 1 360 ? 51.109 -1.457 -42.963 1.00 53.44 360 GLY A O 1
ATOM 2782 N N . GLU A 1 361 ? 50.466 -0.477 -44.872 1.00 51.00 361 GLU A N 1
ATOM 2783 C CA . GLU A 1 361 ? 49.033 -0.616 -44.631 1.00 51.00 361 GLU A CA 1
ATOM 2784 C C . GLU A 1 361 ? 48.535 -2.017 -45.012 1.00 51.00 361 GLU A C 1
ATOM 2786 O O . GLU A 1 361 ? 48.870 -2.579 -46.062 1.00 51.00 361 GLU A O 1
ATOM 2791 N N . CYS A 1 362 ? 47.701 -2.574 -44.136 1.00 53.59 362 CYS A N 1
ATOM 2792 C CA . CYS A 1 362 ? 47.012 -3.845 -44.316 1.00 53.59 362 CYS A CA 1
ATOM 2793 C C . CYS A 1 362 ? 45.989 -3.789 -45.451 1.00 53.59 362 CYS A C 1
ATOM 2795 O O . CYS A 1 362 ? 45.005 -3.054 -45.362 1.00 53.59 362 CYS A O 1
ATOM 2797 N N . THR A 1 363 ? 46.154 -4.626 -46.477 1.00 47.16 363 THR A N 1
ATOM 2798 C CA . THR A 1 363 ? 45.177 -4.752 -47.567 1.00 47.16 363 THR A CA 1
ATOM 2799 C C . THR A 1 363 ? 44.225 -5.931 -47.308 1.00 47.16 363 THR A C 1
ATOM 2801 O O . THR A 1 363 ? 44.489 -7.066 -47.689 1.00 47.16 363 THR A O 1
ATOM 2804 N N . GLY A 1 364 ? 43.097 -5.696 -46.616 1.00 55.22 364 GLY A N 1
ATOM 2805 C CA . GLY A 1 364 ? 42.122 -6.764 -46.332 1.00 55.22 364 GLY A CA 1
ATOM 2806 C C . GLY A 1 364 ? 40.978 -6.408 -45.371 1.00 55.22 364 GLY A C 1
ATOM 2807 O O . GLY A 1 364 ? 40.861 -5.282 -44.892 1.00 55.22 364 GLY A O 1
ATOM 2808 N N . SER A 1 365 ? 40.115 -7.392 -45.069 1.00 53.75 365 SER A N 1
ATOM 2809 C CA . SER A 1 365 ? 38.958 -7.294 -44.151 1.00 53.75 365 SER A CA 1
ATOM 2810 C C . SER A 1 365 ? 39.387 -7.269 -42.666 1.00 53.75 365 SER A C 1
ATOM 2812 O O . SER A 1 365 ? 38.892 -8.042 -41.845 1.00 53.75 365 SER A O 1
ATOM 2814 N N . TYR A 1 366 ? 40.291 -6.342 -42.328 1.00 66.06 366 TYR A N 1
ATOM 2815 C CA . TYR A 1 366 ? 41.032 -6.219 -41.062 1.00 66.06 366 TYR A CA 1
ATOM 2816 C C . TYR A 1 366 ? 40.168 -6.409 -39.799 1.00 66.06 366 TYR A C 1
ATOM 2818 O O . TYR A 1 366 ? 40.564 -7.089 -38.856 1.00 66.06 366 TYR A O 1
ATOM 2826 N N . GLY A 1 367 ? 38.931 -5.897 -39.795 1.00 70.25 367 GLY A N 1
ATOM 2827 C CA . GLY A 1 367 ? 38.009 -6.049 -38.663 1.00 70.25 367 GLY A CA 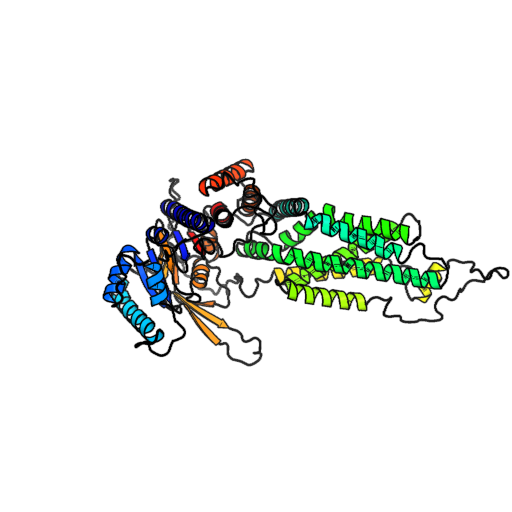1
ATOM 2828 C C . GLY A 1 367 ? 37.559 -7.492 -38.381 1.00 70.25 367 GLY A C 1
ATOM 2829 O O . GLY A 1 367 ? 37.426 -7.867 -37.219 1.00 70.25 367 GLY A O 1
ATOM 2830 N N . LYS A 1 368 ? 37.337 -8.324 -39.410 1.00 72.25 368 LYS A N 1
ATOM 2831 C CA . LYS A 1 368 ? 36.900 -9.725 -39.223 1.00 72.25 368 LYS A CA 1
ATOM 2832 C C . LYS A 1 368 ? 38.031 -10.602 -38.690 1.00 72.25 368 LYS A C 1
ATOM 2834 O O . LYS A 1 368 ? 37.770 -11.514 -37.904 1.00 72.25 368 LYS A O 1
ATOM 2839 N N . ASP A 1 369 ? 39.262 -10.299 -39.084 1.00 70.50 369 ASP A N 1
ATOM 2840 C CA . ASP A 1 369 ? 40.450 -11.020 -38.634 1.00 70.50 369 ASP A CA 1
ATOM 2841 C C . ASP A 1 369 ? 40.751 -10.703 -37.162 1.00 70.50 369 ASP A C 1
ATOM 2843 O O . ASP A 1 369 ? 40.980 -11.622 -36.375 1.00 70.50 369 ASP A O 1
ATOM 2847 N N . ILE A 1 370 ? 40.587 -9.442 -36.739 1.00 72.88 370 ILE A N 1
ATOM 2848 C CA . ILE A 1 370 ? 40.666 -9.054 -35.319 1.00 72.88 370 ILE A CA 1
ATOM 2849 C C . ILE A 1 370 ? 39.619 -9.794 -34.479 1.00 72.88 370 ILE A C 1
ATOM 2851 O O . ILE A 1 370 ? 39.965 -10.384 -33.458 1.00 72.88 370 ILE A O 1
ATOM 2855 N N . ILE A 1 371 ? 38.354 -9.822 -34.911 1.00 75.12 371 ILE A N 1
ATOM 2856 C CA . ILE A 1 371 ? 37.282 -10.538 -34.195 1.00 75.12 371 ILE A CA 1
ATOM 2857 C C . ILE A 1 371 ? 37.621 -12.033 -34.063 1.00 75.12 371 ILE A C 1
ATOM 2859 O O . ILE A 1 371 ? 37.436 -12.616 -32.994 1.00 75.12 371 ILE A O 1
ATOM 2863 N N . SER A 1 372 ? 38.194 -12.636 -35.111 1.00 71.56 372 SER A N 1
ATOM 2864 C CA . SER A 1 372 ? 38.642 -14.030 -35.062 1.00 71.56 372 SER A CA 1
ATOM 2865 C C . SER A 1 372 ? 39.831 -14.252 -34.116 1.00 71.56 372 SER A C 1
ATOM 2867 O O . SER A 1 372 ? 39.859 -15.261 -33.414 1.00 71.56 372 SER A O 1
ATOM 2869 N N . SER A 1 373 ? 40.754 -13.286 -34.013 1.00 70.56 373 SER A N 1
ATOM 2870 C CA . SER A 1 373 ? 41.881 -13.320 -33.064 1.00 70.56 373 SER A CA 1
ATOM 2871 C C . SER A 1 373 ? 41.437 -13.188 -31.601 1.00 70.56 373 SER A C 1
ATOM 2873 O O . SER A 1 373 ? 42.066 -13.744 -30.705 1.00 70.56 373 SER A O 1
ATOM 2875 N N . LEU A 1 374 ? 40.299 -12.526 -31.360 1.00 71.75 374 LEU A N 1
ATOM 2876 C CA . LEU A 1 374 ? 39.642 -12.458 -30.050 1.00 71.75 374 LEU A CA 1
ATOM 2877 C C . LEU A 1 374 ? 38.888 -13.753 -29.697 1.00 71.75 374 LEU A C 1
ATOM 2879 O O . LEU A 1 374 ? 38.281 -13.842 -28.633 1.00 71.75 374 LEU A O 1
ATOM 2883 N N . GLY A 1 375 ? 38.899 -14.757 -30.582 1.00 72.69 375 GLY A N 1
ATOM 2884 C CA . GLY A 1 375 ? 38.193 -16.020 -30.383 1.00 72.69 375 GLY A CA 1
ATOM 2885 C C . GLY A 1 375 ? 36.673 -15.910 -30.522 1.00 72.69 375 GLY A C 1
ATOM 2886 O O . GLY A 1 375 ? 35.975 -16.834 -30.104 1.00 72.69 375 GLY A O 1
ATOM 2887 N N . ILE A 1 376 ? 36.160 -14.816 -31.101 1.00 75.56 376 ILE A N 1
ATOM 2888 C CA . ILE A 1 376 ? 34.729 -14.587 -31.328 1.00 75.56 376 ILE A CA 1
ATOM 2889 C C . ILE A 1 376 ? 34.342 -15.158 -32.713 1.00 75.56 376 ILE A C 1
ATOM 2891 O O . ILE A 1 376 ? 34.864 -14.717 -33.739 1.00 75.56 376 ILE A O 1
ATOM 2895 N N . PRO A 1 377 ? 33.431 -16.143 -32.786 1.00 77.38 377 PRO A N 1
ATOM 2896 C CA . PRO A 1 377 ? 32.908 -16.708 -34.030 1.00 77.38 377 PRO A CA 1
ATOM 2897 C C . PRO A 1 377 ? 32.202 -15.685 -34.924 1.00 77.38 377 PRO A C 1
ATOM 2899 O O . PRO A 1 377 ? 31.539 -14.764 -34.452 1.00 77.38 377 PRO A O 1
ATOM 2902 N N . ARG A 1 378 ? 32.281 -15.902 -36.242 1.00 68.31 378 ARG A N 1
ATOM 2903 C CA . ARG A 1 378 ? 31.773 -14.968 -37.265 1.00 68.31 378 ARG A CA 1
ATOM 2904 C C . ARG A 1 378 ? 30.251 -14.739 -37.222 1.00 68.31 378 ARG A C 1
ATOM 2906 O O . ARG A 1 378 ? 29.815 -13.664 -37.608 1.00 68.31 378 ARG A O 1
ATOM 2913 N N . GLU A 1 379 ? 29.475 -15.696 -36.705 1.00 72.62 379 GLU A N 1
ATOM 2914 C CA . GLU A 1 379 ? 28.000 -15.641 -36.598 1.00 72.62 379 GLU A CA 1
ATOM 2915 C C . GLU A 1 379 ? 27.492 -15.369 -35.162 1.00 72.62 379 GLU A C 1
ATOM 2917 O O . GLU A 1 379 ? 26.324 -15.596 -34.838 1.00 72.62 379 GLU A O 1
ATOM 2922 N N . TRP A 1 380 ? 28.356 -14.877 -34.264 1.00 79.06 380 TRP A N 1
ATOM 2923 C CA . TRP A 1 380 ? 28.044 -14.628 -32.845 1.00 79.06 380 TRP A CA 1
ATOM 2924 C C . TRP A 1 380 ? 27.236 -13.327 -32.634 1.00 79.06 380 TRP A C 1
ATOM 2926 O O . TRP A 1 380 ? 27.556 -12.501 -31.791 1.00 79.06 380 TRP A O 1
ATOM 2936 N N . ILE A 1 381 ? 26.178 -13.088 -33.410 1.00 82.75 381 ILE A N 1
ATOM 2937 C CA . ILE A 1 381 ? 25.298 -11.917 -33.207 1.00 82.75 381 ILE A CA 1
ATOM 2938 C C . ILE A 1 381 ? 24.045 -12.319 -32.427 1.00 82.75 381 ILE A C 1
ATOM 2940 O O . ILE A 1 381 ? 23.660 -11.657 -31.465 1.00 82.75 381 ILE A O 1
ATOM 2944 N N . TRP A 1 382 ? 23.419 -13.435 -32.799 1.00 84.62 382 TRP A N 1
ATOM 2945 C CA . TRP A 1 382 ? 22.166 -13.877 -32.186 1.00 84.62 382 TRP A CA 1
ATOM 2946 C C . TRP A 1 382 ? 22.374 -14.565 -30.826 1.00 84.62 382 TRP A C 1
ATOM 2948 O O . TRP A 1 382 ? 21.511 -14.460 -29.957 1.00 84.62 382 TRP A O 1
ATOM 2958 N N . GLN A 1 383 ? 23.518 -15.223 -30.598 1.00 88.75 383 GLN A N 1
ATOM 2959 C CA . GLN A 1 383 ? 23.791 -15.957 -29.352 1.00 88.75 383 GLN A CA 1
ATOM 2960 C C . GLN A 1 383 ? 23.798 -15.045 -28.104 1.00 88.75 383 GLN A C 1
ATOM 2962 O O . GLN A 1 383 ? 23.082 -15.364 -27.152 1.00 88.75 383 GLN A O 1
ATOM 2967 N N . PRO A 1 384 ? 24.498 -13.887 -28.080 1.00 87.38 384 PRO A N 1
ATOM 2968 C CA . PRO A 1 384 ? 24.427 -12.947 -26.955 1.00 87.38 384 PRO A CA 1
ATOM 2969 C C . PRO A 1 384 ? 23.039 -12.362 -26.740 1.00 87.38 384 PRO A C 1
ATOM 2971 O O . PRO A 1 384 ? 22.638 -12.147 -25.598 1.00 87.38 384 PRO A O 1
ATOM 2974 N N . VAL A 1 385 ? 22.302 -12.105 -27.823 1.00 89.56 385 VAL A N 1
ATOM 2975 C CA . VAL A 1 385 ? 20.934 -11.580 -27.751 1.00 89.56 385 VAL A CA 1
ATOM 2976 C C . VAL A 1 385 ? 20.023 -12.599 -27.068 1.00 89.56 385 VAL A C 1
ATOM 2978 O O . VAL A 1 385 ? 19.321 -12.253 -26.120 1.00 89.56 385 VAL A O 1
ATOM 2981 N N . VAL A 1 386 ? 20.094 -13.871 -27.472 1.00 91.25 386 VAL A N 1
ATOM 2982 C CA . VAL A 1 386 ? 19.333 -14.962 -26.845 1.00 91.25 386 VAL A CA 1
ATOM 2983 C C . VAL A 1 386 ? 19.754 -15.171 -25.389 1.00 91.25 386 VAL A C 1
ATOM 2985 O O . VAL A 1 386 ? 18.892 -15.293 -24.521 1.00 91.25 386 VAL A O 1
ATOM 2988 N N . ALA A 1 387 ? 21.055 -15.146 -25.085 1.00 90.56 387 ALA A N 1
ATOM 2989 C CA . ALA A 1 387 ? 21.545 -15.241 -23.709 1.00 90.56 387 ALA A CA 1
ATOM 2990 C C . ALA A 1 387 ? 21.041 -14.076 -22.834 1.00 90.56 387 ALA A C 1
ATOM 2992 O O . ALA A 1 387 ? 20.581 -14.295 -21.713 1.00 90.56 387 ALA A O 1
ATOM 2993 N N . SER A 1 388 ? 21.051 -12.850 -23.365 1.00 90.88 388 SER A N 1
ATOM 2994 C CA . SER A 1 388 ? 20.552 -11.648 -22.682 1.00 90.88 388 SER A CA 1
ATOM 2995 C C . SER A 1 388 ? 19.051 -11.727 -22.406 1.00 90.88 388 SER A C 1
ATOM 2997 O O . SER A 1 388 ? 18.605 -11.417 -21.300 1.00 90.88 388 SER A O 1
ATOM 2999 N N . LEU A 1 389 ? 18.270 -12.211 -23.378 1.00 92.88 389 LEU A N 1
ATOM 3000 C CA . LEU A 1 389 ? 16.850 -12.513 -23.188 1.00 92.88 389 LEU A CA 1
ATOM 3001 C C . LEU A 1 389 ? 16.648 -13.593 -22.115 1.00 92.88 389 LEU A C 1
ATOM 3003 O O . LEU A 1 389 ? 15.738 -13.478 -21.298 1.00 92.88 389 LEU A O 1
ATOM 3007 N N . GLY A 1 390 ? 17.523 -14.600 -22.062 1.00 94.62 390 GLY A N 1
ATOM 3008 C CA . GLY A 1 390 ? 17.538 -15.616 -21.010 1.00 94.62 390 GLY A CA 1
ATOM 3009 C C . GLY A 1 390 ? 17.717 -15.025 -19.608 1.00 94.62 390 GLY A C 1
ATOM 3010 O O . GLY A 1 390 ? 16.941 -15.356 -18.711 1.00 94.62 390 GLY A O 1
ATOM 3011 N N . PHE A 1 391 ? 18.675 -14.110 -19.416 1.00 92.12 391 PHE A N 1
ATOM 3012 C CA . PHE A 1 391 ? 18.861 -13.393 -18.143 1.00 92.12 391 PHE A CA 1
ATOM 3013 C C . PHE A 1 391 ? 17.665 -12.508 -17.781 1.00 92.12 391 PHE A C 1
ATOM 3015 O O . PHE A 1 391 ? 17.222 -12.490 -16.634 1.00 92.12 391 PHE A O 1
ATOM 3022 N N . LEU A 1 392 ? 17.101 -11.804 -18.763 1.00 93.62 392 LEU A N 1
ATOM 3023 C CA . LEU A 1 392 ? 15.896 -11.001 -18.570 1.00 93.62 392 LEU A CA 1
ATOM 3024 C C . LEU A 1 392 ? 14.721 -11.863 -18.077 1.00 93.62 392 LEU A C 1
ATOM 3026 O O . LEU A 1 392 ? 14.062 -11.525 -17.087 1.00 93.62 392 LEU A O 1
ATOM 3030 N N . VAL A 1 393 ? 14.471 -12.996 -18.738 1.00 94.31 393 VAL A N 1
ATOM 3031 C CA . VAL A 1 393 ? 13.403 -13.935 -18.367 1.00 94.31 393 VAL A CA 1
ATOM 3032 C C . VAL A 1 393 ? 13.686 -14.582 -17.011 1.00 94.31 393 VAL A C 1
ATOM 3034 O O . VAL A 1 393 ? 12.775 -14.700 -16.196 1.00 94.31 393 VAL A O 1
ATOM 3037 N N . SER A 1 394 ? 14.932 -14.960 -16.715 1.00 94.94 394 SER A N 1
ATOM 3038 C CA . SER A 1 394 ? 15.271 -15.610 -15.446 1.00 94.94 394 SER A CA 1
ATOM 3039 C C . SER A 1 394 ? 15.096 -14.666 -14.255 1.00 94.94 394 SER A C 1
ATOM 3041 O O . SER A 1 394 ? 14.408 -15.024 -13.298 1.00 94.94 394 SER A O 1
ATOM 3043 N N . TYR A 1 395 ? 15.613 -13.435 -14.321 1.00 95.12 395 TYR A N 1
ATOM 3044 C CA . TYR A 1 395 ? 15.436 -12.447 -13.255 1.00 95.12 395 TYR A CA 1
ATOM 3045 C C . TYR A 1 395 ? 13.965 -12.098 -13.035 1.00 95.12 395 TYR A C 1
ATOM 3047 O O . TYR A 1 395 ? 13.508 -12.066 -11.890 1.00 95.12 395 TYR A O 1
ATOM 3055 N N . THR A 1 396 ? 13.197 -11.899 -14.110 1.00 93.19 396 THR A N 1
ATOM 3056 C CA . THR A 1 396 ? 11.762 -11.598 -13.995 1.00 93.19 396 THR A CA 1
ATOM 3057 C C . THR A 1 396 ? 10.958 -12.777 -13.450 1.00 93.19 396 THR A C 1
ATOM 3059 O O . THR A 1 396 ? 10.098 -12.561 -12.597 1.00 93.19 396 THR A O 1
ATOM 3062 N N . LEU A 1 397 ? 11.251 -14.015 -13.858 1.00 94.25 397 LEU A N 1
ATOM 3063 C CA . LEU A 1 397 ? 10.566 -15.215 -13.367 1.00 94.25 397 LEU A CA 1
ATOM 3064 C C . LEU A 1 397 ? 10.901 -15.491 -11.900 1.00 94.25 397 LEU A C 1
ATOM 3066 O O . LEU A 1 397 ? 9.991 -15.725 -11.105 1.00 94.25 397 LEU A O 1
ATOM 3070 N N . VAL A 1 398 ? 12.177 -15.411 -11.510 1.00 95.06 398 VAL A N 1
ATOM 3071 C CA . VAL A 1 398 ? 12.595 -15.585 -10.110 1.00 95.06 398 VAL A CA 1
ATOM 3072 C C . VAL A 1 398 ? 11.963 -14.505 -9.236 1.00 95.06 398 VAL A C 1
ATOM 3074 O O . VAL A 1 398 ? 11.391 -14.819 -8.189 1.00 95.06 398 VAL A O 1
ATOM 3077 N N . ALA A 1 399 ? 11.977 -13.246 -9.681 1.00 93.38 399 ALA A N 1
ATOM 3078 C CA . ALA A 1 399 ? 11.312 -12.170 -8.962 1.00 93.38 399 ALA A CA 1
ATOM 3079 C C . ALA A 1 399 ? 9.797 -12.399 -8.862 1.00 93.38 399 ALA A C 1
ATOM 3081 O O . ALA A 1 399 ? 9.231 -12.270 -7.777 1.00 93.38 399 ALA A O 1
ATOM 3082 N N . ALA A 1 400 ? 9.138 -12.804 -9.952 1.00 92.94 400 ALA A N 1
ATOM 3083 C CA . ALA A 1 400 ? 7.718 -13.136 -9.951 1.00 92.94 400 ALA A CA 1
ATOM 3084 C C . ALA A 1 400 ? 7.407 -14.288 -8.988 1.00 92.94 400 ALA A C 1
ATOM 3086 O O . ALA A 1 400 ? 6.428 -14.205 -8.253 1.00 92.94 400 ALA A O 1
ATOM 3087 N N . LEU A 1 401 ? 8.245 -15.326 -8.923 1.00 92.38 401 LEU A N 1
ATOM 3088 C CA . LEU A 1 401 ? 8.085 -16.457 -8.008 1.00 92.38 401 LEU A CA 1
ATOM 3089 C C . LEU A 1 401 ? 8.212 -16.021 -6.544 1.00 92.38 401 LEU A C 1
ATOM 3091 O O . LEU A 1 401 ? 7.395 -16.419 -5.710 1.00 92.38 401 LEU A O 1
ATOM 3095 N N . ILE A 1 402 ? 9.191 -15.168 -6.231 1.00 90.81 402 ILE A N 1
ATOM 3096 C CA . ILE A 1 402 ? 9.362 -14.595 -4.889 1.00 90.81 402 ILE A CA 1
ATOM 3097 C C . ILE A 1 402 ? 8.153 -13.729 -4.521 1.00 90.81 402 ILE A C 1
ATOM 3099 O O . ILE A 1 402 ? 7.608 -13.873 -3.429 1.00 90.81 402 ILE A O 1
ATOM 3103 N N . LEU A 1 403 ? 7.687 -12.884 -5.445 1.00 88.62 403 LEU A N 1
ATOM 3104 C CA . LEU A 1 403 ? 6.500 -12.050 -5.256 1.00 88.62 403 LEU A CA 1
ATOM 3105 C C . LEU A 1 403 ? 5.216 -12.881 -5.152 1.00 88.62 403 LEU A C 1
ATOM 3107 O O . LEU A 1 403 ? 4.309 -12.503 -4.418 1.00 88.62 403 LEU A O 1
ATOM 3111 N N . HIS A 1 404 ? 5.118 -14.016 -5.848 1.00 85.31 404 HIS A N 1
ATOM 3112 C CA . HIS A 1 404 ? 3.980 -14.932 -5.772 1.00 85.31 404 HIS A CA 1
ATOM 3113 C C . HIS A 1 404 ? 3.911 -15.659 -4.439 1.00 85.31 404 HIS A C 1
ATOM 3115 O O . HIS A 1 404 ? 2.805 -15.941 -3.965 1.00 85.31 404 HIS A O 1
ATOM 3121 N N . ARG A 1 405 ? 5.048 -15.916 -3.787 1.00 78.69 405 ARG A N 1
ATOM 3122 C CA . ARG A 1 405 ? 5.014 -16.433 -2.425 1.00 78.69 405 ARG A CA 1
ATOM 3123 C C . ARG A 1 405 ? 4.388 -15.367 -1.524 1.00 78.69 405 ARG A C 1
ATOM 3125 O O . ARG A 1 405 ? 4.866 -14.232 -1.486 1.00 78.69 405 ARG A O 1
ATOM 3132 N N . PRO A 1 406 ? 3.276 -15.668 -0.830 1.00 59.09 406 PRO A N 1
ATOM 3133 C CA . PRO A 1 406 ? 2.832 -14.797 0.243 1.00 59.09 406 PRO A CA 1
ATOM 3134 C C . PRO A 1 406 ? 4.014 -14.668 1.201 1.00 59.09 406 PRO A C 1
ATOM 3136 O O . PRO A 1 406 ? 4.581 -15.676 1.635 1.00 59.09 406 PRO A O 1
ATOM 3139 N N . ARG A 1 407 ? 4.459 -13.431 1.452 1.00 54.50 407 ARG A N 1
ATOM 3140 C CA . ARG A 1 407 ? 5.585 -13.206 2.357 1.00 54.50 407 ARG A CA 1
ATOM 3141 C C . ARG A 1 407 ? 5.238 -13.835 3.695 1.00 54.50 407 ARG A C 1
ATOM 3143 O O . ARG A 1 407 ? 4.075 -14.026 4.019 1.00 54.50 407 ARG A O 1
ATOM 3150 N N . MET A 1 408 ? 6.248 -14.184 4.466 1.00 40.66 408 MET A N 1
ATOM 3151 C CA . MET A 1 408 ? 6.130 -14.826 5.766 1.00 40.66 408 MET A CA 1
ATOM 3152 C C . MET A 1 408 ? 5.364 -13.869 6.727 1.00 40.66 408 MET A C 1
ATOM 3154 O O . MET A 1 408 ? 5.977 -13.104 7.460 1.00 40.66 408 MET A O 1
ATOM 3158 N N . GLY A 1 409 ? 4.028 -13.836 6.656 1.00 40.62 409 GLY A N 1
ATOM 3159 C CA . GLY A 1 409 ? 3.194 -12.681 7.042 1.00 40.62 409 GLY A CA 1
ATOM 3160 C C . GLY A 1 409 ? 1.836 -12.629 6.309 1.00 40.62 409 GLY A C 1
ATOM 3161 O O . GLY A 1 409 ? 0.800 -12.413 6.916 1.00 40.62 409 GLY A O 1
ATOM 3162 N N . ALA A 1 410 ? 1.804 -12.932 5.016 1.00 35.97 410 ALA A N 1
ATOM 3163 C CA . ALA A 1 410 ? 0.591 -12.997 4.216 1.00 35.97 410 ALA A CA 1
ATOM 3164 C C . ALA A 1 410 ? -0.094 -14.371 4.331 1.00 35.97 410 ALA A C 1
ATOM 3166 O O . ALA A 1 410 ? 0.545 -15.427 4.392 1.00 35.97 410 ALA A O 1
ATOM 3167 N N . VAL A 1 411 ? -1.426 -14.335 4.379 1.00 38.19 411 VAL A N 1
ATOM 3168 C CA . VAL A 1 411 ? -2.321 -15.489 4.518 1.00 38.19 411 VAL A CA 1
ATOM 3169 C C . VAL A 1 411 ? -2.136 -16.449 3.339 1.00 38.19 411 VAL A C 1
ATOM 3171 O O . VAL A 1 411 ? -2.573 -16.173 2.225 1.00 38.19 411 VAL A O 1
ATOM 3174 N N . MET A 1 412 ? -1.524 -17.608 3.578 1.00 30.73 412 MET A N 1
ATOM 3175 C CA . MET A 1 412 ? -1.601 -18.734 2.646 1.00 30.73 412 MET A CA 1
ATOM 3176 C C . MET A 1 412 ? -3.003 -19.343 2.721 1.00 30.73 412 MET A C 1
ATOM 3178 O O . MET A 1 412 ? -3.424 -19.851 3.762 1.00 30.73 412 MET A O 1
ATOM 3182 N N . THR A 1 413 ? -3.716 -19.315 1.598 1.00 34.78 413 THR A N 1
ATOM 3183 C CA . THR A 1 413 ? -4.875 -20.171 1.340 1.00 34.78 413 THR A CA 1
ATOM 3184 C C . THR A 1 413 ? -4.375 -21.569 0.995 1.00 34.78 413 THR A C 1
ATOM 3186 O O . THR A 1 413 ? -4.275 -21.935 -0.171 1.00 34.78 413 THR A O 1
ATOM 3189 N N . SER A 1 414 ? -4.013 -22.338 2.011 1.00 28.48 414 SER A N 1
ATOM 3190 C CA . SER A 1 414 ? -4.021 -23.792 1.908 1.00 28.48 414 SER A CA 1
ATOM 3191 C C . SER A 1 414 ? -5.117 -24.263 2.847 1.00 28.48 414 SER A C 1
ATOM 3193 O O . SER A 1 414 ? -4.923 -24.230 4.063 1.00 28.48 414 SER A O 1
ATOM 3195 N N . ASP A 1 415 ? -6.272 -24.635 2.292 1.00 26.95 415 ASP A N 1
ATOM 3196 C CA . ASP A 1 415 ? -7.175 -25.543 2.995 1.00 26.95 415 ASP A CA 1
ATOM 3197 C C . ASP A 1 415 ? -6.343 -26.804 3.275 1.00 26.95 415 ASP A C 1
ATOM 3199 O O . ASP A 1 415 ? -5.885 -27.447 2.323 1.00 26.95 415 ASP A O 1
ATOM 3203 N N . PRO A 1 416 ? -6.038 -27.141 4.540 1.00 28.22 416 PRO A N 1
ATOM 3204 C CA . PRO A 1 416 ? -5.450 -28.430 4.829 1.00 28.22 416 PRO A CA 1
ATOM 3205 C C . PRO A 1 416 ? -6.549 -29.447 4.555 1.00 28.22 416 PRO A C 1
ATOM 3207 O O . PRO A 1 416 ? -7.564 -29.431 5.239 1.00 28.22 416 PRO A O 1
ATOM 3210 N N . GLN A 1 417 ? -6.342 -30.242 3.507 1.00 26.91 417 GLN A N 1
ATOM 3211 C CA . GLN A 1 417 ? -6.987 -31.517 3.218 1.00 26.91 417 GLN A CA 1
ATOM 3212 C C . GLN A 1 417 ? -8.461 -31.632 3.626 1.00 26.91 417 GLN A C 1
ATOM 3214 O O . GLN A 1 417 ? -8.824 -31.833 4.781 1.00 26.91 417 GLN A O 1
ATOM 3219 N N . SER A 1 418 ? -9.292 -31.660 2.590 1.00 26.23 418 SER A N 1
ATOM 3220 C CA . SER A 1 418 ? -10.397 -32.602 2.462 1.00 26.23 418 SER A CA 1
ATOM 3221 C C . SER A 1 418 ? -10.055 -33.977 3.065 1.00 26.23 418 SER A C 1
ATOM 3223 O O . SER A 1 418 ? -9.599 -34.876 2.362 1.00 26.23 418 SER A O 1
ATOM 3225 N N . SER A 1 419 ? -10.267 -34.154 4.364 1.00 21.70 419 SER A N 1
ATOM 3226 C CA . SER A 1 419 ? -10.458 -35.461 4.971 1.00 21.70 419 SER A CA 1
ATOM 3227 C C . SER A 1 419 ? -11.944 -35.605 5.264 1.00 21.70 419 SER A C 1
ATOM 3229 O O . SER A 1 419 ? -12.567 -34.819 5.977 1.00 21.70 419 SER A O 1
ATOM 3231 N N . HIS A 1 420 ? -12.521 -36.587 4.584 1.00 25.66 420 HIS A N 1
ATOM 3232 C CA . HIS A 1 420 ? -13.902 -37.013 4.668 1.00 25.66 420 HIS A CA 1
ATOM 3233 C C . HIS A 1 420 ? -14.405 -37.043 6.117 1.00 25.66 420 HIS A C 1
ATOM 3235 O O . HIS A 1 420 ? -14.065 -37.924 6.896 1.00 25.66 420 HIS A O 1
ATOM 3241 N N . SER A 1 421 ? -15.264 -36.095 6.465 1.00 22.45 421 SER A N 1
ATOM 3242 C CA . SER A 1 421 ? -16.286 -36.290 7.487 1.00 22.45 421 SER A CA 1
ATOM 3243 C C . SER A 1 421 ? -17.582 -35.775 6.881 1.00 22.45 421 SER A C 1
ATOM 3245 O O . SER A 1 421 ? -17.913 -34.593 6.913 1.00 22.45 421 SER A O 1
ATOM 3247 N N . SER A 1 422 ? -18.258 -36.694 6.199 1.00 24.64 422 SER A N 1
ATOM 3248 C CA . SER A 1 422 ? -19.614 -36.556 5.692 1.00 24.64 422 SER A CA 1
ATOM 3249 C C . SER A 1 422 ? -20.564 -36.325 6.865 1.00 24.64 422 SER A C 1
ATOM 3251 O O . SER A 1 422 ? -21.152 -37.261 7.397 1.00 24.64 422 SER A O 1
ATOM 3253 N N . VAL A 1 423 ? -20.706 -35.068 7.279 1.00 25.69 423 VAL A N 1
ATOM 3254 C CA . VAL A 1 423 ? -21.876 -34.636 8.038 1.00 25.69 423 VAL A CA 1
ATOM 3255 C C . VAL A 1 423 ? -22.968 -34.397 7.005 1.00 25.69 423 VAL A C 1
ATOM 3257 O O . VAL A 1 423 ? -22.946 -33.417 6.262 1.00 25.69 423 VAL A O 1
ATOM 3260 N N . VAL A 1 424 ? -23.874 -35.365 6.906 1.00 26.19 424 VAL A N 1
ATOM 3261 C CA . VAL A 1 424 ? -25.139 -35.251 6.181 1.00 26.19 424 VAL A CA 1
ATOM 3262 C C . VAL A 1 424 ? -25.916 -34.099 6.821 1.00 26.19 424 VAL A C 1
ATOM 3264 O O . VAL A 1 424 ? -26.383 -34.221 7.947 1.00 26.19 424 VAL A O 1
ATOM 3267 N N . ILE A 1 425 ? -26.010 -32.958 6.135 1.00 29.56 425 ILE A N 1
ATOM 3268 C CA . ILE A 1 425 ? -26.855 -31.836 6.561 1.00 29.56 425 ILE A CA 1
ATOM 3269 C C . ILE A 1 425 ? -28.132 -31.904 5.723 1.00 29.56 425 ILE A C 1
ATOM 3271 O O . ILE A 1 425 ? -28.188 -31.398 4.603 1.00 29.56 425 ILE A O 1
ATOM 3275 N N . GLN A 1 426 ? -29.135 -32.598 6.262 1.00 26.39 426 GLN A N 1
ATOM 3276 C CA . GLN A 1 426 ? -30.532 -32.425 5.873 1.00 26.39 426 GLN A CA 1
ATOM 3277 C C . GLN A 1 426 ? -31.032 -31.069 6.402 1.00 26.39 426 GLN A C 1
ATOM 3279 O O . GLN A 1 426 ? -30.655 -30.653 7.495 1.00 26.39 426 GLN A O 1
ATOM 3284 N N . ASN A 1 427 ? -31.905 -30.435 5.615 1.00 27.03 427 ASN A N 1
ATOM 3285 C CA . ASN A 1 427 ? -32.648 -29.190 5.866 1.00 27.03 427 ASN A CA 1
ATOM 3286 C C . ASN A 1 427 ? -31.889 -27.892 5.535 1.00 27.03 427 ASN A C 1
ATOM 3288 O O . ASN A 1 427 ? -31.148 -27.317 6.327 1.00 27.03 427 ASN A O 1
ATOM 3292 N N . MET A 1 428 ? -32.114 -27.443 4.298 1.00 29.70 428 MET A N 1
ATOM 3293 C CA . MET A 1 428 ? -31.633 -26.197 3.713 1.00 29.70 428 MET A CA 1
ATOM 3294 C C . MET A 1 428 ? -32.748 -25.150 3.801 1.00 29.70 428 MET A C 1
ATOM 3296 O O . MET A 1 428 ? -33.612 -25.101 2.932 1.00 29.70 428 MET A O 1
ATOM 3300 N N . GLU A 1 429 ? -32.733 -24.310 4.834 1.00 25.84 429 GLU A N 1
ATOM 3301 C CA . GLU A 1 429 ? -33.531 -23.080 4.839 1.00 25.84 429 GLU A CA 1
ATOM 3302 C C . GLU A 1 429 ? -32.747 -21.970 4.130 1.00 25.84 429 GLU A C 1
ATOM 3304 O O . GLU A 1 429 ? -31.731 -21.465 4.612 1.00 25.84 429 GLU A O 1
ATOM 3309 N N . LEU A 1 430 ? -33.205 -21.619 2.929 1.00 28.89 430 LEU A N 1
ATOM 3310 C CA . LEU A 1 430 ? -32.782 -20.423 2.211 1.00 28.89 430 LEU A CA 1
ATOM 3311 C C . LEU A 1 430 ? -33.513 -19.220 2.816 1.00 28.89 430 LEU A C 1
ATOM 3313 O O . LEU A 1 430 ? -34.709 -19.060 2.598 1.00 28.89 430 LEU A O 1
ATOM 3317 N N . LEU A 1 431 ? -32.798 -18.357 3.541 1.00 31.00 431 LEU A N 1
ATOM 3318 C CA . LEU A 1 431 ? -33.326 -17.044 3.919 1.00 31.00 431 LEU A CA 1
ATOM 3319 C C . LEU A 1 431 ? -33.583 -16.220 2.638 1.00 31.00 431 LEU A C 1
ATOM 3321 O O . LEU A 1 431 ? -32.634 -15.988 1.876 1.00 31.00 431 LEU A O 1
ATOM 3325 N N . PRO A 1 432 ? -34.829 -15.791 2.363 1.00 24.58 432 PRO A N 1
ATOM 3326 C CA . PRO A 1 432 ? -35.145 -15.027 1.166 1.00 24.58 432 PRO A CA 1
ATOM 3327 C C . PRO A 1 432 ? -34.537 -13.621 1.242 1.00 24.58 432 PRO A C 1
ATOM 3329 O O . PRO A 1 432 ? -34.645 -12.918 2.245 1.00 24.58 432 PRO A O 1
ATOM 3332 N N . LEU A 1 433 ? -33.901 -13.203 0.146 1.00 31.66 433 LEU A N 1
ATOM 3333 C CA . LEU A 1 433 ? -33.468 -11.825 -0.084 1.00 31.66 433 LEU A CA 1
ATOM 3334 C C . LEU A 1 433 ? -34.707 -10.959 -0.338 1.00 31.66 433 LEU A C 1
ATOM 3336 O O . LEU A 1 433 ? -35.161 -10.840 -1.474 1.00 31.66 433 LEU A O 1
ATOM 3340 N N . SER A 1 434 ? -35.254 -10.347 0.709 1.00 24.62 434 SER A N 1
ATOM 3341 C CA . SER A 1 434 ? -36.177 -9.228 0.547 1.00 24.62 434 SER A CA 1
ATOM 3342 C C . SER A 1 434 ? -35.392 -7.979 0.148 1.00 24.62 434 SER A C 1
ATOM 3344 O O . SER A 1 434 ? -34.470 -7.554 0.844 1.00 24.62 434 SER A O 1
ATOM 3346 N N . SER A 1 435 ? -35.781 -7.384 -0.974 1.00 28.19 435 SER A N 1
ATOM 3347 C CA . SER A 1 435 ? -35.414 -6.040 -1.408 1.00 28.19 435 SER A CA 1
ATOM 3348 C C . SER A 1 435 ? -36.004 -4.990 -0.458 1.00 28.19 435 SER A C 1
ATOM 3350 O O . SER A 1 435 ? -37.055 -4.413 -0.733 1.00 28.19 435 SER A O 1
ATOM 3352 N N . THR A 1 436 ? -35.337 -4.754 0.669 1.00 29.19 436 THR A N 1
ATOM 3353 C CA . THR A 1 436 ? -35.554 -3.596 1.548 1.00 29.19 436 THR A CA 1
ATOM 3354 C C . THR A 1 436 ? -34.263 -2.767 1.642 1.00 29.19 436 THR A C 1
ATOM 3356 O O . THR A 1 436 ? -33.180 -3.298 1.388 1.00 29.19 436 THR A O 1
ATOM 3359 N N . PRO A 1 437 ? -34.333 -1.463 1.981 1.00 35.47 437 PRO A N 1
ATOM 3360 C CA . PRO A 1 437 ? -33.190 -0.540 1.909 1.00 35.47 437 PRO A CA 1
ATOM 3361 C C . PRO A 1 437 ? -32.112 -0.784 2.977 1.00 35.47 437 PRO A C 1
ATOM 3363 O O . PRO A 1 437 ? -31.060 -0.154 2.938 1.00 35.47 437 PRO A O 1
ATOM 3366 N N . HIS A 1 438 ? -32.354 -1.696 3.920 1.00 41.69 438 HIS A N 1
ATOM 3367 C CA . HIS A 1 438 ? -31.447 -2.006 5.018 1.00 41.69 438 HIS A CA 1
ATOM 3368 C C . HIS A 1 438 ? -31.046 -3.478 4.938 1.00 41.69 438 HIS A C 1
ATOM 3370 O O . HIS A 1 438 ? -31.767 -4.371 5.378 1.00 41.69 438 HIS A O 1
ATOM 3376 N N . THR A 1 439 ? -29.881 -3.751 4.350 1.00 51.00 439 THR A N 1
ATOM 3377 C CA . THR A 1 439 ? -29.238 -5.059 4.511 1.00 51.00 439 THR A CA 1
ATOM 3378 C C . THR A 1 439 ? -28.929 -5.290 5.992 1.00 51.00 439 THR A C 1
ATOM 3380 O O . THR A 1 439 ? -28.380 -4.382 6.615 1.00 51.00 439 THR A O 1
ATOM 3383 N N . PRO A 1 440 ? -29.213 -6.475 6.561 1.00 63.62 440 PRO A N 1
ATOM 3384 C CA . PRO A 1 440 ? -28.995 -6.729 7.982 1.00 63.62 440 PRO A CA 1
ATOM 3385 C C . PRO A 1 440 ? -27.510 -6.587 8.347 1.00 63.62 440 PRO A C 1
ATOM 3387 O O . PRO A 1 440 ? -26.633 -7.079 7.617 1.00 63.62 440 PRO A O 1
ATOM 3390 N N . GLY A 1 441 ? -27.254 -5.904 9.467 1.00 76.25 441 GLY A N 1
ATOM 3391 C CA . GLY A 1 441 ? -25.925 -5.701 10.042 1.00 76.25 441 GLY A CA 1
ATOM 3392 C C . GLY A 1 441 ? -25.256 -7.013 10.467 1.00 76.25 441 GLY A C 1
ATOM 3393 O O . GLY A 1 441 ? -25.863 -8.088 10.417 1.00 76.25 441 GLY A O 1
ATOM 3394 N N . VAL A 1 442 ? -23.967 -6.955 10.818 1.00 85.88 442 VAL A N 1
ATOM 3395 C CA . VAL A 1 442 ? -23.173 -8.153 11.146 1.00 85.88 442 VAL A CA 1
ATOM 3396 C C . VAL A 1 442 ? -22.503 -8.038 12.508 1.00 85.88 442 VAL A C 1
ATOM 3398 O O . VAL A 1 442 ? -21.446 -7.428 12.635 1.00 85.88 442 VAL A O 1
ATOM 3401 N N . ASP A 1 443 ? -23.046 -8.721 13.502 1.00 89.12 443 ASP A N 1
ATOM 3402 C CA . ASP A 1 443 ? -22.448 -8.821 14.827 1.00 89.12 443 ASP A CA 1
ATOM 3403 C C . ASP A 1 443 ? -21.272 -9.798 14.820 1.00 89.12 443 ASP A C 1
ATOM 3405 O O . ASP A 1 443 ? -21.352 -10.892 14.252 1.00 89.12 443 ASP A O 1
ATOM 3409 N N . ILE A 1 444 ? -20.178 -9.420 15.480 1.00 90.50 444 ILE A N 1
ATOM 3410 C CA . ILE A 1 444 ? -18.969 -10.234 15.612 1.00 90.50 444 ILE A CA 1
ATOM 3411 C C . ILE A 1 444 ? -18.819 -10.654 17.065 1.00 90.50 444 ILE A C 1
ATOM 3413 O O . ILE A 1 444 ? -18.535 -9.825 17.924 1.00 90.50 444 ILE A O 1
ATOM 3417 N N . GLN A 1 445 ? -18.915 -11.952 17.337 1.00 90.25 445 GLN A N 1
ATOM 3418 C CA . GLN A 1 445 ? -18.737 -12.504 18.676 1.00 90.25 445 GLN A CA 1
ATOM 3419 C C . GLN A 1 445 ? -17.462 -13.343 18.762 1.00 90.25 445 GLN A C 1
ATOM 3421 O O . GLN A 1 445 ? -17.243 -14.279 17.991 1.00 90.25 445 GLN A O 1
ATOM 3426 N N . LEU A 1 446 ? -16.626 -13.031 19.747 1.00 89.50 446 LEU A N 1
ATOM 3427 C CA . LEU A 1 446 ? -15.420 -13.770 20.098 1.00 89.50 446 LEU A CA 1
ATOM 3428 C C . LEU A 1 446 ? -15.688 -14.604 21.349 1.00 89.50 446 LEU A C 1
ATOM 3430 O O . LEU A 1 446 ? -16.157 -14.080 22.357 1.00 89.50 446 LEU A O 1
ATOM 3434 N N . THR A 1 447 ? -15.370 -15.899 21.291 1.00 87.38 447 THR A N 1
ATOM 3435 C CA . THR A 1 447 ? -15.523 -16.832 22.417 1.00 87.38 447 THR A CA 1
ATOM 3436 C C . THR A 1 447 ? -14.213 -17.567 22.680 1.00 87.38 447 THR A C 1
ATOM 3438 O O . THR A 1 447 ? -13.702 -18.323 21.849 1.00 87.38 447 THR A O 1
ATOM 3441 N N . ARG A 1 448 ? -13.640 -17.309 23.858 1.00 86.12 448 ARG A N 1
ATOM 3442 C CA . ARG A 1 448 ? -12.343 -17.799 24.343 1.00 86.12 448 ARG A CA 1
ATOM 3443 C C . ARG A 1 448 ? -11.237 -17.639 23.299 1.00 86.12 448 ARG A C 1
ATOM 3445 O O . ARG A 1 448 ? -10.377 -18.508 23.165 1.00 86.12 448 ARG A O 1
ATOM 3452 N N . TYR A 1 449 ? -11.284 -16.547 22.536 1.00 88.31 449 TYR A N 1
ATOM 3453 C CA . TYR A 1 449 ? -10.418 -16.364 21.382 1.00 88.31 449 TYR A CA 1
ATOM 3454 C C . TYR A 1 449 ? -9.007 -15.986 21.835 1.00 88.31 449 TYR A C 1
ATOM 3456 O O . TYR A 1 449 ? -8.820 -14.956 22.474 1.00 88.31 449 TYR A O 1
ATOM 3464 N N . ALA A 1 450 ? -8.018 -16.820 21.529 1.00 89.75 450 ALA A N 1
ATOM 3465 C CA . ALA A 1 450 ? -6.625 -16.613 21.917 1.00 89.75 450 ALA A CA 1
ATOM 3466 C C . ALA A 1 450 ? -5.686 -16.823 20.725 1.00 89.75 450 ALA A C 1
ATOM 3468 O O . ALA A 1 450 ? -5.972 -17.597 19.806 1.00 89.75 450 ALA A O 1
ATOM 3469 N N . LEU A 1 451 ? -4.552 -16.122 20.743 1.00 90.25 451 LEU A N 1
ATOM 3470 C CA . LEU A 1 451 ? -3.551 -16.155 19.681 1.00 90.25 451 LEU A CA 1
ATOM 3471 C C . LEU A 1 451 ? -2.176 -16.460 20.249 1.00 90.25 451 LEU A C 1
ATOM 3473 O O . LEU A 1 451 ? -1.678 -15.748 21.122 1.00 90.25 451 LEU A O 1
ATOM 3477 N N . ILE A 1 452 ? -1.536 -17.475 19.679 1.00 89.38 452 ILE A N 1
ATOM 3478 C CA . ILE A 1 452 ? -0.188 -17.898 20.045 1.00 89.38 452 ILE A CA 1
ATOM 3479 C C . ILE A 1 452 ? 0.711 -17.766 18.821 1.00 89.38 452 ILE A C 1
ATOM 3481 O O . ILE A 1 452 ? 0.418 -18.312 17.759 1.00 89.38 452 ILE A O 1
ATOM 3485 N N . LEU A 1 453 ? 1.803 -17.019 18.958 1.00 87.56 453 LEU A N 1
ATOM 3486 C CA . LEU A 1 453 ? 2.808 -16.863 17.917 1.00 87.56 453 LEU A CA 1
ATOM 3487 C C . LEU A 1 453 ? 3.829 -17.998 18.017 1.00 87.56 453 LEU A C 1
ATOM 3489 O O . LEU A 1 453 ? 4.523 -18.118 19.025 1.00 87.56 453 LEU A O 1
ATOM 3493 N N . THR A 1 454 ? 3.983 -18.769 16.944 1.00 83.06 454 THR A N 1
ATOM 3494 C CA . THR A 1 454 ? 5.060 -19.756 16.805 1.00 83.06 454 THR A CA 1
ATOM 3495 C C . THR A 1 454 ? 6.250 -19.103 16.100 1.00 83.06 454 THR A C 1
ATOM 3497 O O . THR A 1 454 ? 6.152 -18.737 14.922 1.00 83.06 454 THR A O 1
ATOM 3500 N N . ARG A 1 455 ? 7.387 -18.936 16.787 1.00 70.81 455 ARG A N 1
ATOM 3501 C CA . ARG A 1 455 ? 8.637 -18.496 16.143 1.00 70.81 455 ARG A CA 1
ATOM 3502 C C . ARG A 1 455 ? 9.494 -19.708 15.789 1.00 70.81 455 ARG A C 1
ATOM 3504 O O . ARG A 1 455 ? 9.969 -20.419 16.668 1.00 70.81 455 ARG A O 1
ATOM 3511 N N . ARG A 1 456 ? 9.742 -19.887 14.487 1.00 62.47 456 ARG A N 1
ATOM 3512 C CA . ARG A 1 456 ? 10.816 -20.757 13.994 1.00 62.47 456 ARG A CA 1
ATOM 3513 C C . ARG A 1 456 ? 12.135 -20.014 14.153 1.00 62.47 456 ARG A C 1
ATOM 3515 O O . ARG A 1 456 ? 12.265 -18.881 13.688 1.00 62.47 456 ARG A O 1
ATOM 3522 N N . ASN A 1 457 ? 13.077 -20.621 14.853 1.00 52.44 457 ASN A N 1
ATOM 3523 C CA . ASN A 1 457 ? 14.376 -20.022 15.101 1.00 52.44 457 ASN A CA 1
ATOM 3524 C C . ASN A 1 457 ? 15.229 -20.126 13.816 1.00 52.44 457 ASN A C 1
ATOM 3526 O O . ASN A 1 457 ? 15.377 -21.200 13.248 1.00 52.44 457 ASN A O 1
ATOM 3530 N N . ILE A 1 458 ? 15.746 -18.999 13.313 1.00 53.72 458 ILE A N 1
ATOM 3531 C CA . ILE A 1 458 ? 16.528 -18.952 12.057 1.00 53.72 458 ILE A CA 1
ATOM 3532 C C . ILE A 1 458 ? 17.911 -19.598 12.247 1.00 53.72 458 ILE A C 1
ATOM 3534 O O . ILE A 1 458 ? 18.493 -20.096 11.291 1.00 53.72 458 ILE A O 1
ATOM 3538 N N . LYS A 1 459 ? 18.398 -19.689 13.494 1.00 53.62 459 LYS A N 1
ATOM 3539 C CA . LYS A 1 459 ? 19.587 -20.479 13.853 1.00 53.62 459 LYS A CA 1
ATOM 3540 C C . LYS A 1 459 ? 19.282 -21.979 14.031 1.00 53.62 459 LYS A C 1
ATOM 3542 O O . LYS A 1 459 ? 20.183 -22.743 14.357 1.00 53.62 459 LYS A O 1
ATOM 3547 N N . ALA A 1 460 ? 18.026 -22.412 13.867 1.00 49.19 460 ALA A N 1
ATOM 3548 C CA . ALA A 1 460 ? 17.572 -23.751 14.230 1.00 49.19 460 ALA A CA 1
ATOM 3549 C C . ALA A 1 460 ? 17.365 -24.668 13.024 1.00 49.19 460 ALA A C 1
ATOM 3551 O O . ALA A 1 460 ? 16.241 -24.929 12.601 1.00 49.19 460 ALA A O 1
ATOM 3552 N N . PHE A 1 461 ? 18.463 -25.276 12.587 1.00 53.12 461 PHE A N 1
ATOM 3553 C CA . PHE A 1 461 ? 18.383 -26.654 12.108 1.00 53.12 461 PHE A CA 1
ATOM 3554 C C . PHE A 1 461 ? 18.163 -27.648 13.282 1.00 53.12 461 PHE A C 1
ATOM 3556 O O . PHE A 1 461 ? 17.827 -28.798 13.039 1.00 53.12 461 PHE A O 1
ATOM 3563 N N . LEU A 1 462 ? 18.299 -27.222 14.557 1.00 50.12 462 LEU A N 1
ATOM 3564 C CA . LEU A 1 462 ? 18.355 -28.126 15.728 1.00 50.12 462 LEU A CA 1
ATOM 3565 C C . LEU A 1 462 ? 17.646 -27.647 17.026 1.00 50.12 462 LEU A C 1
ATOM 3567 O O . LEU A 1 462 ? 17.854 -28.235 18.080 1.00 50.12 462 LEU A O 1
ATOM 3571 N N . GLY A 1 463 ? 16.828 -26.587 17.011 1.00 53.78 463 GLY A N 1
ATOM 3572 C CA . GLY A 1 463 ? 16.224 -26.022 18.238 1.00 53.78 463 GLY A CA 1
ATOM 3573 C C . GLY A 1 463 ? 14.692 -26.133 18.310 1.00 53.78 463 GLY A C 1
ATOM 3574 O O . GLY A 1 463 ? 14.039 -26.029 17.268 1.00 53.78 463 GLY A O 1
ATOM 3575 N N . PRO A 1 464 ? 14.089 -26.278 19.511 1.00 57.38 464 PRO A N 1
ATOM 3576 C CA . PRO A 1 464 ? 12.636 -26.291 19.671 1.00 57.38 464 PRO A CA 1
ATOM 3577 C C . PRO A 1 464 ? 12.012 -24.947 19.258 1.00 57.38 464 PRO A C 1
ATOM 3579 O O . PRO A 1 464 ? 12.591 -23.875 19.445 1.00 57.38 464 PRO A O 1
ATOM 3582 N N . SER A 1 465 ? 10.815 -25.002 18.669 1.00 64.94 465 SER A N 1
ATOM 3583 C CA . SER A 1 465 ? 10.034 -23.799 18.353 1.00 64.94 465 SER A CA 1
ATOM 3584 C C . SER A 1 465 ? 9.488 -23.181 19.639 1.00 64.94 465 SER A C 1
ATOM 3586 O O . SER A 1 465 ? 8.881 -23.880 20.444 1.00 64.94 465 SER A O 1
ATOM 3588 N N . TYR A 1 466 ? 9.667 -21.871 19.817 1.00 72.81 466 TYR A N 1
ATOM 3589 C CA . TYR A 1 466 ? 9.121 -21.153 20.970 1.00 72.81 466 TYR A CA 1
ATOM 3590 C C . TYR A 1 466 ? 7.726 -20.613 20.648 1.00 72.81 466 TYR A C 1
ATOM 3592 O O . TYR A 1 466 ? 7.527 -19.920 19.641 1.00 72.81 466 TYR A O 1
ATOM 3600 N N . GLU A 1 467 ? 6.769 -20.919 21.522 1.00 81.94 467 GLU A N 1
ATOM 3601 C CA . GLU A 1 467 ? 5.409 -20.386 21.490 1.00 81.94 467 GLU A CA 1
ATOM 3602 C C . GLU A 1 467 ? 5.297 -19.184 22.434 1.00 81.94 467 GLU A C 1
ATOM 3604 O O . GLU A 1 467 ? 5.585 -19.285 23.625 1.00 81.94 467 GLU A O 1
ATOM 3609 N N . ARG A 1 468 ? 4.872 -18.029 21.911 1.00 84.94 468 ARG A N 1
ATOM 3610 C CA . ARG A 1 468 ? 4.594 -16.833 22.719 1.00 84.94 468 ARG A CA 1
ATOM 3611 C C . ARG A 1 468 ? 3.109 -16.481 22.616 1.00 84.94 468 ARG A C 1
ATOM 3613 O O . ARG A 1 468 ? 2.665 -16.140 21.517 1.00 84.94 468 ARG A O 1
ATOM 3620 N N . PRO A 1 469 ? 2.329 -16.523 23.711 1.00 86.50 469 PRO A N 1
ATOM 3621 C CA . PRO A 1 469 ? 0.949 -16.054 23.685 1.00 86.50 469 PRO A CA 1
ATOM 3622 C C . PRO A 1 469 ? 0.933 -14.538 23.453 1.00 86.50 469 PRO A C 1
ATOM 3624 O O . PRO A 1 469 ? 1.587 -13.789 24.177 1.00 86.50 469 PRO A O 1
ATOM 3627 N N . ILE A 1 470 ? 0.214 -14.101 22.419 1.00 88.88 470 ILE A N 1
ATOM 3628 C CA . ILE A 1 470 ? 0.035 -12.685 22.065 1.00 88.88 470 ILE A CA 1
ATOM 3629 C C . ILE A 1 470 ? -1.306 -12.176 22.587 1.00 88.88 470 ILE A C 1
ATOM 3631 O O . ILE A 1 470 ? -1.363 -11.104 23.175 1.00 88.88 470 ILE A O 1
ATOM 3635 N N . LEU A 1 471 ? -2.367 -12.967 22.409 1.00 89.69 471 LEU A N 1
ATOM 3636 C CA . LEU A 1 471 ? -3.674 -12.727 23.014 1.00 89.69 471 LEU A CA 1
ATOM 3637 C C . LEU A 1 471 ? -4.055 -13.939 23.847 1.00 89.69 471 LEU A C 1
ATOM 3639 O O . LEU A 1 471 ? -3.964 -15.078 23.385 1.00 89.69 471 LEU A O 1
ATOM 3643 N N . LYS A 1 472 ? -4.496 -13.682 25.068 1.00 90.19 472 LYS A N 1
ATOM 3644 C CA . LYS A 1 472 ? -5.105 -14.672 25.953 1.00 90.19 472 LYS A CA 1
ATOM 3645 C C . LYS A 1 472 ? -6.614 -14.711 25.685 1.00 90.19 472 LYS A C 1
ATOM 3647 O O . LYS A 1 472 ? -7.092 -13.855 24.950 1.00 90.19 472 LYS A O 1
ATOM 3652 N N . PRO A 1 473 ? -7.360 -15.706 26.195 1.00 88.88 473 PRO A N 1
ATOM 3653 C CA . PRO A 1 473 ? -8.758 -15.906 25.815 1.00 88.88 473 PRO A CA 1
ATOM 3654 C C . PRO A 1 473 ? -9.619 -14.645 25.996 1.00 88.88 473 PRO A C 1
ATOM 3656 O O . PRO A 1 473 ? -9.901 -14.235 27.119 1.00 88.88 473 PRO A O 1
ATOM 3659 N N . VAL A 1 474 ? -10.035 -14.049 24.878 1.00 88.00 474 VAL A N 1
ATOM 3660 C CA . VAL A 1 474 ? -10.917 -12.878 24.804 1.00 88.00 474 VAL A CA 1
ATOM 3661 C C . VAL A 1 474 ? -12.352 -13.352 24.577 1.00 88.00 474 VAL A C 1
ATOM 3663 O O . VAL A 1 474 ? -12.605 -14.158 23.676 1.00 88.00 474 VAL A O 1
ATOM 3666 N N . ASN A 1 475 ? -13.289 -12.825 25.370 1.00 89.00 475 ASN A N 1
ATOM 3667 C CA . ASN A 1 475 ? -14.721 -12.886 25.082 1.00 89.00 475 ASN A CA 1
ATOM 3668 C C . ASN A 1 475 ? -15.221 -11.459 24.872 1.00 89.00 475 ASN A C 1
ATOM 3670 O O . ASN A 1 475 ? -15.022 -10.624 25.753 1.00 89.00 475 ASN A O 1
ATOM 3674 N N . THR A 1 476 ? -15.832 -11.182 23.726 1.00 89.19 476 THR A N 1
ATOM 3675 C CA . THR A 1 476 ? -16.427 -9.873 23.423 1.00 89.19 476 THR A CA 1
ATOM 3676 C C . THR A 1 476 ? -17.434 -10.008 22.285 1.00 89.19 476 THR A C 1
ATOM 3678 O O . THR A 1 476 ? -17.413 -10.998 21.548 1.00 89.19 476 THR A O 1
ATOM 3681 N N . THR A 1 477 ? -18.343 -9.049 22.152 1.00 90.25 477 THR A N 1
ATOM 3682 C CA . THR A 1 477 ? -19.249 -8.937 21.007 1.00 90.25 477 THR A CA 1
ATOM 3683 C C . THR A 1 477 ? -19.228 -7.507 20.506 1.00 90.25 477 THR A C 1
ATOM 3685 O O . THR A 1 477 ? -19.476 -6.587 21.272 1.00 90.25 477 THR A O 1
ATOM 3688 N N . PHE A 1 478 ? -18.928 -7.344 19.223 1.00 93.00 478 PHE A N 1
ATOM 3689 C CA . PHE A 1 478 ? -19.043 -6.082 18.510 1.00 93.00 478 PHE A CA 1
ATOM 3690 C C . PHE A 1 478 ? -20.357 -6.101 17.744 1.00 93.00 478 PHE A C 1
ATOM 3692 O O . PHE A 1 478 ? -20.541 -6.969 16.885 1.00 93.00 478 PHE A O 1
ATOM 3699 N N . ARG A 1 479 ? -21.266 -5.190 18.079 1.00 90.69 479 ARG A N 1
ATOM 3700 C CA . ARG A 1 479 ? -22.591 -5.121 17.465 1.00 90.69 479 ARG A CA 1
ATOM 3701 C C . ARG A 1 479 ? -22.591 -4.187 16.263 1.00 90.69 479 ARG A C 1
ATOM 3703 O O . ARG A 1 479 ? -21.820 -3.231 16.201 1.00 90.69 479 ARG A O 1
ATOM 3710 N N . HIS A 1 480 ? -23.452 -4.472 15.298 1.00 90.94 480 HIS A N 1
ATOM 3711 C CA . HIS A 1 480 ? -23.740 -3.535 14.222 1.00 90.94 480 HIS A CA 1
ATOM 3712 C C . HIS A 1 480 ? -24.483 -2.307 14.763 1.00 90.94 480 HIS A C 1
ATOM 3714 O O . HIS A 1 480 ? -25.229 -2.409 15.734 1.00 90.94 480 HIS A O 1
ATOM 3720 N N . GLY A 1 481 ? -24.331 -1.143 14.132 1.00 90.06 481 GLY A N 1
ATOM 3721 C CA . GLY A 1 481 ? -24.951 0.087 14.643 1.00 90.06 481 GLY A CA 1
ATOM 3722 C C . GLY A 1 481 ? -24.135 0.795 15.728 1.00 90.06 481 GLY A C 1
ATOM 3723 O O . GLY A 1 481 ? -24.359 1.975 15.969 1.00 90.06 481 GLY A O 1
ATOM 3724 N N . GLU A 1 482 ? -23.177 0.101 16.349 1.00 91.38 482 GLU A N 1
ATOM 3725 C CA . GLU A 1 482 ? -22.341 0.621 17.432 1.00 91.38 482 GLU A CA 1
ATOM 3726 C C . GLU A 1 482 ? -20.916 0.918 16.938 1.00 91.38 482 GLU A C 1
ATOM 3728 O O . GLU A 1 482 ? -20.315 0.150 16.176 1.00 91.38 482 GLU A O 1
ATOM 3733 N N . LEU A 1 483 ? -20.345 2.026 17.415 1.00 95.62 483 LEU A N 1
ATOM 3734 C CA . LEU A 1 483 ? -18.940 2.363 17.223 1.00 95.62 483 LEU A CA 1
ATOM 3735 C C . LEU A 1 483 ? -18.124 1.800 18.392 1.00 95.62 483 LEU A C 1
ATOM 3737 O O . LEU A 1 483 ? -18.219 2.269 19.529 1.00 95.62 483 LEU A O 1
ATOM 3741 N N . SER A 1 484 ? -17.303 0.789 18.106 1.00 96.31 484 SER A N 1
ATOM 3742 C CA . SER A 1 484 ? -16.503 0.086 19.112 1.00 96.31 484 SER A CA 1
ATOM 3743 C C . SER A 1 484 ? -15.029 0.488 19.082 1.00 96.31 484 SER A C 1
ATOM 3745 O O . SER A 1 484 ? -14.412 0.497 18.015 1.00 96.31 484 SER A O 1
ATOM 3747 N N . ILE A 1 485 ? -14.432 0.719 20.253 1.00 95.56 485 ILE A N 1
ATOM 3748 C CA . ILE A 1 485 ? -13.000 1.007 20.422 1.00 95.56 485 ILE A CA 1
ATOM 3749 C C . ILE A 1 485 ? -12.251 -0.147 21.099 1.00 95.56 485 ILE A C 1
ATOM 3751 O O . ILE A 1 485 ? -12.712 -0.745 22.069 1.00 95.56 485 ILE A O 1
ATOM 3755 N N . ILE A 1 486 ? -11.052 -0.447 20.606 1.00 95.38 486 ILE A N 1
ATOM 3756 C CA . ILE A 1 486 ? -10.064 -1.312 21.248 1.00 95.38 486 ILE A CA 1
ATOM 3757 C C . ILE A 1 486 ? -8.924 -0.424 21.738 1.00 95.38 486 ILE A C 1
ATOM 3759 O O . ILE A 1 486 ? -8.221 0.186 20.933 1.00 95.38 486 ILE A O 1
ATOM 3763 N N . MET A 1 487 ? -8.721 -0.397 23.050 1.00 93.62 487 MET A N 1
ATOM 3764 C CA . MET A 1 487 ? -7.758 0.478 23.713 1.00 93.62 487 MET A CA 1
ATOM 3765 C C . MET A 1 487 ? -6.701 -0.330 24.463 1.00 93.62 487 MET A C 1
ATOM 3767 O O . MET A 1 487 ? -6.938 -1.462 24.888 1.00 93.62 487 MET A O 1
ATOM 3771 N N . GLY A 1 488 ? -5.509 0.238 24.619 1.00 91.44 488 GLY A N 1
ATOM 3772 C CA . GLY A 1 488 ? -4.445 -0.342 25.432 1.00 91.44 488 GLY A CA 1
ATOM 3773 C C . GLY A 1 488 ? -3.058 0.116 24.997 1.00 91.44 488 GLY A C 1
ATOM 3774 O O . GLY A 1 488 ? -2.907 0.610 23.876 1.00 91.44 488 GLY A O 1
ATOM 3775 N N . PRO A 1 489 ? -2.022 -0.117 25.818 1.00 88.50 489 PRO A N 1
ATOM 3776 C CA . PRO A 1 489 ? -0.664 0.303 25.511 1.00 88.50 489 PRO A CA 1
ATOM 3777 C C . PRO A 1 489 ? -0.117 -0.384 24.255 1.00 88.50 489 PRO A C 1
ATOM 3779 O O . PRO A 1 489 ? -0.628 -1.405 23.766 1.00 88.50 489 PRO A O 1
ATOM 3782 N N . SER A 1 490 ? 0.963 0.171 23.716 1.00 87.25 490 SER A N 1
ATOM 3783 C CA . SER A 1 490 ? 1.710 -0.447 22.620 1.00 87.25 490 SER A CA 1
ATOM 3784 C C . SER A 1 490 ? 2.123 -1.887 22.961 1.00 87.25 490 SER A C 1
ATOM 3786 O O . SER A 1 490 ? 2.603 -2.185 24.051 1.00 87.25 490 SER A O 1
ATOM 3788 N N . GLY A 1 491 ? 1.896 -2.818 22.029 1.00 84.00 491 GLY A N 1
ATOM 3789 C CA . GLY A 1 491 ? 2.188 -4.242 22.238 1.00 84.00 491 GLY A CA 1
ATOM 3790 C C . GLY A 1 491 ? 1.137 -5.036 23.030 1.00 84.00 491 GLY A C 1
ATOM 3791 O O . GLY A 1 491 ? 1.352 -6.222 23.276 1.00 84.00 491 GLY A O 1
ATOM 3792 N N . SER A 1 492 ? -0.018 -4.452 23.379 1.00 87.88 492 SER A N 1
ATOM 3793 C CA . SER A 1 492 ? -1.112 -5.170 24.063 1.00 87.88 492 SER A CA 1
ATOM 3794 C C . SER A 1 492 ? -1.851 -6.199 23.192 1.00 87.88 492 SER A C 1
ATOM 3796 O O . SER A 1 492 ? -2.574 -7.035 23.728 1.00 87.88 492 SER A O 1
ATOM 3798 N N . GLY A 1 493 ? -1.656 -6.166 21.867 1.00 88.44 493 GLY A N 1
ATOM 3799 C CA . GLY A 1 493 ? -2.250 -7.109 20.911 1.00 88.44 493 GLY A CA 1
ATOM 3800 C C . GLY A 1 493 ? -3.365 -6.545 20.019 1.00 88.44 493 GLY A C 1
ATOM 3801 O O . GLY A 1 493 ? -3.935 -7.320 19.255 1.00 88.44 493 GLY A O 1
ATOM 3802 N N . LYS A 1 494 ? -3.643 -5.228 20.056 1.00 91.44 494 LYS A N 1
ATOM 3803 C CA . LYS A 1 494 ? -4.717 -4.546 19.288 1.00 91.44 494 LYS A CA 1
ATOM 3804 C C . LYS A 1 494 ? -4.716 -4.880 17.789 1.00 91.44 494 LYS A C 1
ATOM 3806 O O . LYS A 1 494 ? -5.608 -5.577 17.311 1.00 91.44 494 LYS A O 1
ATOM 3811 N N . THR A 1 495 ? -3.661 -4.500 17.066 1.00 90.50 495 THR A N 1
ATOM 3812 C CA . THR A 1 495 ? -3.496 -4.775 15.626 1.00 90.50 495 THR A CA 1
ATOM 3813 C C . THR A 1 495 ? -3.560 -6.272 15.312 1.00 90.50 495 THR A C 1
ATOM 3815 O O . THR A 1 495 ? -4.136 -6.697 14.313 1.00 90.50 495 THR A O 1
ATOM 3818 N N . THR A 1 496 ? -3.023 -7.118 16.201 1.00 90.88 496 THR A N 1
ATOM 3819 C CA . THR A 1 496 ? -3.075 -8.577 16.015 1.00 90.88 496 THR A CA 1
ATOM 3820 C C . THR A 1 496 ? -4.510 -9.105 16.133 1.00 90.88 496 THR A C 1
ATOM 3822 O O . THR A 1 496 ? -4.897 -9.971 15.349 1.00 90.88 496 THR A O 1
ATOM 3825 N N . LEU A 1 497 ? -5.314 -8.570 17.060 1.00 91.81 497 LEU A N 1
ATOM 3826 C CA . LEU A 1 497 ? -6.737 -8.890 17.191 1.00 91.81 497 LEU A CA 1
ATOM 3827 C C . LEU A 1 497 ? -7.527 -8.437 15.955 1.00 91.81 497 LEU A C 1
ATOM 3829 O O . LEU A 1 497 ? -8.301 -9.225 15.412 1.00 91.81 497 LEU A O 1
ATOM 3833 N N . LEU A 1 498 ? -7.275 -7.226 15.450 1.00 92.69 498 LEU A N 1
ATOM 3834 C CA . LEU A 1 498 ? -7.910 -6.726 14.225 1.00 92.69 498 LEU A CA 1
ATOM 3835 C C . LEU A 1 498 ? -7.598 -7.611 13.008 1.00 92.69 498 LEU A C 1
ATOM 3837 O O . LEU A 1 498 ? -8.498 -8.006 12.260 1.00 92.69 498 LEU A O 1
ATOM 3841 N N . HIS A 1 499 ? -6.337 -8.017 12.833 1.00 89.81 499 HIS A N 1
ATOM 3842 C CA . HIS A 1 499 ? -5.957 -8.976 11.790 1.00 89.81 499 HIS A CA 1
ATOM 3843 C C . HIS A 1 499 ? -6.619 -10.347 11.968 1.00 89.81 499 HIS A C 1
ATOM 3845 O O . HIS A 1 499 ? -6.867 -11.059 10.990 1.00 89.81 499 HIS A O 1
ATOM 3851 N N . ALA A 1 500 ? -6.915 -10.735 13.207 1.00 89.12 500 ALA A N 1
ATOM 3852 C CA . ALA A 1 500 ? -7.578 -11.991 13.509 1.00 89.12 500 ALA A CA 1
ATOM 3853 C C . ALA A 1 500 ? -9.039 -11.989 13.073 1.00 89.12 500 ALA A C 1
ATOM 3855 O O . ALA A 1 500 ? -9.465 -12.915 12.378 1.00 89.12 500 ALA A O 1
ATOM 3856 N N . ILE A 1 501 ? -9.761 -10.927 13.431 1.00 89.50 501 ILE A N 1
ATOM 3857 C CA . ILE A 1 501 ? -11.165 -10.728 13.074 1.00 89.50 501 ILE A CA 1
ATOM 3858 C C . ILE A 1 501 ? -11.291 -10.613 11.551 1.00 89.50 501 ILE A C 1
ATOM 3860 O O . ILE A 1 501 ? -12.061 -11.333 10.936 1.00 89.50 501 ILE A O 1
ATOM 3864 N N . THR A 1 502 ? -10.429 -9.843 10.888 1.00 87.12 502 THR A N 1
ATOM 3865 C CA . THR A 1 502 ? -10.447 -9.695 9.416 1.00 87.12 502 THR A CA 1
ATOM 3866 C C . THR A 1 502 ? -10.003 -10.946 8.634 1.00 87.12 502 THR A C 1
ATOM 3868 O O . THR A 1 502 ? -9.970 -10.925 7.401 1.00 87.12 502 THR A O 1
ATOM 3871 N N . ALA A 1 503 ? -9.631 -12.041 9.311 1.00 85.19 503 ALA A N 1
ATOM 3872 C CA . ALA A 1 503 ? -9.034 -13.236 8.710 1.00 85.19 503 ALA A CA 1
ATOM 3873 C C . ALA A 1 503 ? -7.793 -12.927 7.838 1.00 85.19 503 ALA A C 1
ATOM 3875 O O . ALA A 1 503 ? -7.597 -13.525 6.769 1.00 85.19 503 ALA A O 1
ATOM 3876 N N . ARG A 1 504 ? -6.965 -11.983 8.314 1.00 81.44 504 ARG A N 1
ATOM 3877 C CA . ARG A 1 504 ? -5.697 -11.514 7.723 1.00 81.44 504 ARG A CA 1
ATOM 3878 C C . ARG A 1 504 ? -4.452 -11.974 8.499 1.00 81.44 504 ARG A C 1
ATOM 3880 O O . ARG A 1 504 ? -3.342 -11.599 8.144 1.00 81.44 504 ARG A O 1
ATOM 3887 N N . LEU A 1 505 ? -4.610 -12.797 9.540 1.00 81.50 505 LEU A N 1
ATOM 3888 C CA . LEU A 1 505 ? -3.482 -13.298 10.333 1.00 81.50 505 LEU A CA 1
ATOM 3889 C C . LEU A 1 505 ? -2.507 -14.174 9.521 1.00 81.50 505 LEU A C 1
ATOM 3891 O O . LEU A 1 505 ? -2.945 -15.115 8.852 1.00 81.50 505 LEU A O 1
ATOM 3895 N N . PRO A 1 506 ? -1.187 -13.967 9.673 1.00 75.88 506 PRO A N 1
ATOM 3896 C CA . PRO A 1 506 ? -0.175 -14.857 9.115 1.00 75.88 506 PRO A CA 1
ATOM 3897 C C . PRO A 1 506 ? -0.314 -16.302 9.613 1.00 75.88 506 PRO A C 1
ATOM 3899 O O . PRO A 1 506 ? -0.705 -16.539 10.756 1.00 75.88 506 PRO A O 1
ATOM 3902 N N . GLN A 1 507 ? 0.163 -17.276 8.829 1.00 74.00 507 GLN A N 1
ATOM 3903 C CA . GLN A 1 507 ? 0.178 -18.695 9.237 1.00 74.00 507 GLN A CA 1
ATOM 3904 C C . GLN A 1 507 ? 0.979 -18.993 10.518 1.00 74.00 507 GLN A C 1
ATOM 3906 O O . GLN A 1 507 ? 0.781 -20.035 11.132 1.00 74.00 507 GLN A O 1
ATOM 3911 N N . ARG A 1 508 ? 1.877 -18.095 10.945 1.00 81.12 508 ARG A N 1
ATOM 3912 C CA . ARG A 1 508 ? 2.676 -18.269 12.173 1.00 81.12 508 ARG A CA 1
ATOM 3913 C C . ARG A 1 508 ? 1.861 -18.111 13.463 1.00 81.12 508 ARG A C 1
ATOM 3915 O O . ARG A 1 508 ? 2.419 -18.268 14.546 1.00 81.12 508 ARG A O 1
ATOM 3922 N N . TYR A 1 509 ? 0.588 -17.739 13.357 1.00 84.00 509 TYR A N 1
ATOM 3923 C CA . TYR A 1 509 ? -0.312 -17.589 14.490 1.00 84.00 509 TYR A CA 1
ATOM 3924 C C . TYR A 1 509 ? -1.219 -18.810 14.605 1.00 84.00 509 TYR A C 1
ATOM 3926 O O . TYR A 1 509 ? -2.014 -19.108 13.711 1.00 84.00 509 TYR A O 1
ATOM 3934 N N . ARG A 1 510 ? -1.145 -19.489 15.748 1.00 86.25 510 ARG A N 1
ATOM 3935 C CA . ARG A 1 510 ? -2.101 -20.519 16.139 1.00 86.25 510 ARG A CA 1
ATOM 3936 C C . ARG A 1 510 ? -3.296 -19.848 16.810 1.00 86.25 510 ARG A C 1
ATOM 3938 O O . ARG A 1 510 ? -3.135 -19.091 17.766 1.00 86.25 510 ARG A O 1
ATOM 3945 N N . ARG A 1 511 ? -4.490 -20.127 16.285 1.00 87.88 511 ARG A N 1
ATOM 3946 C CA . ARG A 1 511 ? -5.769 -19.624 16.801 1.00 87.88 511 ARG A CA 1
ATOM 3947 C C . ARG A 1 511 ? -6.365 -20.647 17.764 1.00 87.88 511 ARG A C 1
ATOM 3949 O O . ARG A 1 511 ? -6.395 -21.834 17.446 1.00 87.88 511 ARG A O 1
ATOM 3956 N N . GLN A 1 512 ? -6.837 -20.184 18.911 1.00 86.62 512 GLN A N 1
ATOM 3957 C CA . GLN A 1 512 ? -7.644 -20.941 19.867 1.00 86.62 512 GLN A CA 1
ATOM 3958 C C . GLN A 1 512 ? -8.967 -20.200 20.092 1.00 86.62 512 GLN A C 1
ATOM 3960 O O . GLN A 1 512 ? -9.031 -18.989 19.888 1.00 86.62 512 GLN A O 1
ATOM 3965 N N . GLY A 1 513 ? -10.016 -20.915 20.497 1.00 83.88 513 GLY A N 1
ATOM 3966 C CA . GLY A 1 513 ? -11.364 -20.349 20.599 1.00 83.88 513 GLY A CA 1
ATOM 3967 C C . GLY A 1 513 ? -12.050 -20.190 19.242 1.00 83.88 513 GLY A C 1
ATOM 3968 O O . GLY A 1 513 ? -11.643 -20.798 18.248 1.00 83.88 513 GLY A O 1
ATOM 3969 N N . GLN A 1 514 ? -13.138 -19.421 19.209 1.00 83.31 514 GLN A N 1
ATOM 3970 C CA . GLN A 1 514 ? -14.020 -19.324 18.045 1.00 83.31 514 GLN A CA 1
ATOM 3971 C C . GLN A 1 514 ? -14.483 -17.883 17.804 1.00 83.31 514 GLN A C 1
ATOM 3973 O O . GLN A 1 514 ? -14.627 -17.096 18.740 1.00 83.31 514 GLN A O 1
ATOM 3978 N N . VAL A 1 515 ? -14.716 -17.562 16.529 1.00 87.19 515 VAL A N 1
ATOM 3979 C CA . VAL A 1 515 ? -15.298 -16.293 16.068 1.00 87.19 515 VAL A CA 1
ATOM 3980 C C . VAL A 1 515 ? -16.600 -16.606 15.345 1.00 87.19 515 VAL A C 1
ATOM 3982 O O . VAL A 1 515 ? -16.611 -17.458 14.450 1.00 87.19 515 VAL A O 1
ATOM 3985 N N . PHE A 1 516 ? -17.668 -15.915 15.720 1.00 85.38 516 PHE A N 1
ATOM 3986 C CA . PHE A 1 516 ? -18.986 -16.016 15.108 1.00 85.38 516 PHE A CA 1
ATOM 3987 C C . PHE A 1 516 ? -19.375 -14.681 14.473 1.00 85.38 516 PHE A C 1
ATOM 3989 O O . PHE A 1 516 ? -19.038 -13.622 14.996 1.00 85.38 516 PHE A O 1
ATOM 3996 N N . TYR A 1 517 ? -20.080 -14.757 13.348 1.00 85.94 517 TYR A N 1
ATOM 3997 C CA . TYR A 1 517 ? -20.654 -13.633 12.615 1.00 85.94 517 TYR A CA 1
ATOM 3998 C C . TYR A 1 517 ? -22.153 -13.883 12.488 1.00 85.94 517 TYR A C 1
ATOM 4000 O O . TYR A 1 517 ? -22.526 -14.822 11.779 1.00 85.94 517 TYR A O 1
ATOM 4008 N N . ASN A 1 518 ? -22.993 -13.111 13.185 1.00 83.56 518 ASN A N 1
ATOM 4009 C CA . ASN A 1 518 ? -24.431 -13.396 13.332 1.00 83.56 518 ASN A CA 1
ATOM 4010 C C . ASN A 1 518 ? -24.677 -14.887 13.631 1.00 83.56 518 ASN A C 1
ATOM 4012 O O . ASN A 1 518 ? -25.303 -15.580 12.835 1.00 83.56 518 ASN A O 1
ATOM 4016 N N . SER A 1 519 ? -24.076 -15.417 14.703 1.00 75.06 519 SER A N 1
ATOM 4017 C CA . SER A 1 519 ? -24.218 -16.831 15.124 1.00 75.06 519 SER A CA 1
ATOM 4018 C C . SER A 1 519 ? -23.512 -17.880 14.265 1.00 75.06 519 SER A C 1
ATOM 4020 O O . SER A 1 519 ? -23.415 -19.039 14.668 1.00 75.06 519 SER A O 1
ATOM 4022 N N . HIS A 1 520 ? -22.972 -17.511 13.105 1.00 79.62 520 HIS A N 1
ATOM 4023 C CA . HIS A 1 520 ? -22.393 -18.466 12.163 1.00 79.62 520 HIS A CA 1
ATOM 4024 C C . HIS A 1 520 ? -20.871 -18.398 12.109 1.00 79.62 520 HIS A C 1
ATOM 4026 O O . HIS A 1 520 ? -20.254 -17.337 12.209 1.00 79.62 520 HIS A O 1
ATOM 4032 N N . ARG A 1 521 ? -20.235 -19.551 11.873 1.00 79.38 521 ARG A N 1
ATOM 4033 C CA . ARG A 1 521 ? -18.812 -19.595 11.519 1.00 79.38 521 ARG A CA 1
ATOM 4034 C C . ARG A 1 521 ? -18.653 -19.433 10.019 1.00 79.38 521 ARG A C 1
ATOM 4036 O O . ARG A 1 521 ? -19.190 -20.215 9.237 1.00 79.38 521 ARG A O 1
ATOM 4043 N N . LEU A 1 522 ? -17.863 -18.442 9.628 1.00 78.94 522 LEU A N 1
ATOM 4044 C CA . LEU A 1 522 ? -17.641 -18.117 8.227 1.00 78.94 522 LEU A CA 1
ATOM 4045 C C . LEU A 1 522 ? -16.268 -18.558 7.749 1.00 78.94 522 LEU A C 1
ATOM 4047 O O . LEU A 1 522 ? -15.281 -18.564 8.487 1.00 78.94 522 LEU A O 1
ATOM 4051 N N . ARG A 1 523 ? -16.200 -18.898 6.460 1.00 80.25 523 ARG A N 1
ATOM 4052 C CA . ARG A 1 523 ? -14.922 -19.143 5.797 1.00 80.25 523 ARG A CA 1
ATOM 4053 C C . ARG A 1 523 ? -14.130 -17.830 5.722 1.00 80.25 523 ARG A C 1
ATOM 4055 O O . ARG A 1 523 ? -14.726 -16.780 5.471 1.00 80.25 523 ARG A O 1
ATOM 4062 N N . PRO A 1 524 ? -12.789 -17.871 5.827 1.00 79.62 524 PRO A N 1
ATOM 4063 C CA . PRO A 1 524 ? -11.939 -16.685 5.692 1.00 79.62 524 PRO A CA 1
ATOM 4064 C C . PRO A 1 524 ? -12.192 -15.861 4.421 1.00 79.62 524 PRO A C 1
ATOM 4066 O O . PRO A 1 524 ? -12.043 -14.643 4.430 1.00 79.62 524 PRO A O 1
ATOM 4069 N N . SER A 1 525 ? -12.575 -16.510 3.317 1.00 74.88 525 SER A N 1
ATOM 4070 C CA . SER A 1 525 ? -12.920 -15.841 2.059 1.00 74.88 525 SER A CA 1
ATOM 4071 C C . SER A 1 525 ? -14.176 -14.974 2.166 1.00 74.88 525 SER A C 1
ATOM 4073 O O . SER A 1 525 ? -14.162 -13.859 1.654 1.00 74.88 525 SER A O 1
ATOM 4075 N N . THR A 1 526 ? -15.220 -15.461 2.840 1.00 78.88 526 THR A N 1
ATOM 4076 C CA . THR A 1 526 ? -16.478 -14.733 3.069 1.00 78.88 526 THR A CA 1
ATOM 4077 C C . THR A 1 526 ? -16.267 -13.570 4.034 1.00 78.88 526 THR A C 1
ATOM 4079 O O . THR A 1 526 ? -16.738 -12.470 3.770 1.00 78.88 526 THR A O 1
ATOM 4082 N N . ILE A 1 527 ? -15.480 -13.776 5.098 1.00 82.69 527 ILE A N 1
ATOM 4083 C CA . ILE A 1 527 ? -15.120 -12.714 6.054 1.00 82.69 527 ILE A CA 1
ATOM 4084 C C . ILE A 1 527 ? -14.436 -11.555 5.322 1.00 82.69 527 ILE A C 1
ATOM 4086 O O . ILE A 1 527 ? -14.879 -10.414 5.406 1.00 82.69 527 ILE A O 1
ATOM 4090 N N . ARG A 1 528 ? -13.408 -11.854 4.518 1.00 79.25 528 ARG A N 1
ATOM 4091 C CA . ARG A 1 528 ? -12.694 -10.840 3.726 1.00 79.25 528 ARG A CA 1
ATOM 4092 C C . ARG A 1 528 ? -13.545 -10.177 2.641 1.00 79.25 528 ARG A C 1
ATOM 4094 O O . ARG A 1 528 ? -13.132 -9.146 2.132 1.00 79.25 528 ARG A O 1
ATOM 4101 N N . ALA A 1 529 ? -14.664 -10.777 2.233 1.00 76.56 529 ALA A N 1
ATOM 4102 C CA . ALA A 1 529 ? -15.561 -10.190 1.237 1.00 76.56 529 ALA A CA 1
ATOM 4103 C C . ALA A 1 529 ? -16.490 -9.129 1.844 1.00 76.56 529 ALA A C 1
ATOM 4105 O O . ALA A 1 529 ? -16.860 -8.187 1.158 1.00 76.56 529 ALA A O 1
ATOM 4106 N N . MET A 1 530 ? -16.860 -9.283 3.119 1.00 81.62 530 MET A N 1
ATOM 4107 C CA . MET A 1 530 ? -17.748 -8.352 3.828 1.00 81.62 530 MET A CA 1
ATOM 4108 C C . MET A 1 530 ? -16.997 -7.306 4.653 1.00 81.62 530 MET A C 1
ATOM 4110 O O . MET A 1 530 ? -17.604 -6.328 5.091 1.00 81.62 530 MET A O 1
ATOM 4114 N N . CYS A 1 531 ? -15.708 -7.543 4.912 1.00 86.31 531 CYS A N 1
ATOM 4115 C CA . CYS A 1 531 ? -14.897 -6.744 5.814 1.00 86.31 531 CYS A CA 1
ATOM 4116 C C . CYS A 1 531 ? -13.817 -5.945 5.078 1.00 86.31 531 CYS A C 1
ATOM 4118 O O . CYS A 1 531 ? -12.983 -6.514 4.366 1.00 86.31 531 CYS A O 1
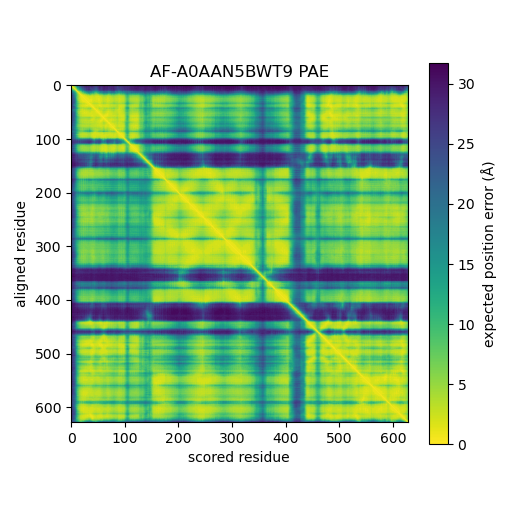ATOM 4120 N N . SER A 1 532 ? -13.783 -4.640 5.342 1.00 88.88 532 SER A N 1
ATOM 4121 C CA . SER A 1 532 ? -12.708 -3.746 4.916 1.00 88.88 532 SER A CA 1
ATOM 4122 C C . SER A 1 532 ? -11.792 -3.385 6.083 1.00 88.88 532 SER A C 1
ATOM 4124 O O . SER A 1 532 ? -12.238 -3.237 7.219 1.00 88.88 532 SER A O 1
ATOM 4126 N N . TYR A 1 533 ? -10.500 -3.226 5.787 1.00 90.62 533 TYR A N 1
ATOM 4127 C CA . TYR A 1 533 ? -9.468 -2.897 6.771 1.00 90.62 533 TYR A CA 1
ATOM 4128 C C . TYR A 1 533 ? -8.695 -1.651 6.342 1.00 90.62 533 TYR A C 1
ATOM 4130 O O . TYR A 1 533 ? -8.177 -1.589 5.221 1.00 90.62 533 TYR A O 1
ATOM 4138 N N . VAL A 1 534 ? -8.584 -0.684 7.246 1.00 90.88 534 VAL A N 1
ATOM 4139 C CA . VAL A 1 534 ? -7.754 0.511 7.090 1.00 90.88 534 VAL A CA 1
ATOM 4140 C C . VAL A 1 534 ? -6.509 0.336 7.962 1.00 90.88 534 VAL A C 1
ATOM 4142 O O . VAL A 1 534 ? -6.612 0.237 9.182 1.00 90.88 534 VAL A O 1
ATOM 4145 N N . SER A 1 535 ? -5.337 0.259 7.326 1.00 86.69 535 SER A N 1
ATOM 4146 C CA . SER A 1 535 ? -4.036 0.156 7.998 1.00 86.69 535 SER A CA 1
ATOM 4147 C C . SER A 1 535 ? -3.667 1.444 8.724 1.00 86.69 535 SER A C 1
ATOM 4149 O O . SER A 1 535 ? -4.158 2.506 8.362 1.00 86.69 535 SER A O 1
ATOM 4151 N N . GLN A 1 536 ? -2.736 1.371 9.674 1.00 85.44 536 GLN A N 1
ATOM 4152 C CA . GLN A 1 536 ? -2.192 2.552 10.350 1.00 85.44 536 GLN A CA 1
ATOM 4153 C C . GLN A 1 536 ? -1.552 3.558 9.373 1.00 85.44 536 GLN A C 1
ATOM 4155 O O . GLN A 1 536 ? -1.773 4.754 9.513 1.00 85.44 536 GLN A O 1
ATOM 4160 N N . SER A 1 537 ? -0.809 3.100 8.355 1.00 82.88 537 SER A N 1
ATOM 4161 C CA . SER A 1 537 ? -0.175 3.990 7.371 1.00 82.88 537 SER A CA 1
ATOM 4162 C C . SER A 1 537 ? -1.030 4.241 6.123 1.00 82.88 537 SER A C 1
ATOM 4164 O O . SER A 1 537 ? -1.642 3.324 5.557 1.00 82.88 537 SER A O 1
ATOM 4166 N N . ASP A 1 538 ? -1.001 5.489 5.648 1.00 84.81 538 ASP A N 1
ATOM 4167 C CA . ASP A 1 538 ? -1.673 5.953 4.432 1.00 84.81 538 ASP A CA 1
ATOM 4168 C C . ASP A 1 538 ? -0.726 5.916 3.221 1.00 84.81 538 ASP A C 1
ATOM 4170 O O . ASP A 1 538 ? -0.215 6.929 2.746 1.00 84.81 538 ASP A O 1
ATOM 4174 N N . ASN A 1 539 ? -0.484 4.709 2.704 1.00 84.00 539 ASN A N 1
ATOM 4175 C CA . ASN A 1 539 ? 0.367 4.493 1.529 1.00 84.00 539 ASN A CA 1
ATOM 4176 C C . ASN A 1 539 ? -0.399 4.806 0.227 1.00 84.00 539 ASN A C 1
ATOM 4178 O O . ASN A 1 539 ? -0.928 3.900 -0.424 1.00 84.00 539 ASN A O 1
ATOM 4182 N N . LEU A 1 540 ? -0.482 6.089 -0.130 1.00 89.56 540 LEU A N 1
ATOM 4183 C CA . LEU A 1 540 ? -1.148 6.599 -1.335 1.00 89.56 540 LEU A CA 1
ATOM 4184 C C . LEU A 1 540 ? -0.130 7.056 -2.394 1.00 89.56 540 LEU A C 1
ATOM 4186 O O . LEU A 1 540 ? 1.019 7.359 -2.078 1.00 89.56 540 LEU A O 1
ATOM 4190 N N . GLN A 1 541 ? -0.543 7.124 -3.664 1.00 89.44 541 GLN A N 1
ATOM 4191 C CA . GLN A 1 541 ? 0.328 7.627 -4.732 1.00 89.44 541 GLN A CA 1
ATOM 4192 C C . GLN A 1 541 ? 0.348 9.158 -4.736 1.00 89.44 541 GLN A C 1
ATOM 4194 O O . GLN A 1 541 ? -0.703 9.766 -4.938 1.00 89.44 541 GLN A O 1
ATOM 4199 N N . PRO A 1 542 ? 1.520 9.796 -4.585 1.00 88.75 542 PRO A N 1
ATOM 4200 C CA . PRO A 1 542 ? 1.582 11.230 -4.320 1.00 88.75 542 PRO A CA 1
ATOM 4201 C C . PRO A 1 542 ? 1.233 12.107 -5.526 1.00 88.75 542 PRO A C 1
ATOM 4203 O O . PRO A 1 542 ? 0.669 13.181 -5.354 1.00 88.75 542 PRO A O 1
ATOM 4206 N N . PHE A 1 543 ? 1.519 11.644 -6.745 1.00 91.00 543 PHE A N 1
ATOM 4207 C CA . PHE A 1 543 ? 1.329 12.421 -7.981 1.00 91.00 543 PHE A CA 1
ATOM 4208 C C . PHE A 1 543 ? -0.093 12.363 -8.559 1.00 91.00 543 PHE A C 1
ATOM 4210 O O . PHE A 1 543 ? -0.361 12.951 -9.610 1.00 91.00 543 PHE A O 1
ATOM 4217 N N . LEU A 1 544 ? -0.993 11.612 -7.924 1.00 93.31 544 LEU A N 1
ATOM 4218 C CA . LEU A 1 544 ? -2.385 11.496 -8.350 1.00 93.31 544 LEU A CA 1
ATOM 4219 C C . LEU A 1 544 ? -3.270 12.425 -7.535 1.00 93.31 544 LEU A C 1
ATOM 4221 O O . LEU A 1 544 ? -2.971 12.713 -6.375 1.00 93.31 544 LEU A O 1
ATOM 4225 N N . THR A 1 545 ? -4.375 12.864 -8.133 1.00 95.81 545 THR A N 1
ATOM 4226 C CA . THR A 1 545 ? -5.399 13.607 -7.393 1.00 95.81 545 THR A CA 1
ATOM 4227 C C . THR A 1 545 ? -6.204 12.683 -6.483 1.00 95.81 545 THR A C 1
ATOM 4229 O O . THR A 1 545 ? -6.212 11.455 -6.657 1.00 95.81 545 THR A O 1
ATOM 4232 N N . VAL A 1 546 ? -6.911 13.256 -5.509 1.00 96.69 546 VAL A N 1
ATOM 4233 C CA . VAL A 1 546 ? -7.849 12.512 -4.651 1.00 96.69 546 VAL A CA 1
ATOM 4234 C C . VAL A 1 546 ? -8.871 11.741 -5.493 1.00 96.69 546 VAL A C 1
ATOM 4236 O O . VAL A 1 546 ? -9.058 10.533 -5.311 1.00 96.69 546 VAL A O 1
ATOM 4239 N N . ARG A 1 547 ? -9.484 12.411 -6.474 1.00 97.19 547 ARG A N 1
ATOM 4240 C CA . ARG A 1 547 ? -10.457 11.811 -7.391 1.00 97.19 547 ARG A CA 1
ATOM 4241 C C . ARG A 1 547 ? -9.853 10.689 -8.222 1.00 97.19 547 ARG A C 1
ATOM 4243 O O . ARG A 1 547 ? -10.460 9.626 -8.346 1.00 97.19 547 ARG A O 1
ATOM 4250 N N . GLU A 1 548 ? -8.672 10.897 -8.795 1.00 96.31 548 GLU A N 1
ATOM 4251 C CA . GLU A 1 548 ? -7.987 9.869 -9.581 1.00 96.31 548 GLU A CA 1
ATOM 4252 C C . GLU A 1 548 ? -7.657 8.643 -8.739 1.00 96.31 548 GLU A C 1
ATOM 4254 O O . GLU A 1 548 ? -7.902 7.517 -9.171 1.00 96.31 548 GLU A O 1
ATOM 4259 N N . THR A 1 549 ? -7.165 8.854 -7.519 1.00 96.00 549 THR A N 1
ATOM 4260 C CA . THR A 1 549 ? -6.848 7.785 -6.569 1.00 96.00 549 THR A CA 1
ATOM 4261 C C . THR A 1 549 ? -8.077 6.911 -6.305 1.00 96.00 549 THR A C 1
ATOM 4263 O O . THR A 1 549 ? -8.008 5.685 -6.437 1.00 96.00 549 THR A O 1
ATOM 4266 N N . LEU A 1 550 ? -9.231 7.531 -6.032 1.00 96.44 550 LEU A N 1
ATOM 4267 C CA . LEU A 1 550 ? -10.498 6.821 -5.842 1.00 96.44 550 LEU A CA 1
ATOM 4268 C C . LEU A 1 550 ? -10.988 6.141 -7.130 1.00 96.44 550 LEU A C 1
ATOM 4270 O O . LEU A 1 550 ? -11.448 5.003 -7.075 1.00 96.44 550 LEU A O 1
ATOM 4274 N N . LEU A 1 551 ? -10.850 6.774 -8.300 1.00 96.19 551 LEU A N 1
ATOM 4275 C CA . LEU A 1 551 ? -11.235 6.184 -9.590 1.00 96.19 551 LEU A CA 1
ATOM 4276 C C . LEU A 1 551 ? -10.388 4.962 -9.962 1.00 96.19 551 LEU A C 1
ATOM 4278 O O . LEU A 1 551 ? -10.931 3.976 -10.472 1.00 96.19 551 LEU A O 1
ATOM 4282 N N . PHE A 1 552 ? -9.076 5.001 -9.718 1.00 95.12 552 PHE A N 1
ATOM 4283 C CA . PHE A 1 552 ? -8.193 3.858 -9.948 1.00 95.12 552 PHE A CA 1
ATOM 4284 C C . PHE A 1 552 ? -8.519 2.719 -8.980 1.00 95.12 552 PHE A C 1
ATOM 4286 O O . PHE A 1 552 ? -8.691 1.583 -9.429 1.00 95.12 552 PHE A O 1
ATOM 4293 N N . ALA A 1 553 ? -8.708 3.017 -7.689 1.00 93.31 553 ALA A N 1
ATOM 4294 C CA . ALA A 1 553 ? -9.144 2.029 -6.704 1.00 93.31 553 ALA A CA 1
ATOM 4295 C C . ALA A 1 553 ? -10.501 1.407 -7.087 1.00 93.31 553 ALA A C 1
ATOM 4297 O O . ALA A 1 553 ? -10.648 0.184 -7.097 1.00 93.31 553 ALA A O 1
ATOM 4298 N N . ALA A 1 554 ? -11.468 2.224 -7.512 1.00 92.50 554 ALA A N 1
ATOM 4299 C CA . ALA A 1 554 ? -12.768 1.769 -7.997 1.00 92.50 554 ALA A CA 1
ATOM 4300 C C . ALA A 1 554 ? -12.630 0.894 -9.253 1.00 92.50 554 ALA A C 1
ATOM 4302 O O . ALA A 1 554 ? -13.310 -0.120 -9.406 1.00 92.50 554 ALA A O 1
ATOM 4303 N N . GLY A 1 555 ? -11.701 1.241 -10.147 1.00 91.50 555 GLY A N 1
ATOM 4304 C CA . GLY A 1 555 ? -11.360 0.460 -11.332 1.00 91.50 555 GLY A CA 1
ATOM 4305 C C . GLY A 1 555 ? -10.903 -0.964 -11.013 1.00 91.50 555 GLY A C 1
ATOM 4306 O O . GLY A 1 555 ? -11.227 -1.868 -11.788 1.00 91.50 555 GLY A O 1
ATOM 4307 N N . LEU A 1 556 ? -10.227 -1.167 -9.880 1.00 90.12 556 LEU A N 1
ATOM 4308 C CA . LEU A 1 556 ? -9.701 -2.463 -9.448 1.00 90.12 556 LEU A CA 1
ATOM 4309 C C . LEU A 1 556 ? -10.631 -3.225 -8.486 1.00 90.12 556 LEU A C 1
ATOM 4311 O O . LEU A 1 556 ? -10.563 -4.450 -8.436 1.00 90.12 556 LEU A O 1
ATOM 4315 N N . ARG A 1 557 ? -11.498 -2.529 -7.741 1.00 87.81 557 ARG A N 1
ATOM 4316 C CA . ARG A 1 557 ? -12.359 -3.132 -6.704 1.00 87.81 557 ARG A CA 1
ATOM 4317 C C . ARG A 1 557 ? -13.804 -3.367 -7.140 1.00 87.81 557 ARG A C 1
ATOM 4319 O O . ARG A 1 557 ? -14.421 -4.331 -6.696 1.00 87.81 557 ARG A O 1
ATOM 4326 N N . LEU A 1 558 ? -14.352 -2.507 -8.001 1.00 86.88 558 LEU A N 1
ATOM 4327 C CA . LEU A 1 558 ? -15.748 -2.611 -8.428 1.00 86.88 558 LEU A CA 1
ATOM 4328 C C . LEU A 1 558 ? -15.943 -3.673 -9.522 1.00 86.88 558 LEU A C 1
ATOM 4330 O O . LEU A 1 558 ? -15.087 -3.808 -10.408 1.00 86.88 558 LEU A O 1
ATOM 4334 N N . PRO A 1 559 ? -17.097 -4.367 -9.537 1.00 83.06 559 PRO A N 1
ATOM 4335 C CA . PRO A 1 559 ? -17.401 -5.405 -10.517 1.00 83.06 559 PRO A CA 1
ATOM 4336 C C . PRO A 1 559 ? -17.442 -4.900 -11.970 1.00 83.06 559 PRO A C 1
ATOM 4338 O O . PRO A 1 559 ? -17.390 -3.703 -12.269 1.00 83.06 559 PRO A O 1
ATOM 4341 N N . ARG A 1 560 ? -17.500 -5.845 -12.920 1.00 80.00 560 ARG A N 1
ATOM 4342 C CA . ARG A 1 560 ? -17.460 -5.542 -14.364 1.00 80.00 560 ARG A CA 1
ATOM 4343 C C . ARG A 1 560 ? -18.726 -4.888 -14.904 1.00 80.00 560 ARG A C 1
ATOM 4345 O O . ARG A 1 560 ? -18.608 -4.104 -15.833 1.00 80.00 560 ARG A O 1
ATOM 4352 N N . TRP A 1 561 ? -19.886 -5.214 -14.342 1.00 81.62 561 TRP A N 1
ATOM 4353 C CA . TRP A 1 561 ? -21.182 -4.710 -14.806 1.00 81.62 561 TRP A CA 1
ATOM 4354 C C . TRP A 1 561 ? -21.437 -3.244 -14.439 1.00 81.62 561 TRP A C 1
ATOM 4356 O O . TRP A 1 561 ? -22.343 -2.639 -14.997 1.00 81.62 561 TRP A O 1
ATOM 4366 N N . ILE A 1 562 ? -20.640 -2.663 -13.535 1.00 84.50 562 ILE A N 1
ATOM 4367 C CA . ILE A 1 562 ? -20.711 -1.233 -13.228 1.00 84.50 562 ILE A CA 1
ATOM 4368 C C . ILE A 1 562 ? -20.092 -0.446 -14.384 1.00 84.50 562 ILE A C 1
ATOM 4370 O O . ILE A 1 562 ? -18.894 -0.590 -14.678 1.00 84.50 562 ILE A O 1
ATOM 4374 N N . THR A 1 563 ? -20.908 0.402 -15.013 1.00 89.62 563 THR A N 1
ATOM 4375 C CA . THR A 1 563 ? -20.480 1.270 -16.117 1.00 89.62 563 THR A CA 1
ATOM 4376 C C . THR A 1 563 ? -19.480 2.321 -15.640 1.00 89.62 563 THR A C 1
ATOM 4378 O O . THR A 1 563 ? -19.240 2.514 -14.442 1.00 89.62 563 THR A O 1
ATOM 4381 N N . LYS A 1 564 ? -18.840 3.015 -16.584 1.00 89.62 564 LYS A N 1
ATOM 4382 C CA . LYS A 1 564 ? -17.908 4.090 -16.239 1.00 89.62 564 LYS A CA 1
ATOM 4383 C C . LYS A 1 564 ? -18.652 5.211 -15.507 1.00 89.62 564 LYS A C 1
ATOM 4385 O O . LYS A 1 564 ? -18.176 5.665 -14.478 1.00 89.62 564 LYS A O 1
ATOM 4390 N N . GLU A 1 565 ? -19.837 5.582 -15.961 1.00 92.19 565 GLU A N 1
ATOM 4391 C CA . GLU A 1 565 ? -20.662 6.658 -15.407 1.00 92.19 565 GLU A CA 1
ATOM 4392 C C . GLU A 1 565 ? -21.092 6.334 -13.971 1.00 92.19 565 GLU A C 1
ATOM 4394 O O . GLU A 1 565 ? -20.907 7.147 -13.067 1.00 92.19 565 GLU A O 1
ATOM 4399 N N . GLN A 1 566 ? -21.555 5.103 -13.727 1.00 91.62 566 GLN A N 1
ATOM 4400 C CA . GLN A 1 566 ? -21.891 4.628 -12.382 1.00 91.62 566 GLN A CA 1
ATOM 4401 C C . GLN A 1 566 ? -20.672 4.625 -11.452 1.00 91.62 566 GLN A C 1
ATOM 4403 O O . GLN A 1 566 ? -20.780 4.989 -10.283 1.00 91.62 566 GLN A O 1
ATOM 4408 N N . ARG A 1 567 ? -19.488 4.259 -11.965 1.00 91.56 567 ARG A N 1
ATOM 4409 C CA . ARG A 1 567 ? -18.237 4.324 -11.195 1.00 91.56 567 ARG A CA 1
ATOM 4410 C C . ARG A 1 567 ? -17.889 5.756 -10.797 1.00 91.56 567 ARG A C 1
ATOM 4412 O O . ARG A 1 567 ? -17.507 5.972 -9.652 1.00 91.56 567 ARG A O 1
ATOM 4419 N N . TYR A 1 568 ? -18.001 6.706 -11.723 1.00 95.00 568 TYR A N 1
ATOM 4420 C CA . TYR A 1 568 ? -17.753 8.120 -11.433 1.00 95.00 568 TYR A CA 1
ATOM 4421 C C . TYR A 1 568 ? -18.751 8.644 -10.397 1.00 95.00 568 TYR A C 1
ATOM 4423 O O . TYR A 1 568 ? -18.326 9.201 -9.392 1.00 95.00 568 TYR A O 1
ATOM 4431 N N . SER A 1 569 ? -20.042 8.344 -10.566 1.00 94.62 569 SER A N 1
ATOM 4432 C CA . SER A 1 569 ? -21.090 8.719 -9.610 1.00 94.62 569 SER A CA 1
ATOM 4433 C C . SER A 1 569 ? -20.847 8.145 -8.204 1.00 94.62 569 SER A C 1
ATOM 4435 O O . SER A 1 569 ? -20.956 8.869 -7.214 1.00 94.62 569 SER A O 1
ATOM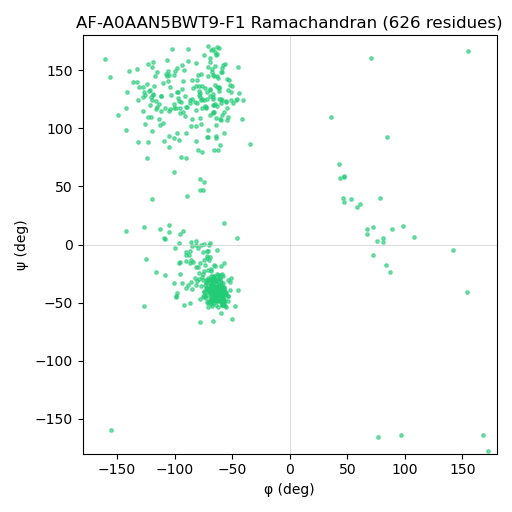 4437 N N . LYS A 1 570 ? -20.426 6.875 -8.098 1.00 91.75 570 LYS A N 1
ATOM 4438 C CA . LYS A 1 570 ? -20.059 6.253 -6.813 1.00 91.75 570 LYS A CA 1
ATOM 4439 C C . LYS A 1 570 ? -18.860 6.953 -6.164 1.00 91.75 570 LYS A C 1
ATOM 4441 O O . LYS A 1 570 ? -18.882 7.203 -4.962 1.00 91.75 570 LYS A O 1
ATOM 4446 N N . VAL A 1 571 ? -17.829 7.285 -6.945 1.00 96.12 571 VAL A N 1
ATOM 4447 C CA . VAL A 1 571 ? -16.658 8.027 -6.447 1.00 96.12 571 VAL A CA 1
ATOM 4448 C C . VAL A 1 571 ? -17.047 9.434 -5.990 1.00 96.12 571 VAL A C 1
ATOM 4450 O O . VAL A 1 571 ? -16.625 9.844 -4.915 1.00 96.12 571 VAL A O 1
ATOM 4453 N N . ASP A 1 572 ? -17.889 10.145 -6.742 1.00 96.44 572 ASP A N 1
ATOM 4454 C CA . ASP A 1 572 ? -18.409 11.460 -6.350 1.00 96.44 572 ASP A CA 1
ATOM 4455 C C . ASP A 1 572 ? -19.193 11.411 -5.040 1.00 96.44 572 ASP A C 1
ATOM 4457 O O . ASP A 1 572 ? -19.020 12.278 -4.185 1.00 96.44 572 ASP A O 1
ATOM 4461 N N . SER A 1 573 ? -20.021 10.380 -4.854 1.00 94.94 573 SER A N 1
ATOM 4462 C CA . SER A 1 573 ? -20.724 10.161 -3.589 1.00 94.94 573 SER A CA 1
ATOM 4463 C C . SER A 1 573 ? -19.741 10.012 -2.430 1.00 94.94 573 SER A C 1
ATOM 4465 O O . SER A 1 573 ? -19.912 10.668 -1.410 1.00 94.94 573 SER A O 1
ATOM 4467 N N . ILE A 1 574 ? -18.686 9.207 -2.595 1.00 94.69 574 ILE A N 1
ATOM 4468 C CA . ILE A 1 574 ? -17.678 8.989 -1.545 1.00 94.69 574 ILE A CA 1
ATOM 4469 C C . ILE A 1 574 ? -16.894 10.267 -1.252 1.00 94.69 574 ILE A C 1
ATOM 4471 O O . ILE A 1 574 ? -16.650 10.566 -0.090 1.00 94.69 574 ILE A O 1
ATOM 4475 N N . ILE A 1 575 ? -16.525 11.048 -2.270 1.00 96.25 575 ILE A N 1
ATOM 4476 C CA . ILE A 1 575 ? -15.840 12.335 -2.077 1.00 96.25 575 ILE A CA 1
ATOM 4477 C C . ILE A 1 575 ? -16.693 13.275 -1.217 1.00 96.25 575 ILE A C 1
ATOM 4479 O O . ILE A 1 575 ? -16.159 13.914 -0.311 1.00 96.25 575 ILE A O 1
ATOM 4483 N N . ARG A 1 576 ? -18.010 13.328 -1.457 1.00 95.19 576 ARG A N 1
ATOM 4484 C CA . ARG A 1 576 ? -18.934 14.144 -0.656 1.00 95.19 576 ARG A CA 1
ATOM 4485 C C . ARG A 1 576 ? -19.074 13.613 0.767 1.00 95.19 576 ARG A C 1
ATOM 4487 O O . ARG A 1 576 ? -18.904 14.389 1.698 1.00 95.19 576 ARG A O 1
ATOM 4494 N N . THR A 1 577 ? -19.320 12.311 0.934 1.00 91.25 577 THR A N 1
ATOM 4495 C CA . THR A 1 577 ? -19.459 11.675 2.257 1.00 91.25 577 THR A CA 1
ATOM 4496 C C . THR A 1 577 ? -18.197 11.839 3.101 1.00 91.25 577 THR A C 1
ATOM 4498 O O . THR A 1 577 ? -18.287 12.098 4.289 1.00 91.25 577 THR A O 1
ATOM 4501 N N . MET A 1 578 ? -17.012 11.750 2.493 1.00 92.81 578 MET A N 1
ATOM 4502 C CA . MET A 1 578 ? -15.739 11.927 3.197 1.00 92.81 578 MET A CA 1
ATOM 4503 C C . MET A 1 578 ? -15.341 13.402 3.394 1.00 92.81 578 MET A C 1
ATOM 4505 O O . MET A 1 578 ? -14.234 13.668 3.864 1.00 92.81 578 MET A O 1
ATOM 4509 N N . GLY A 1 579 ? -16.174 14.371 2.995 1.00 92.00 579 GLY A N 1
ATOM 4510 C CA . GLY A 1 579 ? -15.856 15.797 3.115 1.00 92.00 579 GLY A CA 1
ATOM 4511 C C . GLY A 1 579 ? -14.608 16.216 2.324 1.00 92.00 579 GLY A C 1
ATOM 4512 O O . GLY A 1 579 ? -13.833 17.047 2.789 1.00 92.00 579 GLY A O 1
ATOM 4513 N N . LEU A 1 580 ? -14.375 15.611 1.154 1.00 94.44 580 LEU A N 1
ATOM 4514 C CA . LEU A 1 580 ? -13.190 15.824 0.305 1.00 94.44 580 LEU A CA 1
ATOM 4515 C C . LEU A 1 580 ? -13.482 16.675 -0.943 1.00 94.44 580 LEU A C 1
ATOM 4517 O O . LEU A 1 580 ? -12.659 16.752 -1.851 1.00 94.44 580 LEU A O 1
ATOM 4521 N N . THR A 1 581 ? -14.658 17.302 -1.031 1.00 95.00 581 THR A N 1
ATOM 4522 C CA . THR A 1 581 ? -15.094 18.047 -2.226 1.00 95.00 581 THR A CA 1
ATOM 4523 C C . THR A 1 581 ? -14.149 19.198 -2.585 1.00 95.00 581 THR A C 1
ATOM 4525 O O . THR A 1 581 ? -13.872 19.406 -3.763 1.00 95.00 581 THR A O 1
ATOM 4528 N N . SER A 1 582 ? -13.621 19.916 -1.589 1.00 93.56 582 SER A N 1
ATOM 4529 C CA . SER A 1 582 ? -12.699 21.046 -1.784 1.00 93.56 582 SER A CA 1
ATOM 4530 C C . SER A 1 582 ? -11.330 20.628 -2.328 1.00 93.56 582 SER A C 1
ATOM 4532 O O . SER A 1 582 ? -10.704 21.398 -3.050 1.00 93.56 582 SER A O 1
ATOM 4534 N N . CYS A 1 583 ? -10.872 19.413 -2.012 1.00 93.56 583 CYS A N 1
ATOM 4535 C CA . CYS A 1 583 ? -9.555 18.895 -2.389 1.00 93.56 583 CYS A CA 1
ATOM 4536 C C . CYS A 1 583 ? -9.613 17.739 -3.403 1.00 93.56 583 CYS A C 1
ATOM 4538 O O . CYS A 1 583 ? -8.604 17.080 -3.651 1.00 93.56 583 CYS A O 1
ATOM 4540 N N . ALA A 1 584 ? -10.769 17.504 -4.034 1.00 95.25 584 ALA A N 1
ATOM 4541 C CA . ALA A 1 584 ? -10.992 16.387 -4.955 1.00 95.25 584 ALA A CA 1
ATOM 4542 C C . ALA A 1 584 ? -10.009 16.361 -6.145 1.00 95.25 584 ALA A C 1
ATOM 4544 O O . ALA A 1 584 ? -9.566 15.287 -6.559 1.00 95.25 584 ALA A O 1
ATOM 4545 N N . GLU A 1 585 ? -9.650 17.534 -6.673 1.00 95.88 585 GLU A N 1
ATOM 4546 C CA . GLU A 1 585 ? -8.690 17.692 -7.779 1.00 95.88 585 GLU A CA 1
ATOM 4547 C C . GLU A 1 585 ? -7.263 18.008 -7.305 1.00 95.88 585 GLU A C 1
ATOM 4549 O O . GLU A 1 585 ? -6.351 18.157 -8.118 1.00 95.88 585 GLU A O 1
ATOM 4554 N N . THR A 1 586 ? -7.040 18.084 -5.993 1.00 94.56 586 THR A N 1
ATOM 4555 C CA . THR A 1 586 ? -5.717 18.330 -5.418 1.00 94.56 586 THR A CA 1
ATOM 4556 C C . THR A 1 586 ? -4.912 17.033 -5.395 1.00 94.56 586 THR A C 1
ATOM 4558 O O . THR A 1 586 ? -5.447 15.951 -5.134 1.00 94.56 586 THR A O 1
ATOM 4561 N N . ILE A 1 587 ? -3.610 17.129 -5.677 1.00 94.25 587 ILE A N 1
ATOM 4562 C CA . ILE A 1 587 ? -2.683 15.995 -5.587 1.00 94.25 587 ILE A CA 1
ATOM 4563 C C . ILE A 1 587 ? -2.488 15.536 -4.141 1.00 94.25 587 ILE A C 1
ATOM 4565 O O . ILE A 1 587 ? -2.514 16.335 -3.204 1.00 94.25 587 ILE A O 1
ATOM 4569 N N . VAL A 1 588 ? -2.258 14.239 -3.951 1.00 93.12 588 VAL A N 1
ATOM 4570 C CA . VAL A 1 588 ? -2.078 13.665 -2.613 1.00 93.12 588 VAL A CA 1
ATOM 4571 C C . VAL A 1 588 ? -0.775 14.145 -1.952 1.00 93.12 588 VAL A C 1
ATOM 4573 O O . VAL A 1 588 ? -0.777 14.488 -0.772 1.00 93.12 588 VAL A O 1
ATOM 4576 N N . GLY A 1 589 ? 0.335 14.197 -2.693 1.00 88.56 589 GLY A N 1
ATOM 4577 C CA . GLY A 1 589 ? 1.656 14.610 -2.196 1.00 88.56 589 GLY A CA 1
ATOM 4578 C C . GLY A 1 589 ? 2.334 13.616 -1.233 1.00 88.56 589 GLY A C 1
ATOM 4579 O O . GLY A 1 589 ? 1.698 12.753 -0.624 1.00 88.56 589 GLY A O 1
ATOM 4580 N N . ASP A 1 590 ? 3.653 13.741 -1.070 1.00 78.69 590 ASP A N 1
ATOM 4581 C CA . ASP A 1 590 ? 4.526 12.869 -0.252 1.00 78.69 590 ASP A CA 1
ATOM 4582 C C . ASP A 1 590 ? 5.384 13.638 0.773 1.00 78.69 590 ASP A C 1
ATOM 4584 O O . ASP A 1 590 ? 6.352 13.101 1.307 1.00 78.69 590 ASP A O 1
ATOM 4588 N N . GLY A 1 591 ? 5.053 14.905 1.045 1.00 73.50 591 GLY A N 1
ATOM 4589 C CA . GLY A 1 591 ? 5.804 15.778 1.955 1.00 73.50 591 GLY A CA 1
ATOM 4590 C C . GLY A 1 591 ? 6.961 16.526 1.287 1.00 73.50 591 GLY A C 1
ATOM 4591 O O . GLY A 1 591 ? 7.318 17.604 1.751 1.00 73.50 591 GLY A O 1
ATOM 4592 N N . LYS A 1 592 ? 7.499 16.025 0.165 1.00 74.38 592 LYS A N 1
ATOM 4593 C CA . LYS A 1 592 ? 8.400 16.800 -0.708 1.00 74.38 592 LYS A CA 1
ATOM 4594 C C . LYS A 1 592 ? 7.607 17.652 -1.688 1.00 74.38 592 LYS A C 1
ATOM 4596 O O . LYS A 1 592 ? 7.986 18.782 -1.977 1.00 74.38 592 LYS A O 1
ATOM 4601 N N . GLN A 1 593 ? 6.503 17.102 -2.188 1.00 77.44 593 GLN A N 1
ATOM 4602 C CA . GLN A 1 593 ? 5.514 17.842 -2.954 1.00 77.44 593 GLN A CA 1
ATOM 4603 C C . GLN A 1 593 ? 4.349 18.248 -2.049 1.00 77.44 593 GLN A C 1
ATOM 4605 O O . GLN A 1 593 ? 3.802 17.415 -1.317 1.00 77.44 593 GLN A O 1
ATOM 4610 N N . THR A 1 594 ? 3.967 19.525 -2.113 1.00 83.12 594 THR A N 1
ATOM 4611 C CA . THR A 1 594 ? 2.770 20.035 -1.441 1.00 83.12 594 THR A CA 1
ATOM 4612 C C . THR A 1 594 ? 1.534 19.321 -1.987 1.00 83.12 594 THR A C 1
ATOM 4614 O O . THR A 1 594 ? 1.369 19.161 -3.194 1.00 83.12 594 THR A O 1
ATOM 4617 N N . GLY A 1 595 ? 0.681 18.843 -1.088 1.00 89.31 595 GLY A N 1
ATOM 4618 C CA . GLY A 1 595 ? -0.528 18.097 -1.419 1.00 89.31 595 GLY A CA 1
ATOM 4619 C C . GLY A 1 595 ? -1.554 18.227 -0.304 1.00 89.31 595 GLY A C 1
ATOM 4620 O O . GLY A 1 595 ? -1.477 19.156 0.500 1.00 89.31 595 GLY A O 1
ATOM 4621 N N . ILE A 1 596 ? -2.502 17.297 -0.251 1.00 91.50 596 ILE A N 1
ATOM 4622 C CA . ILE A 1 596 ? -3.529 17.276 0.796 1.00 91.50 596 ILE A CA 1
ATOM 4623 C C . ILE A 1 596 ? -2.926 17.028 2.194 1.00 91.50 596 ILE A C 1
ATOM 4625 O O . ILE A 1 596 ? -1.871 16.398 2.343 1.00 91.50 596 ILE A O 1
ATOM 4629 N N . SER A 1 597 ? -3.619 17.508 3.225 1.00 89.12 597 SER A N 1
ATOM 4630 C CA . SER A 1 597 ? -3.263 17.355 4.642 1.00 89.12 597 SER A CA 1
ATOM 4631 C C . SER A 1 597 ? -3.288 15.893 5.109 1.00 89.12 597 SER A C 1
ATOM 4633 O O . SER A 1 597 ? -3.893 15.029 4.471 1.00 89.12 597 SER A O 1
ATOM 4635 N N . GLY A 1 598 ? -2.665 15.597 6.255 1.00 85.75 598 GLY A N 1
ATOM 4636 C CA . GLY A 1 598 ? -2.681 14.251 6.847 1.00 85.75 598 GLY A CA 1
ATOM 4637 C C . GLY A 1 598 ? -4.102 13.725 7.093 1.00 85.75 598 GLY A C 1
ATOM 4638 O O . GLY A 1 598 ? -4.418 12.598 6.711 1.00 85.75 598 GLY A O 1
ATOM 4639 N N . GLY A 1 599 ? -4.992 14.571 7.625 1.00 87.06 599 GLY A N 1
ATOM 4640 C CA . GLY A 1 599 ? -6.398 14.223 7.854 1.00 87.06 599 GLY A CA 1
ATOM 4641 C C . GLY A 1 599 ? -7.153 13.922 6.561 1.00 87.06 599 GLY A C 1
ATOM 4642 O O . GLY A 1 599 ? -7.915 12.956 6.490 1.00 87.06 599 GLY A O 1
ATOM 4643 N N . GLU A 1 600 ? -6.894 14.683 5.497 1.00 91.44 600 GLU A N 1
ATOM 4644 C CA . GLU A 1 600 ? -7.455 14.403 4.173 1.00 91.44 600 GLU A CA 1
ATOM 4645 C C . GLU A 1 600 ? -6.928 13.083 3.599 1.00 91.44 600 GLU A C 1
ATOM 4647 O O . GLU A 1 600 ? -7.732 12.286 3.114 1.00 91.44 600 GLU A O 1
ATOM 4652 N N . LYS A 1 601 ? -5.623 12.783 3.714 1.00 91.75 601 LYS A N 1
ATOM 4653 C CA . LYS A 1 601 ? -5.062 11.475 3.305 1.00 91.75 601 LYS A CA 1
ATOM 4654 C C . LYS A 1 601 ? -5.759 10.328 4.020 1.00 91.75 601 LYS A C 1
ATOM 4656 O O . LYS A 1 601 ? -6.114 9.334 3.380 1.00 91.75 601 LYS A O 1
ATOM 4661 N N . ARG A 1 602 ? -6.025 10.490 5.317 1.00 91.62 602 ARG A N 1
ATOM 4662 C CA . ARG A 1 602 ? -6.719 9.476 6.104 1.00 91.62 602 ARG A CA 1
ATOM 4663 C C . ARG A 1 602 ? -8.141 9.241 5.607 1.00 91.62 602 ARG A C 1
ATOM 4665 O O . ARG A 1 602 ? -8.549 8.095 5.402 1.00 91.62 602 ARG A O 1
ATOM 4672 N N . ARG A 1 603 ? -8.880 10.317 5.326 1.00 93.06 603 ARG A N 1
ATOM 4673 C CA . ARG A 1 603 ? -10.224 10.237 4.735 1.00 93.06 603 ARG A CA 1
ATOM 4674 C C . ARG A 1 603 ? -10.200 9.604 3.338 1.00 93.06 603 ARG A C 1
ATOM 4676 O O . ARG A 1 603 ? -11.072 8.795 3.030 1.00 93.06 603 ARG A O 1
ATOM 4683 N N . VAL A 1 604 ? -9.176 9.852 2.519 1.00 95.19 604 VAL A N 1
ATOM 4684 C CA . VAL A 1 604 ? -8.996 9.149 1.231 1.00 95.19 604 VAL A CA 1
ATOM 4685 C C . VAL A 1 604 ? -8.788 7.646 1.441 1.00 95.19 604 VAL A C 1
ATOM 4687 O O . VAL A 1 604 ? -9.450 6.842 0.783 1.00 95.19 604 VAL A O 1
ATOM 4690 N N . SER A 1 605 ? -7.928 7.243 2.382 1.00 93.12 605 SER A N 1
ATOM 4691 C CA . SER A 1 605 ? -7.705 5.831 2.730 1.00 93.12 605 SER A CA 1
ATOM 4692 C C . SER A 1 605 ? -8.983 5.119 3.181 1.00 93.12 605 SER A C 1
ATOM 4694 O O . SER A 1 605 ? -9.210 3.972 2.788 1.00 93.12 605 SER A O 1
ATOM 4696 N N . ILE A 1 606 ? -9.822 5.786 3.981 1.00 93.50 606 ILE A N 1
ATOM 4697 C CA . ILE A 1 606 ? -11.133 5.269 4.401 1.00 93.50 606 ILE A CA 1
ATOM 4698 C C . ILE A 1 606 ? -12.080 5.195 3.193 1.00 93.50 606 ILE A C 1
ATOM 4700 O O . ILE A 1 606 ? -12.673 4.147 2.945 1.00 93.50 606 ILE A O 1
ATOM 4704 N N . GLY A 1 607 ? -12.149 6.248 2.373 1.00 94.50 607 GLY A N 1
ATOM 4705 C CA . GLY A 1 607 ? -12.977 6.295 1.164 1.00 94.50 607 GLY A CA 1
ATOM 4706 C C . GLY A 1 607 ? -12.662 5.176 0.164 1.00 94.50 607 GLY A C 1
ATOM 4707 O O . GLY A 1 607 ? -13.574 4.562 -0.389 1.00 94.50 607 GLY A O 1
ATOM 4708 N N . ILE A 1 608 ? -11.383 4.820 -0.001 1.00 93.38 608 ILE A N 1
ATOM 4709 C CA . ILE A 1 608 ? -10.959 3.664 -0.808 1.00 93.38 608 ILE A CA 1
ATOM 4710 C C . ILE A 1 608 ? -11.616 2.366 -0.304 1.00 93.38 608 ILE A C 1
ATOM 4712 O O . ILE A 1 608 ? -12.043 1.529 -1.104 1.00 93.38 608 ILE A O 1
ATOM 4716 N N . GLN A 1 609 ? -11.704 2.186 1.016 1.00 90.81 609 GLN A N 1
ATOM 4717 C CA . GLN A 1 609 ? -12.304 1.007 1.647 1.00 90.81 609 GLN A CA 1
ATOM 4718 C C . GLN A 1 609 ? -13.835 0.992 1.596 1.00 90.81 609 GLN A C 1
ATOM 4720 O O . GLN A 1 609 ? -14.420 -0.092 1.586 1.00 90.81 609 GLN A O 1
ATOM 4725 N N . LEU A 1 610 ? -14.472 2.162 1.508 1.00 91.00 610 LEU A N 1
ATOM 4726 C CA . LEU A 1 610 ? -15.923 2.304 1.365 1.00 91.00 610 LEU A CA 1
ATOM 4727 C C . LEU A 1 610 ? -16.425 2.043 -0.060 1.00 91.00 610 LEU A C 1
ATOM 4729 O O . LEU A 1 610 ? -17.607 1.773 -0.243 1.00 91.00 610 LEU A O 1
ATOM 4733 N N . LEU A 1 611 ? -15.545 2.037 -1.069 1.00 89.69 611 LEU A N 1
ATOM 4734 C CA . LEU A 1 611 ? -15.915 1.742 -2.462 1.00 89.69 611 LEU A CA 1
ATOM 4735 C C . LEU A 1 611 ? -16.666 0.417 -2.641 1.00 89.69 611 LEU A C 1
ATOM 4737 O O . LEU A 1 611 ? -17.464 0.297 -3.565 1.00 89.69 611 LEU A O 1
ATOM 4741 N N . THR A 1 612 ? -16.387 -0.576 -1.799 1.00 84.06 612 THR A N 1
ATOM 4742 C CA . THR A 1 612 ? -16.995 -1.912 -1.868 1.00 84.06 612 THR A CA 1
ATOM 4743 C C . THR A 1 612 ? -18.209 -2.079 -0.956 1.00 84.06 612 THR A C 1
ATOM 4745 O O . THR A 1 612 ? -18.654 -3.208 -0.789 1.00 84.06 612 THR A O 1
ATOM 4748 N N . ASP A 1 613 ? -18.708 -0.998 -0.346 1.00 85.00 613 ASP A N 1
ATOM 4749 C CA . ASP A 1 613 ? -19.826 -1.005 0.610 1.00 85.00 613 ASP A CA 1
ATOM 4750 C C . ASP A 1 613 ? -19.694 -2.108 1.686 1.00 85.00 613 ASP A C 1
ATOM 4752 O O . ASP A 1 613 ? -20.540 -3.003 1.785 1.00 85.00 613 ASP A O 1
ATOM 4756 N N . PRO A 1 614 ? -18.603 -2.106 2.481 1.00 86.75 614 PRO A N 1
ATOM 4757 C CA . PRO A 1 614 ? -18.364 -3.152 3.468 1.00 86.75 614 PRO A CA 1
ATOM 4758 C C . PRO A 1 614 ? -19.413 -3.126 4.584 1.00 86.75 614 PRO A C 1
ATOM 4760 O O . PRO A 1 614 ? -19.839 -2.062 5.033 1.00 86.75 614 PRO A O 1
ATOM 4763 N N . ARG A 1 615 ? -19.770 -4.312 5.090 1.00 87.00 615 ARG A N 1
ATOM 4764 C CA . ARG A 1 615 ? -20.648 -4.458 6.267 1.00 87.00 615 ARG A CA 1
ATOM 4765 C C . ARG A 1 615 ? -19.888 -4.297 7.578 1.00 87.00 615 ARG A C 1
ATOM 4767 O O . ARG A 1 615 ? -20.457 -3.885 8.582 1.00 87.00 615 ARG A O 1
ATOM 4774 N N . ILE A 1 616 ? -18.605 -4.653 7.554 1.00 91.50 616 ILE A N 1
ATOM 4775 C CA . ILE A 1 616 ? -17.700 -4.566 8.694 1.00 91.50 616 ILE A CA 1
A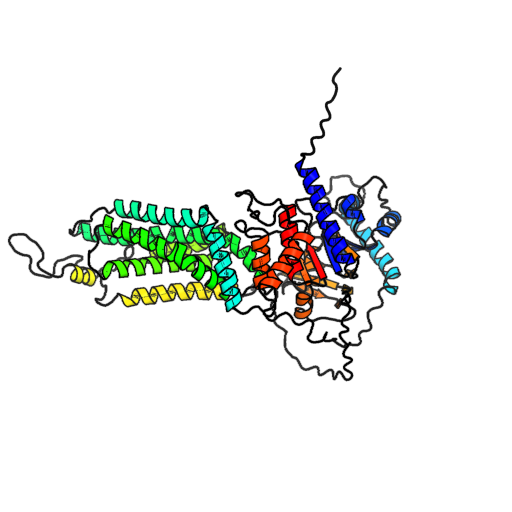TOM 4776 C C . ILE A 1 616 ? -16.542 -3.657 8.296 1.00 91.50 616 ILE A C 1
ATOM 4778 O O . ILE A 1 616 ? -15.804 -3.968 7.356 1.00 91.50 616 ILE A O 1
ATOM 4782 N N . LEU A 1 617 ? -16.359 -2.562 9.021 1.00 93.25 617 LEU A N 1
ATOM 4783 C CA . LEU A 1 617 ? -15.264 -1.628 8.809 1.00 93.25 617 LEU A CA 1
ATOM 4784 C C . LEU A 1 617 ? -14.323 -1.667 10.011 1.00 93.25 617 LEU A C 1
ATOM 4786 O O . LEU A 1 617 ? -14.729 -1.421 11.142 1.00 93.25 617 LEU A O 1
ATOM 4790 N N . ILE A 1 618 ? -13.058 -1.997 9.761 1.00 95.06 618 ILE A N 1
ATOM 4791 C CA . ILE A 1 618 ? -12.035 -2.101 10.801 1.00 95.06 618 ILE A CA 1
ATOM 4792 C C . ILE A 1 618 ? -10.922 -1.099 10.519 1.00 95.06 618 ILE A C 1
ATOM 4794 O O . ILE A 1 618 ? -10.376 -1.084 9.414 1.00 95.06 618 ILE A O 1
ATOM 4798 N N . LEU A 1 619 ? -10.567 -0.289 11.514 1.00 94.62 619 LEU A N 1
ATOM 4799 C CA . LEU A 1 619 ? -9.528 0.729 11.396 1.00 94.62 619 LEU A CA 1
ATOM 4800 C C . LEU A 1 619 ? -8.480 0.574 12.493 1.00 94.62 619 LEU A C 1
ATOM 4802 O O . LEU A 1 619 ? -8.815 0.483 13.672 1.00 94.62 619 LEU A O 1
ATOM 4806 N N . ASP A 1 620 ? -7.213 0.580 12.092 1.00 92.75 620 ASP A N 1
ATOM 4807 C CA . ASP A 1 620 ? -6.078 0.594 13.011 1.00 92.75 620 ASP A CA 1
ATOM 4808 C C . ASP A 1 620 ? -5.528 2.020 13.117 1.00 92.75 620 ASP A C 1
ATOM 4810 O O . ASP A 1 620 ? -5.124 2.600 12.104 1.00 92.75 620 ASP A O 1
ATOM 4814 N N . GLU A 1 621 ? -5.584 2.583 14.324 1.00 89.25 621 GLU A N 1
ATOM 4815 C CA . GLU A 1 621 ? -5.096 3.912 14.713 1.00 89.25 621 GLU A CA 1
ATOM 4816 C C . GLU A 1 621 ? -5.521 5.038 13.741 1.00 89.25 621 GLU A C 1
ATOM 4818 O O . GLU A 1 621 ? -4.671 5.710 13.151 1.00 89.25 621 GLU A O 1
ATOM 4823 N N . PRO A 1 622 ? -6.834 5.264 13.497 1.00 88.25 622 PRO A N 1
ATOM 4824 C CA . PRO A 1 622 ? -7.286 6.225 12.495 1.00 88.25 622 PRO A CA 1
ATOM 4825 C C . PRO A 1 622 ? -7.050 7.690 12.800 1.00 88.25 622 PRO A C 1
ATOM 4827 O O . PRO A 1 622 ? -7.200 8.500 11.892 1.00 88.25 622 PRO A O 1
ATOM 4830 N N . THR A 1 623 ? -6.662 8.012 14.020 1.00 85.94 623 THR A N 1
ATOM 4831 C CA . THR A 1 623 ? -6.353 9.367 14.459 1.00 85.94 623 THR A CA 1
ATOM 4832 C C . THR A 1 623 ? -4.849 9.564 14.710 1.00 85.94 623 THR A C 1
ATOM 4834 O O . THR A 1 623 ? -4.405 10.633 15.128 1.00 85.94 623 THR A O 1
ATOM 4837 N N . SER A 1 624 ? -4.025 8.551 14.401 1.00 76.88 624 SER A N 1
ATOM 4838 C CA . SER A 1 624 ? -2.567 8.617 14.550 1.00 76.88 624 SER A CA 1
ATOM 4839 C C . SER A 1 624 ? -1.970 9.743 13.707 1.00 76.88 624 SER A C 1
ATOM 4841 O O . SER A 1 624 ? -2.144 9.779 12.491 1.00 76.88 624 SER A O 1
ATOM 4843 N N . GLY A 1 625 ? -1.208 10.628 14.353 1.00 68.06 625 GLY A N 1
ATOM 4844 C CA . GLY A 1 625 ? -0.605 11.802 13.715 1.00 68.06 625 GLY A CA 1
ATOM 4845 C C . GLY A 1 625 ? -1.550 12.998 13.558 1.00 68.06 625 GLY A C 1
ATOM 4846 O O . GLY A 1 625 ? -1.123 14.004 13.006 1.00 68.06 625 GLY A O 1
ATOM 4847 N N . LEU A 1 626 ? -2.796 12.888 14.037 1.00 68.94 626 LEU A N 1
ATOM 4848 C CA . LEU A 1 626 ? -3.775 13.981 14.125 1.00 68.94 626 LEU A CA 1
ATOM 4849 C C . LEU A 1 626 ? -4.148 14.308 15.582 1.00 68.94 626 LEU A C 1
ATOM 4851 O O . LEU A 1 626 ? -4.551 15.423 15.886 1.00 68.94 626 LEU A O 1
ATOM 4855 N N . ASP A 1 627 ? -3.982 13.339 16.485 1.00 53.41 627 ASP A N 1
ATOM 4856 C CA . ASP A 1 627 ? -4.291 13.480 17.912 1.00 53.41 627 ASP A CA 1
ATOM 4857 C C . ASP A 1 627 ? -3.152 14.078 18.760 1.00 53.41 627 ASP A C 1
ATOM 4859 O O . ASP A 1 627 ? -3.337 14.203 19.971 1.00 53.41 627 ASP A O 1
ATOM 4863 N N . VAL A 1 628 ? -2.012 14.469 18.165 1.00 42.56 628 VAL A N 1
ATOM 4864 C CA . VAL A 1 628 ? -0.804 14.942 18.889 1.00 42.56 628 VAL A CA 1
ATOM 4865 C C . VAL A 1 628 ? -0.979 16.321 19.517 1.00 42.56 628 VAL A C 1
ATOM 4867 O O . VAL A 1 628 ? -1.574 17.218 18.873 1.00 42.56 628 VAL A O 1
#

Sequence (628 aa):
MRIPLVYSATSPQTGLDAANAHHIVQLLKDLAGEGRTVIVAIHTPRPEIWELFDHILLLSQGHVLYNGSTSSIRGYFERCGHAISASENPAEHLIDLVSIEAEAEGSPMGSVARINNLKEQWKAAQRTVADNYAPYSNNGSVVRYGSAISRHPAVPLSRQLAVLTRRTIWTTLRGPMSLFGSLSITIILGIVTGAAFYQVDSSAQGIWSRQGALFALLNIYGYPMLIYEIYRLSYEIQMFDREREEAVVSVAAFLISRRLARLALEDIPGPAISSIVFYFLVGLRRSVAEPFLFLLVMILATYISLAAAILAIALSRDFAIAGLIGNLIYTLQSLSGGYLIHTPRGHLYNCTSVANPPTGECTGSYGKDIISSLGIPREWIWQPVVASLGFLVSYTLVAALILHRPRMGAVMTSDPQSSHSSVVIQNMELLPLSSTPHTPGVDIQLTRYALILTRRNIKAFLGPSYERPILKPVNTTFRHGELSIIMGPSGSGKTTLLHAITARLPQRYRRQGQVFYNSHRLRPSTIRAMCSYVSQSDNLQPFLTVRETLLFAAGLRLPRWITKEQRYSKVDSIIRTMGLTSCAETIVGDGKQTGISGGEKRRVSIGIQLLTDPRILILDEPTSGLDV